Protein AF-A0A7Y3DAD1-F1 (afdb_monomer)

pLDDT: mean 84.59, std 22.48, range [26.14, 98.94]

Secondary structure (DSSP, 8-state):
-----------------------------S--PSPPPPTTS--SSEEEEEEEEEEETTTTEEEEEEEEEEE-TTT--SSEEEEE-SS-EEEEEEEEETPPPPTT--EEEEEEE--TTB-TTTTHHHHHHHHHTTEEEEEE--TT-BTTGGGSTT----TTHHHHHHHHHHHHHHHHHH-TTSTTTT-EEEEEEEEEEETHHHHHHHHHHH-BTTBPP-TTEEEEEEES--GGGS-HHHHTT--S-EEEEEETT-SSS-HHHHTHHHHHH---SSEEEEEETT--GGGGSSHHHHHHHHHHTT--HHHHHHHHHHHHHHH-TTSPPHHHHHHHHHHHHHHHHHHHTS--GGGGGGT--SSSSS-TTEEEEEE-S---STT-----S--------------

Mean predicted aligned error: 10.04 Å

Solvent-accessible surface area (backbone atoms only — not comparable to full-atom values): 22003 Å² total; per-residue (Å²): 138,90,82,84,88,82,87,86,78,94,76,90,82,80,82,79,78,82,76,80,77,71,82,79,78,74,82,71,75,96,67,88,66,86,81,73,80,60,50,69,47,84,36,88,31,19,20,18,26,46,78,45,81,46,74,44,78,92,76,72,48,72,32,49,28,36,38,25,26,28,12,44,60,88,54,53,65,74,56,54,19,68,47,80,63,90,78,41,66,51,70,41,96,66,31,19,43,72,36,68,63,35,86,82,45,57,22,28,34,33,42,38,33,39,34,78,48,27,42,42,66,42,40,42,73,52,37,49,47,38,4,8,59,51,23,35,26,40,13,45,38,51,75,46,40,23,55,66,38,78,76,43,88,87,60,69,67,59,83,66,48,52,40,54,50,51,54,45,52,54,51,50,53,51,52,38,18,68,32,90,88,37,88,46,42,52,37,52,34,84,87,16,24,29,30,28,15,33,28,48,9,8,27,33,26,50,29,32,55,38,20,46,94,92,44,69,44,54,88,63,56,46,26,34,34,24,28,34,16,43,40,80,81,52,54,69,71,37,36,48,56,23,62,49,29,33,40,35,38,35,20,68,53,11,80,85,34,26,43,77,59,22,50,49,47,50,66,73,42,37,70,17,55,52,28,38,38,39,34,31,54,39,20,21,60,33,18,75,39,42,48,56,62,52,48,52,46,38,56,76,58,60,60,57,76,85,61,42,62,65,51,51,55,50,33,51,32,22,62,29,92,86,37,44,59,36,70,57,46,41,40,55,48,32,31,55,51,43,24,50,46,32,29,56,32,64,64,42,60,80,33,51,60,75,75,56,58,90,89,47,92,50,63,93,58,38,54,73,46,67,47,84,70,89,64,83,62,99,78,71,74,75,75,86,75,88,88,88,90,88,89,88,91,86,81,83,88,89,131

Sequence (399 aa):
MSVRSLRLPFSSLFLAAVLVAAPAFANFPGGIGPSVRDPEQPGPFGVGYVTLIEYDASRDRTFQMDVWYPVEPEDAVGAPGAYDLLFAALESERAIAAAPPSGQGPFSLIAFSHGNNGIRFQSAFLAEQLASHGFVVAAPDHVGNTAIDLLIPGQSFEVSDRPLDIQFVITRMLERSADPMDDFFGLVDPGRIGVAGHSFGGFTTLAIGSGFLAVPPDPRVLALLPISPASSGLSDTALASIFLPTLILGGTNDITTPVEPQSARPFALIPGRPLYRVDIQGAGHNSFTDICAIGEALIDAGLPMDLLGFLLGNLAEGCGPDLIPIGEAQRISNRYAVSFLKSHVAGDMRYDRFFEIDGEKNHKGVDFFVATGCGGGPGGIVFAGMLLFVARAAGGRRR

Structure (mmCIF, N/CA/C/O backbone):
data_AF-A0A7Y3DAD1-F1
#
_entry.id   AF-A0A7Y3DAD1-F1
#
loop_
_atom_site.group_PDB
_atom_site.id
_atom_site.type_symbol
_atom_site.label_atom_id
_atom_site.label_alt_id
_atom_site.label_comp_id
_atom_site.label_asym_id
_atom_site.label_entity_id
_atom_site.label_seq_id
_atom_site.pdbx_PDB_ins_code
_atom_site.Cartn_x
_atom_site.Cartn_y
_atom_site.Cartn_z
_atom_site.occupancy
_atom_site.B_iso_or_equiv
_atom_site.auth_seq_id
_atom_site.auth_comp_id
_atom_site.auth_asym_id
_atom_site.auth_atom_id
_atom_site.pdbx_PDB_model_num
ATOM 1 N N . MET A 1 1 ? -69.863 -11.026 66.310 1.00 45.59 1 MET A N 1
ATOM 2 C CA . MET A 1 1 ? -69.920 -11.279 64.855 1.00 45.59 1 MET A CA 1
ATOM 3 C C . MET A 1 1 ? -68.500 -11.268 64.324 1.00 45.59 1 MET A C 1
ATOM 5 O O . MET A 1 1 ? -67.763 -10.330 64.586 1.00 45.59 1 MET A O 1
ATOM 9 N N . SER A 1 2 ? -68.108 -12.388 63.730 1.00 37.66 2 SER A N 1
ATOM 10 C CA . SER A 1 2 ? -66.755 -12.733 63.291 1.00 37.66 2 SER A CA 1
ATOM 11 C C . SER A 1 2 ? -66.441 -12.090 61.943 1.00 37.66 2 SER A C 1
ATOM 13 O O . SER A 1 2 ? -67.212 -12.296 61.012 1.00 37.66 2 SER A O 1
ATOM 15 N N . VAL A 1 3 ? -65.298 -11.410 61.812 1.00 35.88 3 VAL A N 1
ATOM 16 C CA . VAL A 1 3 ? -64.574 -11.333 60.534 1.00 35.88 3 VAL A CA 1
ATOM 17 C C . VAL A 1 3 ? -63.081 -11.497 60.824 1.00 35.88 3 VAL A C 1
ATOM 19 O O . VAL A 1 3 ? -62.425 -10.614 61.372 1.00 35.88 3 VAL A O 1
ATOM 22 N N . ARG A 1 4 ? -62.573 -12.689 60.499 1.00 34.94 4 ARG A N 1
ATOM 23 C CA . ARG A 1 4 ? -61.157 -13.066 60.503 1.00 34.94 4 ARG A CA 1
ATOM 24 C C . ARG A 1 4 ? -60.451 -12.380 59.329 1.00 34.94 4 ARG A C 1
ATOM 26 O O . ARG A 1 4 ? -60.843 -12.593 58.187 1.00 34.94 4 ARG A O 1
ATOM 33 N N . SER A 1 5 ? -59.387 -11.629 59.594 1.00 38.16 5 SER A N 1
ATOM 34 C CA . SER A 1 5 ? -58.420 -11.201 58.581 1.00 38.16 5 SER A CA 1
ATOM 35 C C . SER A 1 5 ? -57.383 -12.309 58.373 1.00 38.16 5 SER A C 1
ATOM 37 O O . SER A 1 5 ? -56.498 -12.536 59.196 1.00 38.16 5 SER A O 1
ATOM 39 N N . LEU A 1 6 ? -57.531 -13.044 57.271 1.00 35.38 6 LEU A N 1
ATOM 40 C CA . LEU A 1 6 ? -56.582 -14.061 56.829 1.00 35.38 6 LEU A CA 1
ATOM 41 C C . LEU A 1 6 ? -55.497 -13.381 55.977 1.00 35.38 6 LEU A C 1
ATOM 43 O O . LEU A 1 6 ? -55.801 -12.760 54.961 1.00 35.38 6 LEU A O 1
ATOM 47 N N . ARG A 1 7 ? -54.235 -13.487 56.401 1.00 39.00 7 ARG A N 1
ATOM 48 C CA . ARG A 1 7 ? -53.054 -13.230 55.563 1.00 39.00 7 ARG A CA 1
ATOM 49 C C . ARG A 1 7 ? -52.647 -14.525 54.860 1.00 39.00 7 ARG A C 1
ATOM 51 O O . ARG A 1 7 ? -52.737 -15.572 55.496 1.00 39.00 7 ARG A O 1
ATOM 58 N N . LEU A 1 8 ? -52.156 -14.389 53.621 1.00 33.44 8 LEU A N 1
ATOM 59 C CA . LEU A 1 8 ? -51.168 -15.189 52.851 1.00 33.44 8 LEU A CA 1
ATOM 60 C C . LEU A 1 8 ? -51.543 -15.146 51.346 1.00 33.44 8 LEU A C 1
ATOM 62 O O . LEU A 1 8 ? -52.723 -15.007 51.042 1.00 33.44 8 LEU A O 1
ATOM 66 N N . PRO A 1 9 ? -50.624 -15.403 50.396 1.00 41.25 9 PRO A N 1
ATOM 67 C CA . PRO A 1 9 ? -49.260 -14.896 50.251 1.00 41.25 9 PRO A CA 1
ATOM 68 C C . PRO A 1 9 ? -49.029 -14.254 48.858 1.00 41.25 9 PRO A C 1
ATOM 70 O O . PRO A 1 9 ? -49.775 -14.468 47.905 1.00 41.25 9 PRO A O 1
ATOM 73 N N . PHE A 1 10 ? -47.941 -13.492 48.733 1.00 46.22 10 PHE A N 1
ATOM 74 C CA . PHE A 1 10 ? -47.372 -13.082 47.447 1.00 46.22 10 PHE A CA 1
ATOM 75 C C . PHE A 1 10 ? -47.127 -14.310 46.557 1.00 46.22 10 PHE A C 1
ATOM 77 O O . PHE A 1 10 ? -46.390 -15.215 46.939 1.00 46.22 10 PHE A O 1
ATOM 84 N N . SER A 1 11 ? -47.717 -14.327 45.364 1.00 34.22 11 SER A N 1
ATOM 85 C CA . SER A 1 11 ? -47.294 -15.199 44.265 1.00 34.22 11 SER A CA 1
ATOM 86 C C . SER A 1 11 ? -47.303 -14.393 42.972 1.00 34.22 11 SER A C 1
ATOM 88 O O . SER A 1 11 ? -48.334 -14.118 42.365 1.00 34.22 11 SER A O 1
ATOM 90 N N . SER A 1 12 ? -46.104 -13.954 42.611 1.00 38.59 12 SER A N 1
ATOM 91 C CA . SER A 1 12 ? -45.746 -13.313 41.358 1.00 38.59 12 SER A CA 1
ATOM 92 C C . SER A 1 12 ? -45.902 -14.324 40.220 1.00 38.59 12 SER A C 1
ATOM 94 O O . SER A 1 12 ? -45.176 -15.313 40.175 1.00 38.59 12 SER A O 1
ATOM 96 N N . LEU A 1 13 ? -46.823 -14.080 39.291 1.00 35.31 13 LEU A N 1
ATOM 97 C CA . LEU A 1 13 ? -46.884 -14.775 38.004 1.00 35.31 13 LEU A CA 1
ATOM 98 C C . LEU A 1 13 ? -46.439 -13.792 36.917 1.00 35.31 13 LEU A C 1
ATOM 100 O O . LEU A 1 13 ? -47.249 -13.135 36.272 1.00 35.31 13 LEU A O 1
ATOM 104 N N . PHE A 1 14 ? -45.121 -13.675 36.743 1.00 34.41 14 PHE A N 1
ATOM 105 C CA . PHE A 1 14 ? -44.537 -13.207 35.488 1.00 34.41 14 PHE A CA 1
ATOM 106 C C . PHE A 1 14 ? -44.572 -14.391 34.521 1.00 34.41 14 PHE A C 1
ATOM 108 O O . PHE A 1 14 ? -43.800 -15.339 34.656 1.00 34.41 14 PHE A O 1
ATOM 115 N N . LEU A 1 15 ? -45.495 -14.360 33.563 1.00 31.56 15 LEU A N 1
ATOM 116 C CA . LEU A 1 15 ? -45.478 -15.285 32.439 1.00 31.56 15 LEU A CA 1
ATOM 117 C C . LEU A 1 15 ? -44.400 -14.790 31.462 1.00 31.56 15 LEU A C 1
ATOM 119 O O . LEU A 1 15 ? -44.636 -13.889 30.661 1.00 31.56 15 LEU A O 1
ATOM 123 N N . ALA A 1 16 ? -43.188 -15.332 31.572 1.00 34.66 16 ALA A N 1
ATOM 124 C CA . ALA A 1 16 ? -42.148 -15.137 30.572 1.00 34.66 16 ALA A CA 1
ATOM 125 C C . ALA A 1 16 ? -42.537 -15.922 29.310 1.00 34.66 16 ALA A C 1
ATOM 127 O O . ALA A 1 16 ? -42.370 -17.139 29.242 1.00 34.66 16 ALA A O 1
ATOM 128 N N . ALA A 1 17 ? -43.087 -15.230 28.314 1.00 32.25 17 ALA A N 1
ATOM 129 C CA . ALA A 1 17 ? -43.197 -15.766 26.967 1.00 32.25 17 ALA A CA 1
ATOM 130 C C . ALA A 1 17 ? -41.790 -15.797 26.352 1.00 32.25 17 ALA A C 1
ATOM 132 O O . ALA A 1 17 ? -41.268 -14.776 25.908 1.00 32.25 17 ALA A O 1
ATOM 133 N N . VAL A 1 18 ? -41.157 -16.970 26.355 1.00 35.56 18 VAL A N 1
ATOM 134 C CA . VAL A 1 18 ? -39.952 -17.226 25.562 1.00 35.56 18 VAL A CA 1
ATOM 135 C C . VAL A 1 18 ? -40.379 -17.298 24.096 1.00 35.56 18 VAL A C 1
ATOM 137 O O . VAL A 1 18 ? -40.791 -18.344 23.599 1.00 35.56 18 VAL A O 1
ATOM 140 N N . LEU A 1 19 ? -40.313 -16.163 23.402 1.00 31.86 19 LEU A N 1
ATOM 141 C CA . LEU A 1 19 ? -40.300 -16.123 21.944 1.00 31.86 19 LEU A CA 1
ATOM 142 C C . LEU A 1 19 ? -38.918 -16.597 21.487 1.00 31.86 19 LEU A C 1
ATOM 144 O O . LEU A 1 19 ? -37.965 -15.824 21.435 1.00 31.86 19 LEU A O 1
ATOM 148 N N . VAL A 1 20 ? -38.806 -17.885 21.159 1.00 37.66 20 VAL A N 1
ATOM 149 C CA . VAL A 1 20 ? -37.724 -18.363 20.295 1.00 37.66 20 VAL A CA 1
ATOM 150 C C . VAL A 1 20 ? -38.008 -17.798 18.906 1.00 37.66 20 VAL A C 1
ATOM 152 O O . VAL A 1 20 ? -38.743 -18.387 18.117 1.00 37.66 20 VAL A O 1
ATOM 155 N N . ALA A 1 21 ? -37.470 -16.616 18.621 1.00 33.47 21 ALA A N 1
ATOM 156 C CA . ALA A 1 21 ? -37.368 -16.128 17.258 1.00 33.47 21 ALA A CA 1
ATOM 157 C C . ALA A 1 21 ? -36.310 -16.982 16.547 1.00 33.47 21 ALA A C 1
ATOM 159 O O . ALA A 1 21 ? -35.114 -16.716 16.625 1.00 33.47 21 ALA A O 1
ATOM 160 N N . ALA A 1 22 ? -36.750 -18.055 15.888 1.00 37.22 22 ALA A N 1
ATOM 161 C CA . ALA A 1 22 ? -35.949 -18.661 14.837 1.00 37.22 22 ALA A CA 1
ATOM 162 C C . ALA A 1 22 ? -35.714 -17.582 13.763 1.00 37.22 22 ALA A C 1
ATOM 164 O O . ALA A 1 22 ? -36.687 -16.926 13.371 1.00 37.22 22 ALA A O 1
ATOM 165 N N . PRO A 1 23 ? -34.477 -17.351 13.286 1.00 35.66 23 PRO A N 1
ATOM 166 C CA . PRO A 1 23 ? -34.275 -16.430 12.185 1.00 35.66 23 PRO A CA 1
ATOM 167 C C . PRO A 1 23 ? -34.994 -17.018 10.973 1.00 35.66 23 PRO A C 1
ATOM 169 O O . PRO A 1 23 ? -34.656 -18.098 10.484 1.00 35.66 23 PRO A O 1
ATOM 172 N N . ALA A 1 24 ? -36.031 -16.323 10.516 1.00 34.84 24 ALA A N 1
ATOM 173 C CA . ALA A 1 24 ? -36.628 -16.589 9.227 1.00 34.84 24 ALA A CA 1
ATOM 174 C C . ALA A 1 24 ? -35.571 -16.240 8.175 1.00 34.84 24 ALA A C 1
ATOM 176 O O . ALA A 1 24 ? -35.406 -15.079 7.806 1.00 34.84 24 ALA A O 1
ATOM 177 N N . PHE A 1 25 ? -34.827 -17.245 7.713 1.00 37.47 25 PHE A N 1
ATOM 178 C CA . PHE A 1 25 ? -34.109 -17.152 6.452 1.00 37.47 25 PHE A CA 1
ATOM 179 C C . PHE A 1 25 ? -35.165 -17.015 5.357 1.00 37.47 25 PHE A C 1
ATOM 181 O O . PHE A 1 25 ? -35.726 -17.997 4.869 1.00 37.47 25 PHE A O 1
ATOM 188 N N . ALA A 1 26 ? -35.490 -15.772 5.017 1.00 36.81 26 ALA A N 1
ATOM 189 C CA . ALA A 1 26 ? -36.173 -15.476 3.779 1.00 36.81 26 ALA A CA 1
ATOM 190 C C . ALA A 1 26 ? -35.226 -15.888 2.646 1.00 36.81 26 ALA A C 1
ATOM 192 O O . ALA A 1 26 ? -34.238 -15.212 2.365 1.00 36.81 26 ALA A O 1
ATOM 193 N N . ASN A 1 27 ? -35.518 -17.031 2.027 1.00 34.41 27 ASN A N 1
ATOM 194 C CA . ASN A 1 27 ? -34.984 -17.386 0.722 1.00 34.41 27 ASN A CA 1
ATOM 195 C C . ASN A 1 27 ? -35.462 -16.325 -0.273 1.00 34.41 27 ASN A C 1
ATOM 197 O O . ASN A 1 27 ? -36.579 -16.402 -0.787 1.00 34.41 27 ASN A O 1
ATOM 201 N N . PHE A 1 28 ? -34.627 -15.319 -0.519 1.00 37.31 28 PHE A N 1
ATOM 202 C CA . PHE A 1 28 ? -34.800 -14.444 -1.664 1.00 37.31 28 PHE A CA 1
ATOM 203 C C . PHE A 1 28 ? -34.342 -15.203 -2.915 1.00 37.31 28 PHE A C 1
ATOM 205 O O . PHE A 1 28 ? -33.211 -15.694 -2.945 1.00 37.31 28 PHE A O 1
ATOM 212 N N . PRO A 1 29 ? -35.189 -15.335 -3.950 1.00 38.50 29 PRO A N 1
ATOM 213 C CA . PRO A 1 29 ? -34.720 -15.793 -5.250 1.00 38.50 29 PRO A CA 1
ATOM 214 C C . PRO A 1 29 ? -33.682 -14.782 -5.758 1.00 38.50 29 PRO A C 1
ATOM 216 O O . PRO A 1 29 ? -33.877 -13.582 -5.577 1.00 38.50 29 PRO A O 1
ATOM 219 N N . GLY A 1 30 ? -32.579 -15.271 -6.336 1.00 39.16 30 GLY A N 1
ATOM 220 C CA . GLY A 1 30 ? -31.383 -14.503 -6.708 1.00 39.16 30 GLY A CA 1
ATOM 221 C C . GLY A 1 30 ? -31.669 -13.187 -7.436 1.00 39.16 30 GLY A C 1
ATOM 222 O O . GLY A 1 30 ? -31.763 -13.147 -8.660 1.00 39.16 30 GLY A O 1
ATOM 223 N N . GLY A 1 31 ? -31.791 -12.114 -6.657 1.00 33.12 31 GLY A N 1
ATOM 224 C CA . GLY A 1 31 ? -32.083 -10.761 -7.100 1.00 33.12 31 GLY A CA 1
ATOM 225 C C . GLY A 1 31 ? -30.964 -9.827 -6.663 1.00 33.12 31 GLY A C 1
ATOM 226 O O . GLY A 1 31 ? -30.630 -9.743 -5.485 1.00 33.12 31 GLY A O 1
ATOM 227 N N . ILE A 1 32 ? -30.386 -9.163 -7.655 1.00 46.72 32 ILE A N 1
ATOM 228 C CA . ILE A 1 32 ? -29.265 -8.228 -7.612 1.00 46.72 32 ILE A CA 1
ATOM 229 C C . ILE A 1 32 ? -29.504 -7.161 -6.527 1.00 46.72 32 ILE A C 1
ATOM 231 O O . ILE A 1 32 ? -30.352 -6.285 -6.688 1.00 46.72 32 ILE A O 1
ATOM 235 N N . GLY A 1 33 ? -28.757 -7.228 -5.417 1.00 49.44 33 GLY A N 1
ATOM 236 C CA . GLY A 1 33 ? -28.593 -6.081 -4.514 1.00 49.44 33 GLY A CA 1
ATOM 237 C C . GLY A 1 33 ? -27.980 -4.890 -5.269 1.00 49.44 33 GLY A C 1
ATOM 238 O O . GLY A 1 33 ? -27.457 -5.093 -6.366 1.00 49.44 33 GLY A O 1
ATOM 239 N N . PRO A 1 34 ? -28.026 -3.651 -4.739 1.00 56.09 34 PRO A N 1
ATOM 240 C CA . PRO A 1 34 ? -27.514 -2.488 -5.463 1.00 56.09 34 PRO A CA 1
ATOM 241 C C . PRO A 1 34 ? -26.085 -2.757 -5.947 1.00 56.09 34 PRO A C 1
ATOM 243 O O . PRO A 1 34 ? -25.232 -3.178 -5.159 1.00 56.09 34 PRO A O 1
ATOM 246 N N . SER A 1 35 ? -25.856 -2.569 -7.251 1.00 74.38 35 SER A N 1
ATOM 247 C CA . SER A 1 35 ? -24.553 -2.777 -7.878 1.00 74.38 35 SER A CA 1
ATOM 248 C C . SER A 1 35 ? -23.517 -1.910 -7.169 1.00 74.38 35 SER A C 1
ATOM 250 O O . SER A 1 35 ? -23.640 -0.685 -7.154 1.00 74.38 35 SER A O 1
ATOM 252 N N . VAL A 1 36 ? -22.515 -2.544 -6.560 1.00 85.81 36 VAL A N 1
ATOM 253 C CA . VAL A 1 36 ? -21.326 -1.840 -6.068 1.00 85.81 36 VAL A CA 1
ATOM 254 C C . VAL A 1 36 ? -20.571 -1.228 -7.247 1.00 85.81 36 VAL A C 1
ATOM 256 O O . VAL A 1 36 ? -20.663 -1.734 -8.368 1.00 85.81 36 VAL A O 1
ATOM 259 N N . ARG A 1 37 ? -19.862 -0.117 -7.006 1.00 90.25 37 ARG A N 1
ATOM 260 C CA . ARG A 1 37 ? -19.044 0.514 -8.047 1.00 90.25 37 ARG A CA 1
ATOM 261 C C . ARG A 1 37 ? -17.956 -0.441 -8.514 1.00 90.25 37 ARG A C 1
ATOM 263 O O . ARG A 1 37 ? -17.405 -1.187 -7.709 1.00 90.25 37 ARG A O 1
ATOM 270 N N . ASP A 1 38 ? -17.668 -0.373 -9.806 1.00 92.00 38 ASP A N 1
ATOM 271 C CA . ASP A 1 38 ? -16.561 -1.093 -10.416 1.00 92.00 38 ASP A CA 1
ATOM 272 C C . ASP A 1 38 ? -15.231 -0.652 -9.765 1.00 92.00 38 ASP A C 1
ATOM 274 O O . ASP A 1 38 ? -14.929 0.541 -9.795 1.00 92.00 38 ASP A O 1
ATOM 278 N N . PRO A 1 39 ? -14.458 -1.578 -9.172 1.00 94.06 39 PRO A N 1
ATOM 279 C CA . PRO A 1 39 ? -13.119 -1.365 -8.622 1.00 94.06 39 PRO A CA 1
ATOM 280 C C . PRO A 1 39 ? -12.116 -0.671 -9.543 1.00 94.06 39 PRO A C 1
ATOM 282 O O . PRO A 1 39 ? -11.126 -0.122 -9.065 1.00 94.06 39 PRO A O 1
ATOM 285 N N . GLU A 1 40 ? -12.330 -0.750 -10.855 1.00 92.81 40 GLU A N 1
ATOM 286 C CA . GLU A 1 40 ? -11.464 -0.138 -11.864 1.00 92.81 40 GLU A CA 1
ATOM 287 C C . GLU A 1 40 ? -11.806 1.334 -12.126 1.00 92.81 40 GLU A C 1
ATOM 289 O O . GLU A 1 40 ? -11.021 2.056 -12.737 1.00 92.81 40 GLU A O 1
ATOM 294 N N . GLN A 1 41 ? -12.983 1.780 -11.686 1.00 95.00 41 GLN A N 1
ATOM 295 C CA . GLN A 1 41 ? -13.456 3.153 -11.823 1.00 95.00 41 GLN A CA 1
ATOM 296 C C . GLN A 1 41 ? -13.252 3.918 -10.514 1.00 95.00 41 GLN A C 1
ATOM 298 O O . GLN A 1 41 ? -13.196 3.298 -9.458 1.00 95.00 41 GLN A O 1
ATOM 303 N N . PRO A 1 42 ? -13.188 5.261 -10.531 1.00 95.75 42 PRO A N 1
ATOM 304 C CA . PRO A 1 42 ? -13.224 6.044 -9.301 1.00 95.75 42 PRO A CA 1
ATOM 305 C C . PRO A 1 42 ? -14.387 5.640 -8.386 1.00 95.75 42 PRO A C 1
ATOM 307 O O . PRO A 1 42 ? -15.543 5.504 -8.826 1.00 95.75 42 PRO A O 1
ATOM 310 N N . GLY A 1 43 ? -14.091 5.507 -7.094 1.00 96.56 43 GLY A N 1
ATOM 311 C CA . GLY A 1 43 ? -15.109 5.288 -6.080 1.00 96.56 43 GLY A CA 1
ATOM 312 C C . GLY A 1 43 ? -16.016 6.517 -5.881 1.00 96.56 43 GLY A C 1
ATOM 313 O O . GLY A 1 43 ? -15.972 7.477 -6.655 1.00 96.56 43 GLY A O 1
ATOM 314 N N . PRO A 1 44 ? -16.939 6.475 -4.907 1.00 96.25 44 PRO A N 1
ATOM 315 C CA . PRO A 1 44 ? -17.907 7.551 -4.710 1.00 96.25 44 PRO A CA 1
ATOM 316 C C . PRO A 1 44 ? -17.329 8.806 -4.041 1.00 96.25 44 PRO A C 1
ATOM 318 O O . PRO A 1 44 ? -18.027 9.813 -4.032 1.00 96.25 44 PRO A O 1
ATOM 321 N N . PHE A 1 45 ? -16.112 8.753 -3.493 1.00 98.19 45 PHE A N 1
ATOM 322 C CA . PHE A 1 45 ? -15.474 9.871 -2.797 1.00 98.19 45 PHE A CA 1
ATOM 323 C C . PHE A 1 45 ? -14.479 10.605 -3.698 1.00 98.19 45 PHE A C 1
ATOM 325 O O . PHE A 1 45 ? -13.848 9.999 -4.570 1.00 98.19 45 PHE A O 1
ATOM 332 N N . GLY A 1 46 ? -14.30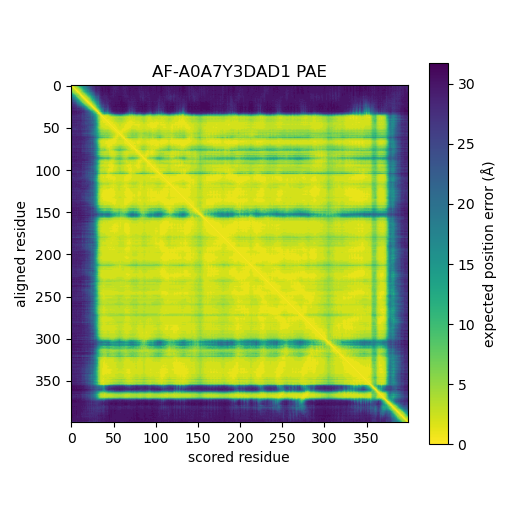1 11.900 -3.436 1.00 98.31 46 GLY A N 1
ATOM 333 C CA . GLY A 1 46 ? -13.086 12.605 -3.826 1.00 98.31 46 GLY A CA 1
ATOM 334 C C . GLY A 1 46 ? -11.884 12.121 -3.012 1.00 98.31 46 GLY A C 1
ATOM 335 O O . GLY A 1 46 ? -12.034 11.359 -2.053 1.00 98.31 46 GLY A O 1
ATOM 336 N N . VAL A 1 47 ? -10.685 12.558 -3.395 1.00 98.75 47 VAL A N 1
ATOM 337 C CA . VAL A 1 47 ? -9.437 12.164 -2.730 1.00 98.75 47 VAL A CA 1
ATOM 338 C C . VAL A 1 47 ? -8.760 13.397 -2.152 1.00 98.75 47 VAL A C 1
ATOM 340 O O . VAL A 1 47 ? -8.421 14.320 -2.885 1.00 98.75 47 VAL A O 1
ATOM 343 N N . GLY A 1 48 ? -8.548 13.397 -0.842 1.00 98.50 48 GLY A N 1
ATOM 344 C CA . GLY A 1 48 ? -7.681 14.345 -0.154 1.00 98.50 48 GLY A CA 1
ATOM 345 C C . GLY A 1 48 ? -6.280 13.772 0.005 1.00 98.50 48 GLY A C 1
ATOM 346 O O . GLY A 1 48 ? -6.111 12.551 0.052 1.00 98.50 48 GLY A O 1
ATOM 347 N N . TYR A 1 49 ? -5.286 14.652 0.076 1.00 98.38 49 TYR A N 1
ATOM 348 C CA . TYR A 1 49 ? -3.884 14.290 0.263 1.00 98.38 49 TYR A CA 1
ATOM 349 C C . TYR A 1 49 ? -3.162 15.273 1.185 1.00 98.38 49 TYR A C 1
ATOM 351 O O . TYR A 1 49 ? -3.277 16.491 1.019 1.00 98.38 49 TYR A O 1
ATOM 359 N N . VAL A 1 50 ? -2.375 14.736 2.119 1.00 97.94 50 VAL A N 1
ATOM 360 C CA . VAL A 1 50 ? -1.440 15.500 2.957 1.00 97.94 50 VAL A CA 1
ATOM 361 C C . VAL A 1 50 ? -0.152 14.718 3.204 1.00 97.94 50 VAL A C 1
ATOM 363 O O . VAL A 1 50 ? -0.177 13.496 3.340 1.00 97.94 50 VAL A O 1
ATOM 366 N N . THR A 1 51 ? 0.957 15.440 3.356 1.00 97.62 51 THR A N 1
ATOM 367 C CA . THR A 1 51 ? 2.192 14.912 3.949 1.00 97.62 51 THR A CA 1
ATOM 368 C C . THR A 1 51 ? 2.240 15.293 5.425 1.00 97.62 51 THR A C 1
ATOM 370 O O . THR A 1 51 ? 2.095 16.463 5.783 1.00 97.62 51 THR A O 1
ATOM 373 N N . LEU A 1 52 ? 2.474 14.312 6.288 1.00 96.88 52 LEU A N 1
ATOM 374 C CA . LEU A 1 52 ? 2.658 14.476 7.722 1.00 96.88 52 LEU A CA 1
ATOM 375 C C . LEU A 1 52 ? 4.112 14.206 8.098 1.00 96.88 52 LEU A C 1
ATOM 377 O O . LEU A 1 52 ? 4.764 13.328 7.535 1.00 96.88 52 LEU A O 1
ATOM 381 N N . ILE A 1 53 ? 4.602 14.949 9.087 1.00 96.44 53 ILE A N 1
ATOM 382 C CA . ILE A 1 53 ? 5.901 14.708 9.709 1.00 96.44 53 ILE A CA 1
ATOM 383 C C . ILE A 1 53 ? 5.636 14.197 11.119 1.00 96.44 53 ILE A C 1
ATOM 385 O O . ILE A 1 53 ? 5.080 14.919 11.946 1.00 96.44 53 ILE A O 1
ATOM 389 N N . GLU A 1 54 ? 6.026 12.957 11.386 1.00 95.00 54 GLU A N 1
ATOM 390 C CA . GLU A 1 54 ? 5.745 12.265 12.641 1.00 95.00 54 GLU A CA 1
ATOM 391 C C . GLU A 1 54 ? 7.042 11.859 13.335 1.00 95.00 54 GLU A C 1
ATOM 393 O O . GLU A 1 54 ? 8.025 11.511 12.684 1.00 95.00 54 GLU A O 1
ATOM 398 N N . TYR A 1 55 ? 7.054 11.886 14.666 1.00 94.81 55 TYR A N 1
ATOM 399 C CA . TYR A 1 55 ? 8.229 11.534 15.462 1.00 94.81 55 TYR A CA 1
ATOM 400 C C . TYR A 1 55 ? 7.959 10.291 16.308 1.00 94.81 55 TYR A C 1
ATOM 402 O O . TYR A 1 55 ? 7.059 10.279 17.148 1.00 94.81 55 TYR A O 1
ATOM 410 N N . ASP A 1 56 ? 8.766 9.251 16.107 1.00 93.69 56 ASP A N 1
ATOM 411 C CA . ASP A 1 56 ? 8.763 8.059 16.945 1.00 93.69 56 ASP A CA 1
ATOM 412 C C . ASP A 1 56 ? 9.798 8.212 18.062 1.00 93.69 56 ASP A C 1
ATOM 414 O O . ASP A 1 56 ? 10.978 7.886 17.906 1.00 93.69 56 ASP A O 1
ATOM 418 N N . ALA A 1 57 ? 9.328 8.678 19.219 1.00 93.06 57 ALA A N 1
ATOM 419 C CA . ALA A 1 57 ? 10.159 8.881 20.400 1.00 93.06 57 ALA A CA 1
ATOM 420 C C . ALA A 1 57 ? 10.800 7.587 20.936 1.00 93.06 57 ALA A C 1
ATOM 422 O O . ALA A 1 57 ? 11.820 7.651 21.616 1.00 93.06 57 ALA A O 1
ATOM 423 N N . SER A 1 58 ? 10.226 6.411 20.652 1.00 92.00 58 SER A N 1
ATOM 424 C CA . SER A 1 58 ? 10.758 5.134 21.153 1.00 92.00 58 SER A CA 1
ATOM 425 C C . SER A 1 58 ? 12.030 4.694 20.428 1.00 92.00 58 SER A C 1
ATOM 427 O O . SER A 1 58 ? 12.833 3.948 20.988 1.00 92.00 58 SER A O 1
ATOM 429 N N . ARG A 1 59 ? 12.213 5.172 19.192 1.00 91.25 59 ARG A N 1
ATOM 430 C CA . ARG A 1 59 ? 13.356 4.854 18.327 1.00 91.25 59 ARG A CA 1
ATOM 431 C C . ARG A 1 59 ? 14.158 6.090 17.904 1.00 91.25 59 ARG A C 1
ATOM 433 O O . ARG A 1 59 ? 15.101 5.942 17.139 1.00 91.25 59 ARG A O 1
ATOM 440 N N . ASP A 1 60 ? 13.778 7.270 18.397 1.00 90.38 60 ASP A N 1
ATOM 441 C CA . ASP A 1 60 ? 14.389 8.579 18.129 1.00 90.38 60 ASP A CA 1
ATOM 442 C C . ASP A 1 60 ? 14.560 8.895 16.635 1.00 90.38 60 ASP A C 1
ATOM 444 O O . ASP A 1 60 ? 15.663 9.062 16.116 1.00 90.38 60 ASP A O 1
ATOM 448 N N . ARG A 1 61 ? 13.440 8.926 15.909 1.00 89.75 61 ARG A N 1
ATOM 449 C CA . ARG A 1 61 ? 13.444 9.071 14.446 1.00 89.75 61 ARG A CA 1
ATOM 450 C C . ARG A 1 61 ? 12.194 9.773 13.940 1.00 89.75 61 ARG A C 1
ATOM 452 O O . ARG A 1 61 ? 11.106 9.606 14.490 1.00 89.75 61 ARG A O 1
ATOM 459 N N . THR A 1 62 ? 12.368 10.535 12.868 1.00 90.44 62 THR A N 1
ATOM 460 C CA . THR A 1 62 ? 11.316 11.325 12.225 1.00 90.44 62 THR A CA 1
ATOM 461 C C . THR A 1 62 ? 10.946 10.709 10.880 1.00 90.44 62 THR A C 1
ATOM 463 O O . THR A 1 62 ? 11.830 10.392 10.089 1.00 90.44 62 THR A O 1
ATOM 466 N N . PHE A 1 63 ? 9.648 10.580 10.618 1.00 86.75 63 PHE A N 1
ATOM 467 C CA . PHE A 1 63 ? 9.067 10.037 9.391 1.00 86.75 63 PHE A CA 1
ATOM 468 C C . PHE A 1 63 ? 8.380 11.149 8.633 1.00 86.75 63 PHE A C 1
ATOM 470 O O . PHE A 1 63 ? 7.615 11.909 9.224 1.00 86.75 63 PHE A O 1
ATOM 477 N N . GLN A 1 64 ? 8.588 11.191 7.323 1.00 94.56 64 GLN A N 1
ATOM 478 C CA . GLN A 1 64 ? 7.561 11.727 6.444 1.00 94.56 64 GLN A CA 1
ATOM 479 C C . GLN A 1 64 ? 6.602 10.590 6.114 1.00 94.56 64 GLN A C 1
ATOM 481 O O . GLN A 1 64 ? 7.038 9.477 5.817 1.00 94.56 64 GLN A O 1
ATOM 486 N N . MET A 1 65 ? 5.305 10.853 6.184 1.00 96.19 65 MET A N 1
ATOM 487 C CA . MET A 1 65 ? 4.296 9.931 5.687 1.00 96.19 65 MET A CA 1
ATOM 488 C C . MET A 1 65 ? 3.246 10.683 4.896 1.00 96.19 65 MET A C 1
ATOM 490 O O . MET A 1 65 ? 2.808 11.753 5.305 1.00 96.19 65 MET A O 1
ATOM 494 N N . ASP A 1 66 ? 2.831 10.100 3.787 1.00 98.31 66 ASP A N 1
ATOM 495 C CA . ASP A 1 66 ? 1.740 10.628 2.990 1.00 98.31 66 ASP A CA 1
ATOM 496 C C . ASP A 1 66 ? 0.452 9.906 3.350 1.00 98.31 66 ASP A C 1
ATOM 498 O O . ASP A 1 66 ? 0.439 8.689 3.574 1.00 98.31 66 ASP A O 1
ATOM 502 N N . VAL A 1 67 ? -0.629 10.677 3.423 1.00 98.81 67 VAL A N 1
ATOM 503 C CA . VAL A 1 67 ? -1.964 10.186 3.739 1.00 98.81 67 VAL A CA 1
ATOM 504 C C . VAL A 1 67 ? -2.922 10.596 2.633 1.00 98.81 67 VAL A C 1
ATOM 506 O O . VAL A 1 67 ? -3.127 11.786 2.393 1.00 98.81 67 VAL A O 1
ATOM 509 N N . TRP A 1 68 ? -3.547 9.602 2.006 1.00 98.88 68 TRP A N 1
ATOM 510 C CA . TRP A 1 68 ? -4.667 9.774 1.084 1.00 98.88 68 TRP A CA 1
ATOM 511 C C . TRP A 1 68 ? -5.952 9.359 1.782 1.00 98.88 68 TRP A C 1
ATOM 513 O O . TRP A 1 68 ? -5.996 8.322 2.448 1.00 98.88 68 TRP A O 1
ATOM 523 N N . TYR A 1 69 ? -7.006 10.153 1.643 1.00 98.88 69 TYR A N 1
ATOM 524 C CA . TYR A 1 69 ? -8.230 9.934 2.406 1.00 98.88 69 TYR A CA 1
ATOM 525 C C . TYR A 1 69 ? -9.493 10.348 1.644 1.00 98.88 69 TYR A C 1
ATOM 527 O O . TYR A 1 69 ? -9.415 11.143 0.704 1.00 98.88 69 TYR A O 1
ATOM 535 N N . PRO A 1 70 ? -10.666 9.810 2.026 1.00 98.69 70 PRO A N 1
ATOM 536 C CA . PRO A 1 70 ? -11.923 10.128 1.363 1.00 98.69 70 PRO A CA 1
ATOM 537 C C . PRO A 1 70 ? -12.354 11.562 1.671 1.00 98.69 70 PRO A C 1
ATOM 539 O O . PRO A 1 70 ? -12.299 12.002 2.821 1.00 98.69 70 PRO A O 1
ATOM 542 N N . VAL A 1 71 ? -12.825 12.265 0.647 1.00 98.31 71 VAL A N 1
ATOM 543 C CA . VAL A 1 71 ? -13.362 13.632 0.721 1.00 98.31 71 VAL A CA 1
ATOM 544 C C . VAL A 1 71 ? -14.752 13.641 0.091 1.00 98.31 71 VAL A C 1
ATOM 546 O O . VAL A 1 71 ? -15.027 12.863 -0.830 1.00 98.31 71 VAL A O 1
ATOM 549 N N . GLU A 1 72 ? -15.645 14.495 0.587 1.00 97.62 72 GLU A N 1
ATOM 550 C CA . GLU A 1 72 ? -16.939 14.700 -0.067 1.00 97.62 72 GLU A CA 1
ATOM 551 C C . GLU A 1 72 ? -16.720 15.215 -1.502 1.00 97.62 72 GLU A C 1
ATOM 553 O O . GLU A 1 72 ? -15.900 16.111 -1.704 1.00 97.62 72 GLU A O 1
ATOM 558 N N . PRO A 1 73 ? -17.392 14.672 -2.534 1.00 95.19 73 PRO A N 1
ATOM 559 C CA . PRO A 1 73 ? -17.152 15.081 -3.921 1.00 95.19 73 PRO A CA 1
ATOM 560 C C . PRO A 1 73 ? -17.280 16.590 -4.175 1.00 95.19 73 PRO A C 1
ATOM 562 O O . PRO A 1 73 ? -16.573 17.131 -5.021 1.00 95.19 73 PRO A O 1
ATOM 565 N N . GLU A 1 74 ? -18.165 17.271 -3.450 1.00 94.81 74 GLU A N 1
ATOM 566 C CA . GLU A 1 74 ? -18.336 18.725 -3.484 1.00 94.81 74 GLU A CA 1
ATOM 567 C C . GLU A 1 74 ? -17.155 19.513 -2.897 1.00 94.81 74 GLU A C 1
ATOM 569 O O . GLU A 1 74 ? -16.909 20.639 -3.331 1.00 94.81 74 GLU A O 1
ATOM 574 N N . ASP A 1 75 ? -16.411 18.914 -1.966 1.00 93.88 75 ASP A N 1
ATOM 575 C CA . ASP A 1 75 ? -15.255 19.508 -1.287 1.00 93.88 75 ASP A CA 1
ATOM 576 C C . ASP A 1 75 ? -13.926 19.112 -1.948 1.00 93.88 75 ASP A C 1
ATOM 578 O O . ASP A 1 75 ? -12.866 19.632 -1.596 1.00 93.88 75 ASP A O 1
ATOM 582 N N . ALA A 1 76 ? -13.965 18.229 -2.951 1.00 92.06 76 ALA A N 1
ATOM 583 C CA . ALA A 1 76 ? -12.822 17.837 -3.774 1.00 92.06 76 ALA A CA 1
ATOM 584 C C . ALA A 1 76 ? -12.464 18.924 -4.807 1.00 92.06 76 ALA A C 1
ATOM 586 O O . ALA A 1 76 ? -12.348 18.678 -6.009 1.00 92.06 76 ALA A O 1
ATOM 587 N N . VAL A 1 77 ? -12.307 20.154 -4.323 1.00 91.12 77 VAL A N 1
ATOM 588 C CA . VAL A 1 77 ? -11.973 21.349 -5.092 1.00 91.12 77 VAL A CA 1
ATOM 589 C C . VAL A 1 77 ? -10.775 22.035 -4.446 1.00 91.12 77 VAL A C 1
ATOM 591 O O . VAL A 1 77 ? -10.756 22.279 -3.244 1.00 91.12 77 VAL A O 1
ATOM 594 N N . GLY A 1 78 ? -9.753 22.365 -5.231 1.00 93.38 78 GLY A N 1
ATOM 595 C CA . GLY A 1 78 ? -8.555 23.002 -4.692 1.00 93.38 78 GLY A CA 1
ATOM 596 C C . GLY A 1 78 ? -7.329 22.800 -5.564 1.00 93.38 78 GLY A C 1
ATOM 597 O O . GLY A 1 78 ? -7.436 22.430 -6.733 1.00 93.38 78 GLY A O 1
ATOM 598 N N . ALA A 1 79 ? -6.164 23.076 -4.980 1.00 96.12 79 ALA A N 1
ATOM 599 C CA . ALA A 1 79 ? -4.894 22.765 -5.615 1.00 96.12 79 ALA A CA 1
ATOM 600 C C . ALA A 1 79 ? -4.710 21.238 -5.687 1.00 96.12 79 ALA A C 1
ATOM 602 O O . ALA A 1 79 ? -5.066 20.546 -4.725 1.00 96.12 79 ALA A O 1
ATOM 603 N N . PRO A 1 80 ? -4.152 20.711 -6.789 1.00 96.75 80 PRO A N 1
ATOM 604 C CA . PRO A 1 80 ? -3.799 19.302 -6.851 1.00 96.75 80 PRO A CA 1
ATOM 605 C C . PRO A 1 80 ? -2.804 18.957 -5.737 1.00 96.75 80 PRO A C 1
ATOM 607 O O . PRO A 1 80 ? -1.983 19.782 -5.326 1.00 96.75 80 PRO A O 1
ATOM 610 N N . GLY A 1 81 ? -2.884 17.726 -5.237 1.00 96.06 81 GLY A N 1
ATOM 611 C CA . GLY A 1 81 ? -1.826 17.139 -4.426 1.00 96.06 81 GLY A CA 1
ATOM 612 C C . GLY A 1 81 ? -0.515 17.170 -5.207 1.00 96.06 81 GLY A C 1
ATOM 613 O O . GLY A 1 81 ? -0.513 16.929 -6.410 1.00 96.06 81 GLY A O 1
ATOM 614 N N . ALA A 1 82 ? 0.589 17.482 -4.536 1.00 94.88 82 ALA A N 1
ATOM 615 C CA . ALA A 1 82 ? 1.905 17.541 -5.156 1.00 94.88 82 ALA A CA 1
ATOM 616 C C . ALA A 1 82 ? 2.852 16.568 -4.450 1.00 94.88 82 ALA A C 1
ATOM 618 O O . ALA A 1 82 ? 3.042 16.642 -3.232 1.00 94.88 82 ALA A O 1
ATOM 619 N N . TYR A 1 83 ? 3.446 15.668 -5.228 1.00 94.19 83 TYR A N 1
ATOM 620 C CA . TYR A 1 83 ? 4.438 14.706 -4.770 1.00 94.19 83 TYR A CA 1
ATOM 621 C C . TYR A 1 83 ? 5.839 15.281 -4.970 1.00 94.19 83 TYR A C 1
ATOM 623 O O . TYR A 1 83 ? 6.278 15.489 -6.103 1.00 94.19 83 TYR A O 1
ATOM 631 N N . ASP A 1 84 ? 6.519 15.579 -3.863 1.00 90.62 84 ASP A N 1
ATOM 632 C CA . ASP A 1 84 ? 7.828 16.236 -3.857 1.00 90.62 84 ASP A CA 1
ATOM 633 C C . ASP A 1 84 ? 8.946 15.257 -4.248 1.00 90.62 84 ASP A C 1
ATOM 635 O O . ASP A 1 84 ? 9.286 14.338 -3.502 1.00 90.62 84 ASP A O 1
ATOM 639 N N . LEU A 1 85 ? 9.532 15.482 -5.423 1.00 86.44 85 LEU A N 1
ATOM 640 C CA . LEU A 1 85 ? 10.642 14.720 -5.994 1.00 86.44 85 LEU A CA 1
ATOM 641 C C . LEU A 1 85 ? 11.997 15.421 -5.777 1.00 86.44 85 LEU A C 1
ATOM 643 O O . LEU A 1 85 ? 12.941 15.186 -6.536 1.00 86.44 85 LEU A O 1
ATOM 647 N N . LEU A 1 86 ? 12.095 16.294 -4.766 1.00 81.88 86 LEU A N 1
ATOM 648 C CA . LEU A 1 86 ? 13.235 17.141 -4.388 1.00 81.88 86 LEU A CA 1
ATOM 649 C C . LEU A 1 86 ? 13.569 18.252 -5.397 1.00 81.88 86 LEU A C 1
ATOM 651 O O . LEU A 1 86 ? 13.707 19.416 -5.024 1.00 81.88 86 LEU A O 1
ATOM 655 N N . PHE A 1 87 ? 13.722 17.901 -6.674 1.00 76.44 87 PHE A N 1
ATOM 656 C CA . PHE A 1 87 ? 14.056 18.826 -7.768 1.00 76.44 87 PHE A CA 1
ATOM 657 C C . PHE A 1 87 ? 12.881 19.088 -8.715 1.00 76.44 87 PHE A C 1
ATOM 659 O O . PHE A 1 87 ? 12.984 19.911 -9.623 1.00 76.44 87 PHE A O 1
ATOM 666 N N . ALA A 1 88 ? 11.776 18.381 -8.503 1.00 85.12 88 ALA A N 1
ATOM 667 C CA . ALA A 1 88 ? 10.548 18.470 -9.268 1.00 85.12 88 ALA A CA 1
ATOM 668 C C . ALA A 1 88 ? 9.360 18.212 -8.337 1.00 85.12 88 ALA A C 1
ATOM 670 O O . ALA A 1 88 ? 9.532 17.774 -7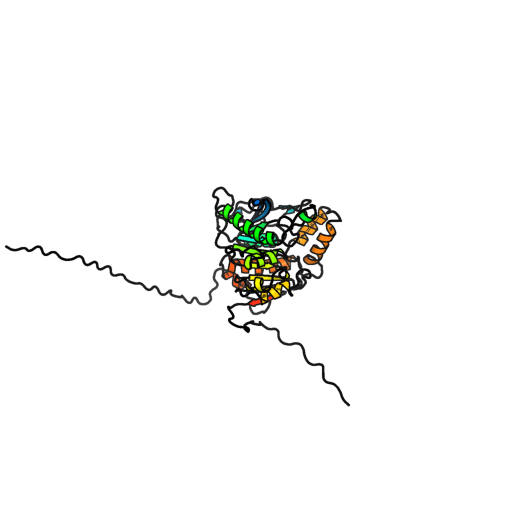.199 1.00 85.12 88 ALA A O 1
ATOM 671 N N . ALA A 1 89 ? 8.157 18.435 -8.846 1.00 88.56 89 ALA A N 1
ATOM 672 C CA . ALA A 1 89 ? 6.943 17.941 -8.226 1.00 88.56 89 ALA A CA 1
ATOM 673 C C . ALA A 1 89 ? 6.107 17.233 -9.288 1.00 88.56 89 ALA A C 1
ATOM 675 O O . ALA A 1 89 ? 6.030 17.699 -10.426 1.00 88.56 89 ALA A O 1
ATOM 676 N N . LEU A 1 90 ? 5.491 16.118 -8.909 1.00 92.50 90 LEU A N 1
ATOM 677 C CA . LEU A 1 90 ? 4.460 15.475 -9.711 1.00 92.50 90 LEU A CA 1
ATOM 678 C C . LEU A 1 90 ? 3.101 15.880 -9.138 1.00 92.50 90 LEU A C 1
ATOM 680 O O . LEU A 1 90 ? 2.785 15.542 -7.998 1.00 92.50 90 LEU A O 1
ATOM 684 N N . GLU A 1 91 ? 2.320 16.634 -9.905 1.00 95.06 91 GLU A N 1
ATOM 685 C CA . GLU A 1 91 ? 0.952 16.981 -9.520 1.00 95.06 91 GLU A CA 1
ATOM 686 C C . GLU A 1 91 ? 0.021 15.787 -9.758 1.00 95.06 91 GLU A C 1
ATOM 688 O O . GLU A 1 91 ? 0.078 15.129 -10.797 1.00 95.06 91 GLU A O 1
ATOM 693 N N . SER A 1 92 ? -0.841 15.505 -8.786 1.00 95.69 92 SER A N 1
ATOM 694 C CA . SER A 1 92 ? -1.882 14.493 -8.908 1.00 95.69 92 SER A CA 1
ATOM 695 C C . SER A 1 92 ? -3.029 15.002 -9.777 1.00 95.69 92 SER A C 1
ATOM 697 O O . SER A 1 92 ? -3.495 16.132 -9.631 1.00 95.69 92 SER A O 1
ATOM 699 N N . GLU A 1 93 ? -3.555 14.127 -10.631 1.00 91.56 93 GLU A N 1
ATOM 700 C CA . GLU A 1 93 ? -4.754 14.406 -11.425 1.00 91.56 93 GLU A CA 1
ATOM 701 C C . GLU A 1 93 ? -6.063 14.218 -10.635 1.00 91.56 93 GLU A C 1
ATOM 703 O O . GLU A 1 93 ? -7.137 14.550 -11.142 1.00 91.56 93 GLU A O 1
ATOM 708 N N . ARG A 1 94 ? -6.015 13.655 -9.416 1.00 94.12 94 ARG A N 1
ATOM 709 C CA . ARG A 1 94 ? -7.225 13.300 -8.644 1.00 94.12 94 ARG A CA 1
ATOM 710 C C . ARG A 1 94 ? -7.200 13.764 -7.198 1.00 94.12 94 ARG A C 1
ATOM 712 O O . ARG A 1 94 ? -8.252 14.114 -6.666 1.00 94.12 94 ARG A O 1
ATOM 719 N N . ALA A 1 95 ? -6.046 13.689 -6.544 1.00 97.75 95 ALA A N 1
ATOM 720 C CA . ALA A 1 95 ? -5.908 14.066 -5.151 1.00 97.75 95 ALA A CA 1
ATOM 721 C C . ALA A 1 95 ? -5.856 15.587 -5.013 1.00 97.75 95 ALA A C 1
ATOM 723 O O . ALA A 1 95 ? -5.175 16.266 -5.778 1.00 97.75 95 ALA A O 1
ATOM 724 N N . ILE A 1 96 ? -6.548 16.113 -4.009 1.00 98.31 96 ILE A N 1
ATOM 725 C CA . ILE A 1 96 ? -6.588 17.536 -3.682 1.00 98.31 96 ILE A CA 1
ATOM 726 C C . ILE A 1 96 ? -5.802 17.765 -2.393 1.00 98.31 96 ILE A C 1
ATOM 728 O O . ILE A 1 96 ? -6.037 17.107 -1.375 1.00 98.31 96 ILE A O 1
ATOM 732 N N . ALA A 1 97 ? -4.856 18.700 -2.439 1.00 97.75 97 ALA A N 1
ATOM 733 C CA . ALA A 1 97 ? -4.002 19.019 -1.305 1.00 97.75 97 ALA A CA 1
ATOM 734 C C . ALA A 1 97 ? -4.826 19.586 -0.138 1.00 97.75 97 ALA A C 1
ATOM 736 O O . ALA A 1 97 ? -5.547 20.570 -0.308 1.00 97.75 97 ALA A O 1
ATOM 737 N N . ALA A 1 98 ? -4.680 18.986 1.048 1.00 96.12 98 ALA A N 1
ATOM 738 C CA . ALA A 1 98 ? -5.282 19.436 2.306 1.00 96.12 98 ALA A CA 1
ATOM 739 C C . ALA A 1 98 ? -6.802 19.697 2.244 1.00 96.12 98 ALA A C 1
ATOM 741 O O . ALA A 1 98 ? -7.323 20.552 2.962 1.00 96.12 98 ALA A O 1
ATOM 742 N N . ALA A 1 99 ? -7.525 18.964 1.392 1.00 97.44 99 ALA A N 1
ATOM 743 C CA . ALA A 1 99 ? -8.983 19.002 1.378 1.00 97.44 99 ALA A CA 1
ATOM 744 C C . ALA A 1 99 ? -9.548 18.473 2.715 1.00 97.44 99 ALA A C 1
ATOM 746 O O . ALA A 1 99 ? -8.945 17.577 3.310 1.00 97.44 99 ALA A O 1
ATOM 747 N N . PRO A 1 100 ? -10.681 18.991 3.217 1.00 96.75 100 PRO A N 1
ATOM 748 C CA . PRO A 1 100 ? -11.247 18.533 4.484 1.00 96.75 100 PRO A CA 1
ATOM 749 C C . PRO A 1 100 ? -11.669 17.052 4.394 1.00 96.75 100 PRO A C 1
ATOM 751 O O . PRO A 1 100 ? -12.334 16.675 3.427 1.00 96.75 100 PRO A O 1
ATOM 754 N N . PRO A 1 101 ? -11.307 16.190 5.366 1.00 97.62 101 PRO A N 1
ATOM 755 C CA . PRO A 1 101 ? -11.729 14.792 5.345 1.00 97.62 101 PRO A CA 1
ATOM 756 C C . PRO A 1 101 ? -13.253 14.618 5.386 1.00 97.62 101 PRO A C 1
ATOM 758 O O . PRO A 1 101 ? -13.966 15.384 6.034 1.00 97.62 101 PRO A O 1
ATOM 761 N N . SER A 1 102 ? -13.758 13.573 4.725 1.00 97.69 102 SER A N 1
ATOM 762 C CA . SER A 1 102 ? -15.185 13.233 4.720 1.00 97.69 102 SER A CA 1
ATOM 763 C C . SER A 1 102 ? -15.705 12.916 6.126 1.00 97.69 102 SER A C 1
ATOM 765 O O . SER A 1 102 ? -15.126 12.117 6.866 1.00 97.69 102 SER A O 1
ATOM 767 N N . GLY A 1 103 ? -16.877 13.465 6.454 1.00 94.88 103 GLY A N 1
ATOM 768 C CA . GLY A 1 103 ? -17.603 13.160 7.689 1.00 94.88 103 GLY A CA 1
ATOM 769 C C . GLY A 1 103 ? -18.345 11.816 7.677 1.00 94.88 103 GLY A C 1
ATOM 770 O O . GLY A 1 103 ? -18.986 11.477 8.669 1.00 94.88 103 GLY A O 1
ATOM 771 N N . GLN A 1 104 ? -18.293 11.048 6.579 1.00 95.06 104 GLN A N 1
ATOM 772 C CA . GLN A 1 104 ? -18.966 9.744 6.441 1.00 95.06 104 GLN A CA 1
ATOM 773 C C . GLN A 1 104 ? -18.182 8.570 7.053 1.00 95.06 104 GLN A C 1
ATOM 775 O O . GLN A 1 104 ? -18.599 7.416 6.915 1.00 95.06 104 GLN A O 1
ATOM 780 N N . GLY A 1 105 ? -17.054 8.850 7.711 1.00 90.75 105 GLY A N 1
ATOM 781 C CA . GLY A 1 105 ? -16.279 7.858 8.447 1.00 90.75 105 GLY A CA 1
ATOM 782 C C . GLY A 1 105 ? -17.048 7.211 9.618 1.00 90.75 105 GLY A C 1
ATOM 783 O O . GLY A 1 105 ? -18.197 7.555 9.906 1.00 90.75 105 GLY A O 1
ATOM 784 N N . PRO A 1 106 ? -16.422 6.257 10.326 1.00 97.69 106 PRO A N 1
ATOM 785 C CA . PRO A 1 106 ? -15.022 5.873 10.186 1.00 97.69 106 PRO A CA 1
ATOM 786 C C . PRO A 1 106 ? -14.769 4.933 8.990 1.00 97.69 106 PRO A C 1
ATOM 788 O O . PRO A 1 106 ? -15.587 4.076 8.647 1.00 97.69 106 PRO A O 1
ATOM 791 N N . PHE A 1 107 ? -13.610 5.088 8.355 1.00 98.75 107 PHE A N 1
ATOM 792 C CA . PHE A 1 107 ? -13.146 4.342 7.188 1.00 98.75 107 PHE A CA 1
ATOM 793 C C . PHE A 1 107 ? -12.076 3.312 7.559 1.00 98.75 107 PHE A C 1
ATOM 795 O O . PHE A 1 107 ? -11.412 3.403 8.590 1.00 98.75 107 PHE A O 1
ATOM 802 N N . SER A 1 108 ? -11.879 2.321 6.691 1.00 98.81 108 SER A N 1
ATOM 803 C CA . SER A 1 108 ? -10.809 1.334 6.855 1.00 98.81 108 SER A CA 1
ATOM 804 C C . SER A 1 108 ? -9.436 1.945 6.566 1.00 98.81 108 SER A C 1
ATOM 806 O O . SER A 1 108 ? -9.288 2.667 5.581 1.00 98.81 108 SER A O 1
ATOM 808 N N . LEU A 1 109 ? -8.434 1.612 7.381 1.00 98.94 109 LEU A N 1
ATOM 809 C CA . LEU A 1 109 ? -7.048 2.053 7.200 1.00 98.94 109 LEU A CA 1
ATOM 810 C C . LEU A 1 109 ? -6.236 1.007 6.438 1.00 98.94 109 LEU A C 1
ATOM 812 O O . LEU A 1 109 ? -6.233 -0.167 6.805 1.00 98.94 109 LEU A O 1
ATOM 816 N N . ILE A 1 110 ? -5.488 1.446 5.433 1.00 98.94 110 ILE A N 1
ATOM 817 C CA . ILE A 1 110 ? -4.478 0.656 4.737 1.00 98.94 110 ILE A CA 1
ATOM 818 C C . ILE A 1 110 ? -3.115 1.298 4.983 1.00 98.94 110 ILE A C 1
ATOM 820 O O . ILE A 1 110 ? -2.843 2.391 4.489 1.00 98.94 110 ILE A O 1
ATOM 824 N N . ALA A 1 111 ? -2.247 0.623 5.731 1.00 98.94 111 ALA A N 1
ATOM 825 C CA . ALA A 1 111 ? -0.848 1.031 5.800 1.00 98.94 111 ALA A CA 1
ATOM 826 C C . ALA A 1 111 ? -0.103 0.468 4.582 1.00 98.94 111 ALA A C 1
ATOM 828 O O . ALA A 1 111 ? -0.174 -0.736 4.317 1.00 98.94 111 ALA A O 1
ATOM 829 N N . PHE A 1 112 ? 0.584 1.328 3.832 1.00 98.94 112 PHE A N 1
ATOM 830 C CA . PHE A 1 112 ? 1.292 0.946 2.613 1.00 98.94 112 PHE A CA 1
ATOM 831 C C . PHE A 1 112 ? 2.809 1.043 2.797 1.00 98.94 112 PHE A C 1
ATOM 833 O O . PHE A 1 112 ? 3.312 2.054 3.271 1.00 98.94 112 PHE A O 1
ATOM 840 N N . SER A 1 113 ? 3.552 0.008 2.401 1.00 98.81 113 SER A N 1
ATOM 841 C CA . SER A 1 113 ? 5.020 -0.015 2.453 1.00 98.81 113 SER A CA 1
ATOM 842 C C . SER A 1 113 ? 5.617 0.006 1.042 1.00 98.81 113 SER A C 1
ATOM 844 O O . SER A 1 113 ? 5.307 -0.858 0.218 1.00 98.81 113 SER A O 1
ATOM 846 N N . HIS A 1 114 ? 6.495 0.972 0.759 1.00 98.50 114 HIS A N 1
ATOM 847 C CA . HIS A 1 114 ? 7.155 1.110 -0.547 1.00 98.50 114 HIS A CA 1
ATOM 848 C C . HIS A 1 114 ? 8.226 0.025 -0.805 1.00 98.50 114 HIS A C 1
ATOM 850 O O . HIS A 1 114 ? 8.522 -0.806 0.059 1.00 98.50 114 HIS A O 1
ATOM 856 N N . GLY A 1 115 ? 8.828 0.015 -1.997 1.00 97.31 115 GLY A N 1
ATOM 857 C CA . GLY A 1 115 ? 9.919 -0.902 -2.350 1.00 97.31 115 GLY A CA 1
ATOM 858 C C . GLY A 1 115 ? 11.241 -0.578 -1.645 1.00 97.31 115 GLY A C 1
ATOM 859 O O . GLY A 1 115 ? 11.348 0.403 -0.913 1.00 97.31 115 GLY A O 1
ATOM 860 N N . ASN A 1 116 ? 12.270 -1.399 -1.858 1.00 94.62 116 ASN A N 1
ATOM 861 C CA . ASN A 1 116 ? 13.614 -1.076 -1.371 1.00 94.62 116 ASN A CA 1
ATOM 862 C C . ASN A 1 116 ? 14.125 0.187 -2.078 1.00 94.62 116 ASN A C 1
ATOM 864 O O . ASN A 1 116 ? 14.052 0.249 -3.303 1.00 94.62 116 ASN A O 1
ATOM 868 N N . ASN A 1 117 ? 14.655 1.159 -1.329 1.00 91.12 117 ASN A N 1
ATOM 869 C CA . ASN A 1 117 ? 15.032 2.478 -1.858 1.00 91.12 117 ASN A CA 1
ATOM 870 C C . ASN A 1 117 ? 13.861 3.210 -2.546 1.00 91.12 117 ASN A C 1
ATOM 872 O O . ASN A 1 117 ? 14.068 3.995 -3.469 1.00 91.12 117 ASN A O 1
ATOM 876 N N . GLY A 1 118 ? 12.631 2.901 -2.131 1.00 92.38 118 GLY A N 1
ATOM 877 C CA . GLY A 1 118 ? 11.419 3.544 -2.623 1.00 92.38 118 GLY A CA 1
ATOM 878 C C . GLY A 1 118 ? 11.169 4.899 -1.964 1.00 92.38 118 GLY A C 1
ATOM 879 O O . GLY A 1 118 ? 12.050 5.473 -1.325 1.00 92.38 118 GLY A O 1
ATOM 880 N N . ILE A 1 119 ? 9.944 5.388 -2.129 1.00 93.75 119 ILE A N 1
ATOM 881 C CA . ILE A 1 119 ? 9.431 6.624 -1.526 1.00 93.75 119 ILE A CA 1
ATOM 882 C C . ILE A 1 119 ? 7.951 6.440 -1.177 1.00 93.75 119 ILE A C 1
ATOM 884 O O . ILE A 1 119 ? 7.257 5.630 -1.798 1.00 93.75 119 ILE A O 1
ATOM 888 N N . ARG A 1 120 ? 7.452 7.184 -0.194 1.00 96.00 120 ARG A N 1
ATOM 889 C CA . ARG A 1 120 ? 6.078 7.095 0.332 1.00 96.00 120 ARG A CA 1
ATOM 890 C C . ARG A 1 120 ? 4.961 7.181 -0.720 1.00 96.00 120 ARG A C 1
ATOM 892 O O . ARG A 1 120 ? 3.965 6.478 -0.592 1.00 96.00 120 ARG A O 1
ATOM 899 N N . PHE A 1 121 ? 5.147 7.944 -1.797 1.00 95.81 121 PHE A N 1
ATOM 900 C CA . PHE A 1 121 ? 4.182 8.085 -2.899 1.00 95.81 121 PHE A CA 1
ATOM 901 C C . PHE A 1 121 ? 4.518 7.234 -4.138 1.00 95.81 121 PHE A C 1
ATOM 903 O O . PHE A 1 121 ? 3.992 7.470 -5.219 1.00 95.81 121 PHE A O 1
ATOM 910 N N . GLN A 1 122 ? 5.368 6.207 -3.999 1.00 95.69 122 GLN A N 1
ATOM 911 C CA . GLN A 1 122 ? 5.765 5.317 -5.101 1.00 95.69 122 GLN A CA 1
ATOM 912 C C . GLN A 1 122 ? 4.571 4.664 -5.827 1.00 95.69 122 GLN A C 1
ATOM 914 O O . GLN A 1 122 ? 4.688 4.352 -7.008 1.00 95.69 122 GLN A O 1
ATOM 919 N N . SER A 1 123 ? 3.456 4.419 -5.136 1.00 98.19 123 SER A N 1
ATOM 920 C CA . SER A 1 123 ? 2.243 3.802 -5.697 1.00 98.19 123 SER A CA 1
ATOM 921 C C . SER A 1 123 ? 1.007 4.669 -5.424 1.00 98.19 123 SER A C 1
ATOM 923 O O . SER A 1 123 ? -0.028 4.166 -4.975 1.00 98.19 123 SER A O 1
ATOM 925 N N . ALA A 1 124 ? 1.122 5.976 -5.664 1.00 98.31 124 ALA A N 1
ATOM 926 C CA . ALA A 1 124 ? 0.036 6.936 -5.505 1.00 98.31 124 ALA A CA 1
ATOM 927 C C . ALA A 1 124 ? -1.209 6.550 -6.321 1.00 98.31 124 ALA A C 1
ATOM 929 O O . ALA A 1 124 ? -2.313 6.663 -5.791 1.00 98.31 124 ALA A O 1
ATOM 930 N N . PHE A 1 125 ? -1.068 5.982 -7.530 1.00 98.31 125 PHE A N 1
ATOM 931 C CA . PHE A 1 125 ? -2.222 5.509 -8.319 1.00 98.31 125 PHE A CA 1
ATOM 932 C C . PHE A 1 125 ? -3.137 4.561 -7.521 1.00 98.31 125 PHE A C 1
ATOM 934 O O . PHE A 1 125 ? -4.364 4.624 -7.634 1.00 98.31 125 PHE A O 1
ATOM 941 N N . LEU A 1 126 ? -2.546 3.684 -6.700 1.00 98.81 126 LEU A N 1
ATOM 942 C CA . LEU A 1 126 ? -3.276 2.722 -5.882 1.00 98.81 126 LEU A CA 1
ATOM 943 C C . LEU A 1 126 ? -3.823 3.393 -4.622 1.00 98.81 126 LEU A C 1
ATOM 945 O O . LEU A 1 126 ? -4.968 3.141 -4.246 1.00 98.81 126 LEU A O 1
ATOM 949 N N . ALA A 1 127 ? -3.027 4.248 -3.975 1.00 98.88 127 ALA A N 1
ATOM 950 C CA . ALA A 1 127 ? -3.446 4.966 -2.776 1.00 98.88 127 ALA A CA 1
ATOM 951 C C . ALA A 1 127 ? -4.655 5.875 -3.053 1.00 98.88 127 ALA A C 1
ATOM 953 O O . ALA A 1 127 ? -5.649 5.821 -2.329 1.00 98.88 127 ALA A O 1
ATOM 954 N N . GLU A 1 128 ? -4.622 6.629 -4.153 1.00 98.75 128 GLU A N 1
ATOM 955 C CA . GLU A 1 128 ? -5.725 7.476 -4.607 1.00 98.75 128 GLU A CA 1
ATOM 956 C C . GLU A 1 128 ? -6.956 6.655 -5.004 1.00 98.75 128 GLU A C 1
ATOM 958 O O . GLU A 1 128 ? -8.091 7.021 -4.680 1.00 98.75 128 GLU A O 1
ATOM 963 N N . GLN A 1 129 ? -6.760 5.518 -5.680 1.00 98.81 129 GLN A N 1
ATOM 964 C CA . GLN A 1 129 ? -7.869 4.642 -6.033 1.00 98.81 129 GLN A CA 1
ATOM 965 C C . GLN A 1 129 ? -8.557 4.095 -4.777 1.00 98.81 129 GLN A C 1
ATOM 967 O O . GLN A 1 129 ? -9.782 4.180 -4.662 1.00 98.81 129 GLN A O 1
ATOM 972 N N . LEU A 1 130 ? -7.792 3.593 -3.806 1.00 98.88 130 LEU A N 1
ATOM 973 C CA . LEU A 1 130 ? -8.324 3.128 -2.527 1.00 98.88 130 LEU A CA 1
ATOM 974 C C . LEU A 1 130 ? -9.024 4.267 -1.771 1.00 98.88 130 LEU A C 1
ATOM 976 O O . LEU A 1 130 ? -10.161 4.090 -1.330 1.00 98.88 130 LEU A O 1
ATOM 980 N N . ALA A 1 131 ? -8.421 5.454 -1.696 1.00 98.88 131 ALA A N 1
ATOM 981 C CA . ALA A 1 131 ? -9.038 6.612 -1.056 1.00 98.88 131 ALA A CA 1
ATOM 982 C C . ALA A 1 131 ? -10.394 6.974 -1.676 1.00 98.88 131 ALA A C 1
ATOM 984 O O . ALA A 1 131 ? -11.384 7.111 -0.955 1.00 98.88 131 ALA A O 1
ATOM 985 N N . SER A 1 132 ? -10.493 6.980 -3.011 1.00 98.75 132 SER A N 1
ATOM 986 C CA . SER A 1 132 ? -11.764 7.233 -3.707 1.00 98.75 132 SER A CA 1
ATOM 987 C C . SER A 1 132 ? -12.842 6.190 -3.381 1.00 98.75 132 SER A C 1
ATOM 989 O O . SER A 1 132 ? -14.039 6.480 -3.419 1.00 98.75 132 SER A O 1
ATOM 991 N N . HIS A 1 133 ? -12.435 4.972 -3.010 1.00 98.62 133 HIS A N 1
ATOM 992 C CA . HIS A 1 133 ? -13.323 3.905 -2.561 1.00 98.62 133 HIS A CA 1
ATOM 993 C C . HIS A 1 133 ? -13.634 3.952 -1.061 1.00 98.62 133 HIS A C 1
ATOM 995 O O . HIS A 1 133 ? -14.361 3.078 -0.595 1.00 98.62 133 HIS A O 1
ATOM 1001 N N . GLY A 1 134 ? -13.187 4.944 -0.293 1.00 98.31 134 GLY A N 1
ATOM 1002 C CA . GLY A 1 134 ? -13.499 5.042 1.137 1.00 98.31 134 GLY A CA 1
ATOM 1003 C C . GLY A 1 134 ? -12.509 4.285 2.025 1.00 98.31 134 GLY A C 1
ATOM 1004 O O . GLY A 1 134 ? -12.927 3.612 2.968 1.00 98.31 134 GLY A O 1
ATOM 1005 N N . PHE A 1 135 ? -11.223 4.326 1.680 1.00 98.94 135 PHE A N 1
ATOM 1006 C CA . PHE A 1 135 ? -10.123 3.902 2.546 1.00 98.94 135 PHE A CA 1
ATOM 1007 C C . PHE A 1 135 ? -9.298 5.120 2.965 1.00 98.94 135 PHE A C 1
ATOM 1009 O O . PHE A 1 135 ? -9.152 6.062 2.197 1.00 98.94 135 PHE A O 1
ATOM 1016 N N . VAL A 1 136 ? -8.716 5.086 4.158 1.00 98.94 136 VAL A N 1
ATOM 1017 C CA . VAL A 1 136 ? -7.576 5.946 4.491 1.00 98.94 136 VAL A CA 1
ATOM 1018 C C . VAL A 1 136 ? -6.321 5.152 4.165 1.00 98.94 136 VAL A C 1
ATOM 1020 O O . VAL A 1 136 ? -6.191 4.015 4.614 1.00 98.94 136 VAL A O 1
ATOM 1023 N N . VAL A 1 137 ? -5.412 5.711 3.377 1.00 98.94 137 VAL A N 1
ATOM 1024 C CA . VAL A 1 137 ? -4.139 5.074 3.030 1.00 98.94 137 VAL A CA 1
ATOM 1025 C C . VAL A 1 137 ? -3.015 5.909 3.611 1.00 98.94 137 VAL A C 1
ATOM 1027 O O . VAL A 1 137 ? -2.955 7.099 3.332 1.00 98.94 137 VAL A O 1
ATOM 1030 N N . ALA A 1 138 ? -2.138 5.297 4.403 1.00 98.88 138 ALA A N 1
ATOM 1031 C CA . ALA A 1 138 ? -0.982 5.966 4.994 1.00 98.88 138 ALA A CA 1
ATOM 1032 C C . ALA A 1 138 ? 0.305 5.230 4.609 1.00 98.88 138 ALA A C 1
ATOM 1034 O O . ALA A 1 138 ? 0.427 4.026 4.849 1.00 98.88 138 ALA A O 1
ATOM 1035 N N . ALA A 1 139 ? 1.261 5.945 4.019 1.00 98.69 139 ALA A N 1
ATOM 1036 C CA . ALA A 1 139 ? 2.521 5.385 3.542 1.00 98.69 139 ALA A CA 1
ATOM 1037 C C . ALA A 1 139 ? 3.706 6.178 4.111 1.00 98.69 139 ALA A C 1
ATOM 1039 O O . ALA A 1 139 ? 3.791 7.379 3.856 1.00 98.69 139 ALA A O 1
ATOM 1040 N N . PRO A 1 140 ? 4.617 5.563 4.887 1.00 97.69 140 PRO A N 1
ATOM 1041 C CA . PRO A 1 140 ? 5.804 6.242 5.381 1.00 97.69 140 PRO A CA 1
ATOM 1042 C C . PRO A 1 140 ? 6.952 6.166 4.375 1.00 97.69 140 PRO A C 1
ATOM 1044 O O . PRO A 1 140 ? 7.079 5.193 3.632 1.00 97.69 140 PRO A O 1
ATOM 1047 N N . ASP A 1 141 ? 7.854 7.137 4.451 1.00 96.00 141 ASP A N 1
ATOM 1048 C CA . ASP A 1 141 ? 9.245 6.942 4.066 1.00 96.00 141 ASP A CA 1
ATOM 1049 C C . ASP A 1 141 ? 9.939 6.133 5.164 1.00 96.00 141 ASP A C 1
ATOM 1051 O O . ASP A 1 141 ? 10.015 6.551 6.322 1.00 96.00 141 ASP A O 1
ATOM 1055 N N . HIS A 1 142 ? 10.434 4.949 4.817 1.00 95.81 142 HIS A N 1
ATOM 1056 C CA . HIS A 1 142 ? 11.177 4.114 5.755 1.00 95.81 142 HIS A CA 1
ATOM 1057 C C . HIS A 1 142 ? 12.578 4.696 5.973 1.00 95.81 142 HIS A C 1
ATOM 1059 O O . HIS A 1 142 ? 13.412 4.635 5.072 1.00 95.81 142 HIS A O 1
ATOM 1065 N N . VAL A 1 143 ? 12.836 5.245 7.165 1.00 91.25 143 VAL A N 1
ATOM 1066 C CA . VAL A 1 143 ? 14.112 5.893 7.521 1.00 91.25 143 VAL A CA 1
ATOM 1067 C C . VAL A 1 143 ? 15.300 4.973 7.228 1.00 91.25 143 VAL A C 1
ATOM 1069 O O . VAL A 1 143 ? 15.337 3.828 7.679 1.00 91.25 143 VAL A O 1
ATOM 1072 N N . GLY A 1 144 ? 16.265 5.484 6.462 1.00 90.25 144 GLY A N 1
ATOM 1073 C CA . GLY A 1 144 ? 17.454 4.751 6.030 1.00 90.25 144 GLY A CA 1
ATOM 1074 C C . GLY A 1 144 ? 17.240 3.864 4.798 1.00 90.25 144 GLY A C 1
ATOM 1075 O O . GLY A 1 144 ? 18.201 3.274 4.306 1.00 90.25 144 GLY A O 1
ATOM 1076 N N . ASN A 1 145 ? 16.013 3.753 4.275 1.00 91.94 145 ASN A N 1
ATOM 1077 C CA . ASN A 1 145 ? 15.680 2.899 3.134 1.00 91.94 145 ASN A CA 1
ATOM 1078 C C . ASN A 1 145 ? 14.871 3.597 2.032 1.00 91.94 145 ASN A C 1
ATOM 1080 O O . ASN A 1 145 ? 14.072 2.956 1.343 1.00 91.94 145 ASN A O 1
ATOM 1084 N N . THR A 1 146 ? 15.105 4.889 1.821 1.00 90.06 146 THR A N 1
ATOM 1085 C CA . THR A 1 146 ? 14.531 5.647 0.701 1.00 90.06 146 THR A CA 1
ATOM 1086 C C . THR A 1 146 ? 15.540 5.922 -0.416 1.00 90.06 146 THR A C 1
ATOM 1088 O O . THR A 1 146 ? 16.750 5.755 -0.249 1.00 90.06 146 THR A O 1
ATOM 1091 N N . ALA A 1 147 ? 15.055 6.391 -1.570 1.00 81.06 147 ALA A N 1
ATOM 1092 C CA . ALA A 1 147 ? 15.924 6.859 -2.653 1.00 81.06 147 ALA A CA 1
ATOM 1093 C C . ALA A 1 147 ? 16.851 8.011 -2.212 1.00 81.06 147 ALA A C 1
ATOM 1095 O O . ALA A 1 147 ? 17.995 8.078 -2.662 1.00 81.06 147 ALA A O 1
ATOM 1096 N N . ILE A 1 148 ? 16.385 8.895 -1.318 1.00 80.44 148 ILE A N 1
ATOM 1097 C CA . ILE A 1 148 ? 17.182 10.033 -0.838 1.00 80.44 148 ILE A CA 1
ATOM 1098 C C . ILE A 1 148 ? 18.268 9.592 0.149 1.00 80.44 148 ILE A C 1
ATOM 1100 O O . ILE A 1 148 ? 19.348 10.177 0.163 1.00 80.44 148 ILE A O 1
ATOM 1104 N N . ASP A 1 149 ? 18.036 8.524 0.917 1.00 81.94 149 ASP A N 1
ATOM 1105 C CA . ASP A 1 149 ? 19.022 7.999 1.869 1.00 81.94 149 ASP A CA 1
ATOM 1106 C C . ASP A 1 149 ? 20.281 7.477 1.164 1.00 81.94 149 ASP A C 1
ATOM 1108 O O . ASP A 1 149 ? 21.378 7.576 1.709 1.00 81.94 149 ASP A O 1
ATOM 1112 N N . LEU A 1 150 ? 20.159 7.013 -0.086 1.00 74.31 150 LEU A N 1
ATOM 1113 C CA . LEU A 1 150 ? 21.310 6.637 -0.918 1.00 74.31 150 LEU A CA 1
ATOM 1114 C C . LEU A 1 150 ? 22.253 7.816 -1.205 1.00 74.31 150 LEU A C 1
ATOM 1116 O O . LEU A 1 150 ? 23.433 7.604 -1.488 1.00 74.31 150 LEU A O 1
ATOM 1120 N N . LEU A 1 151 ? 21.741 9.048 -1.144 1.00 73.25 151 LEU A N 1
ATOM 1121 C CA . LEU A 1 151 ? 22.505 10.274 -1.368 1.00 73.25 151 LEU A CA 1
ATOM 1122 C C . LEU A 1 151 ? 23.136 10.826 -0.085 1.00 73.25 151 LEU A C 1
ATOM 1124 O O . LEU A 1 151 ? 23.984 11.718 -0.160 1.00 73.25 151 LEU A O 1
ATOM 1128 N N . ILE A 1 152 ? 22.743 10.316 1.086 1.00 75.75 152 ILE A N 1
ATOM 1129 C CA . ILE A 1 152 ? 23.170 10.824 2.391 1.00 75.75 152 ILE A CA 1
ATOM 1130 C C . ILE A 1 152 ? 24.104 9.794 3.051 1.00 75.75 152 ILE A C 1
ATOM 1132 O O . ILE A 1 152 ? 23.655 8.740 3.500 1.00 75.75 152 ILE A O 1
ATOM 1136 N N . PRO A 1 153 ? 25.418 10.066 3.158 1.00 70.19 153 PRO A N 1
ATOM 1137 C CA . PRO A 1 153 ? 26.353 9.135 3.782 1.00 70.19 153 PRO A CA 1
ATOM 1138 C C . PRO A 1 153 ? 26.018 8.861 5.254 1.00 70.19 153 PRO A C 1
ATOM 1140 O O . PRO A 1 153 ? 25.714 9.781 6.009 1.00 70.19 153 PRO A O 1
ATOM 1143 N N . GLY A 1 154 ? 26.179 7.607 5.684 1.00 69.75 154 GLY A N 1
ATOM 1144 C CA . GLY A 1 154 ? 26.079 7.223 7.096 1.00 69.75 154 GLY A CA 1
ATOM 1145 C C . GLY A 1 154 ? 24.671 6.885 7.588 1.00 69.75 154 GLY A C 1
ATOM 1146 O O . GLY A 1 154 ? 24.510 6.673 8.788 1.00 69.75 154 GLY A O 1
ATOM 1147 N N . GLN A 1 155 ? 23.682 6.794 6.695 1.00 74.44 155 GLN A N 1
ATOM 1148 C CA . GLN A 1 155 ? 22.369 6.256 7.045 1.00 74.44 155 GLN A CA 1
ATOM 1149 C C . GLN A 1 155 ? 22.483 4.768 7.399 1.00 74.44 155 GLN A C 1
ATOM 1151 O O . GLN A 1 155 ? 23.047 3.973 6.644 1.00 74.44 155 GLN A O 1
ATOM 1156 N N . SER A 1 156 ? 21.970 4.398 8.571 1.00 78.81 156 SER A N 1
ATOM 1157 C CA . SER A 1 156 ? 21.831 3.005 8.994 1.00 78.81 156 SER A CA 1
ATOM 1158 C C . SER A 1 156 ? 20.436 2.504 8.656 1.00 78.81 156 SER A C 1
ATOM 1160 O O . SER A 1 156 ? 19.457 3.200 8.914 1.00 78.81 156 SER A O 1
ATOM 1162 N N . PHE A 1 157 ? 20.351 1.281 8.145 1.00 86.56 157 PHE A N 1
ATOM 1163 C CA . PHE A 1 157 ? 19.089 0.619 7.858 1.00 86.56 157 PHE A CA 1
ATOM 1164 C C . PHE A 1 157 ? 19.098 -0.798 8.418 1.00 86.56 157 PHE A C 1
ATOM 1166 O O . PHE A 1 157 ? 19.953 -1.605 8.052 1.00 86.56 157 PHE A O 1
ATOM 1173 N N . GLU A 1 158 ? 18.107 -1.105 9.252 1.00 91.31 158 GLU A N 1
ATOM 1174 C CA . GLU A 1 158 ? 17.847 -2.456 9.728 1.00 91.31 158 GLU A CA 1
ATOM 1175 C C . GLU A 1 158 ? 16.533 -2.970 9.143 1.00 91.31 158 GLU A C 1
ATOM 1177 O O . GLU A 1 158 ? 15.482 -2.339 9.239 1.00 91.31 158 GLU A O 1
ATOM 1182 N N . VAL A 1 159 ? 16.555 -4.174 8.569 1.00 92.94 159 VAL A N 1
ATOM 1183 C CA . VAL A 1 159 ? 15.369 -4.762 7.918 1.00 92.94 159 VAL A CA 1
ATOM 1184 C C . VAL A 1 159 ? 14.183 -4.890 8.883 1.00 92.94 159 VAL A C 1
ATOM 1186 O O . VAL A 1 159 ? 13.030 -4.751 8.470 1.00 92.94 159 VAL A O 1
ATOM 1189 N N . SER A 1 160 ? 14.454 -5.124 10.172 1.00 93.94 160 SER A N 1
ATOM 1190 C CA . SER A 1 160 ? 13.431 -5.191 11.221 1.00 93.94 160 SER A CA 1
ATOM 1191 C C . SER A 1 160 ? 12.756 -3.859 11.531 1.00 93.94 160 SER A C 1
ATOM 1193 O O . SER A 1 160 ? 11.695 -3.878 12.152 1.00 93.94 160 SER A O 1
ATOM 1195 N N . ASP A 1 161 ? 13.313 -2.725 11.102 1.00 95.00 161 ASP A N 1
ATOM 1196 C CA . ASP A 1 161 ? 12.650 -1.440 11.297 1.00 95.00 161 ASP A CA 1
ATOM 1197 C C . ASP A 1 161 ? 11.386 -1.351 10.450 1.00 95.00 161 ASP A C 1
ATOM 1199 O O . ASP A 1 161 ? 10.361 -0.908 10.950 1.00 95.00 161 ASP A O 1
ATOM 1203 N N . ARG A 1 162 ? 11.372 -1.879 9.219 1.00 97.00 162 ARG A N 1
ATOM 1204 C CA . ARG A 1 162 ? 10.222 -1.682 8.317 1.00 97.00 162 ARG A CA 1
ATOM 1205 C C . ARG A 1 162 ? 8.883 -2.176 8.889 1.00 97.00 162 ARG A C 1
ATOM 1207 O O . ARG A 1 162 ? 7.916 -1.417 8.817 1.00 97.00 162 ARG A O 1
ATOM 1214 N N . PRO A 1 163 ? 8.772 -3.377 9.496 1.00 97.94 163 PRO A N 1
ATOM 1215 C CA . PRO A 1 163 ? 7.541 -3.772 10.182 1.00 97.94 163 PRO A CA 1
ATOM 1216 C C . PRO A 1 163 ? 7.197 -2.863 11.371 1.00 97.94 163 PRO A C 1
ATOM 1218 O O . PRO A 1 163 ? 6.037 -2.505 11.549 1.00 97.94 163 PRO A O 1
ATOM 1221 N N . LEU A 1 164 ? 8.184 -2.429 12.159 1.00 97.31 164 LEU A N 1
ATOM 1222 C CA . LEU A 1 164 ? 7.952 -1.488 13.259 1.00 97.31 164 LEU A CA 1
ATOM 1223 C C . LEU A 1 164 ? 7.485 -0.108 12.751 1.00 97.31 164 LEU A C 1
ATOM 1225 O O . LEU A 1 164 ? 6.730 0.579 13.434 1.00 97.31 164 LEU A O 1
ATOM 1229 N N . ASP A 1 165 ? 7.903 0.322 11.560 1.00 97.62 165 ASP A N 1
ATOM 1230 C CA . ASP A 1 165 ? 7.457 1.572 10.924 1.00 97.62 165 ASP A CA 1
ATOM 1231 C C . ASP A 1 165 ? 5.978 1.495 10.575 1.00 97.62 165 ASP A C 1
ATOM 1233 O O . ASP A 1 165 ? 5.220 2.407 10.883 1.00 97.62 165 ASP A O 1
ATOM 1237 N N . ILE A 1 166 ? 5.551 0.373 9.996 1.00 98.62 166 ILE A N 1
ATOM 1238 C CA . ILE A 1 166 ? 4.143 0.138 9.677 1.00 98.62 166 ILE A CA 1
ATOM 1239 C C . ILE A 1 166 ? 3.302 0.044 10.955 1.00 98.62 166 ILE A C 1
ATOM 1241 O O . ILE A 1 166 ? 2.236 0.655 11.024 1.00 98.62 166 ILE A O 1
ATOM 1245 N N . GLN A 1 167 ? 3.792 -0.632 12.002 1.00 98.50 167 GLN A N 1
ATOM 1246 C CA . GLN A 1 167 ? 3.119 -0.649 13.308 1.00 98.50 167 GLN A CA 1
ATOM 1247 C C . GLN A 1 167 ? 2.977 0.762 13.899 1.00 98.50 167 GLN A C 1
ATOM 1249 O O . GLN A 1 167 ? 1.923 1.081 14.458 1.00 98.50 167 GLN A O 1
ATOM 1254 N N . PHE A 1 168 ? 4.007 1.604 13.756 1.00 98.06 168 PHE A N 1
ATOM 1255 C CA . PHE A 1 168 ? 3.986 3.004 14.176 1.00 98.06 168 PHE A CA 1
ATOM 1256 C C . PHE A 1 168 ? 2.972 3.826 13.373 1.00 98.06 168 PHE A C 1
ATOM 1258 O O . PHE A 1 168 ? 2.143 4.492 13.983 1.00 98.06 168 PHE A O 1
ATOM 1265 N N . VAL A 1 169 ? 2.968 3.731 12.038 1.00 98.31 169 VAL A N 1
ATOM 1266 C CA . VAL A 1 169 ? 2.000 4.430 11.170 1.00 98.31 169 VAL A CA 1
ATOM 1267 C C . VAL A 1 169 ? 0.565 4.068 11.539 1.00 98.31 169 VAL A C 1
ATOM 1269 O O . VAL A 1 169 ? -0.271 4.958 11.691 1.00 98.31 169 VAL A O 1
ATOM 1272 N N . ILE A 1 170 ? 0.281 2.777 11.756 1.00 98.81 170 ILE A N 1
ATOM 1273 C CA . ILE A 1 170 ? -1.042 2.327 12.208 1.00 98.81 170 ILE A CA 1
ATOM 1274 C C . ILE A 1 170 ? -1.385 2.978 13.549 1.00 98.81 170 ILE A C 1
ATOM 1276 O O . ILE A 1 170 ? -2.445 3.584 13.675 1.00 98.81 170 ILE A O 1
ATOM 1280 N N . THR A 1 171 ? -0.498 2.893 14.546 1.00 98.50 171 THR A N 1
ATOM 1281 C CA . THR A 1 171 ? -0.726 3.522 15.858 1.00 98.50 171 THR A CA 1
ATOM 1282 C C . THR A 1 171 ? -0.997 5.013 15.718 1.00 98.50 171 THR A C 1
ATOM 1284 O O . THR A 1 171 ? -1.963 5.509 16.291 1.00 98.50 171 THR A O 1
ATOM 1287 N N . ARG A 1 172 ? -0.199 5.716 14.913 1.00 98.19 172 ARG A N 1
ATOM 1288 C CA . ARG A 1 172 ? -0.294 7.162 14.779 1.00 98.19 172 ARG A CA 1
ATOM 1289 C C . ARG A 1 172 ? -1.600 7.595 14.128 1.00 98.19 172 ARG A C 1
ATOM 1291 O O . ARG A 1 172 ? -2.260 8.487 14.649 1.00 98.19 172 ARG A O 1
ATOM 1298 N N . MET A 1 173 ? -2.029 6.930 13.057 1.00 98.62 173 MET A N 1
ATOM 1299 C CA . MET A 1 173 ? -3.322 7.231 12.431 1.00 98.62 173 MET A CA 1
ATOM 1300 C C . MET A 1 173 ? -4.504 6.963 13.372 1.00 98.62 173 MET A C 1
ATOM 1302 O O . MET A 1 173 ? -5.473 7.721 13.363 1.00 98.62 173 MET A O 1
ATOM 1306 N N . LEU A 1 174 ? -4.420 5.934 14.223 1.00 98.81 174 LEU A N 1
ATOM 1307 C CA . LEU A 1 174 ? -5.441 5.668 15.241 1.00 98.81 174 LEU A CA 1
ATOM 1308 C C . LEU A 1 174 ? -5.461 6.733 16.345 1.00 98.81 174 LEU A C 1
ATOM 1310 O O . LEU A 1 174 ? -6.539 7.135 16.772 1.00 98.81 174 LEU A O 1
ATOM 1314 N N . GLU A 1 175 ? -4.297 7.205 16.792 1.00 98.31 175 GLU A N 1
ATOM 1315 C CA . GLU A 1 175 ? -4.196 8.292 17.773 1.00 98.31 175 GLU A CA 1
ATOM 1316 C C . GLU A 1 175 ? -4.779 9.597 17.231 1.00 98.31 175 GLU A C 1
ATOM 1318 O O . GLU A 1 175 ? -5.598 10.217 17.906 1.00 98.31 175 GLU A O 1
ATOM 1323 N N . ARG A 1 176 ? -4.416 9.982 16.001 1.00 97.81 176 ARG A N 1
ATOM 1324 C CA . ARG A 1 176 ? -4.971 11.167 15.330 1.00 97.81 176 ARG A CA 1
ATOM 1325 C C . ARG A 1 176 ? -6.485 11.057 15.177 1.00 97.81 176 ARG A C 1
ATOM 1327 O O . ARG A 1 176 ? -7.212 11.977 15.521 1.00 97.81 176 ARG A O 1
ATOM 1334 N N . SER A 1 177 ? -6.978 9.886 14.775 1.00 98.25 177 SER A N 1
ATOM 1335 C CA . SER A 1 177 ? -8.418 9.643 14.679 1.00 98.25 177 SER A CA 1
ATOM 1336 C C . SER A 1 177 ? -9.148 9.665 16.028 1.00 98.25 177 SER A C 1
ATOM 1338 O O . SER A 1 177 ? -10.373 9.794 16.043 1.00 98.25 177 SER A O 1
ATOM 1340 N N . ALA A 1 178 ? -8.447 9.518 17.153 1.00 98.38 178 ALA A N 1
ATOM 1341 C CA . ALA A 1 178 ? -9.033 9.556 18.489 1.00 98.38 178 ALA A CA 1
ATOM 1342 C C . ALA A 1 178 ? -8.983 10.949 19.142 1.00 98.38 178 ALA A C 1
ATOM 1344 O O . ALA A 1 178 ? -9.683 11.160 20.134 1.00 98.38 178 ALA A O 1
ATOM 1345 N N . ASP A 1 179 ? -8.185 11.883 18.614 1.00 98.25 179 ASP A N 1
ATOM 1346 C CA . ASP A 1 179 ? -8.011 13.231 19.162 1.00 98.25 179 ASP A CA 1
ATOM 1347 C C . ASP A 1 179 ? -9.042 14.215 18.571 1.00 98.25 179 ASP A C 1
ATOM 1349 O O . ASP A 1 179 ? -8.971 14.512 17.381 1.00 98.25 179 ASP A O 1
ATOM 1353 N N . PRO A 1 180 ? -9.978 14.773 19.370 1.00 97.50 180 PRO A N 1
ATOM 1354 C CA . PRO A 1 180 ? -10.978 15.741 18.901 1.00 97.50 180 PRO A CA 1
ATOM 1355 C C . PRO A 1 180 ? -10.417 17.046 18.326 1.00 97.50 180 PRO A C 1
ATOM 1357 O O . PRO A 1 180 ? -11.184 17.835 17.776 1.00 97.50 180 PRO A O 1
ATOM 1360 N N . MET A 1 181 ? -9.123 17.311 18.520 1.00 97.62 181 MET A N 1
ATOM 1361 C CA . MET A 1 181 ? -8.439 18.498 18.007 1.00 97.62 181 MET A CA 1
ATOM 1362 C C . MET A 1 181 ? -7.665 18.238 16.709 1.00 97.62 181 MET A C 1
ATOM 1364 O O . MET A 1 181 ? -7.108 19.187 16.158 1.00 97.62 181 MET A O 1
ATOM 1368 N N . ASP A 1 182 ? -7.599 16.991 16.240 1.00 97.50 182 ASP A N 1
ATOM 1369 C CA . ASP A 1 182 ? -6.916 16.623 15.000 1.00 97.50 182 ASP A CA 1
ATOM 1370 C C . ASP A 1 182 ? -7.876 16.665 13.805 1.00 97.50 182 ASP A C 1
ATOM 1372 O O . ASP A 1 182 ? -9.043 16.285 13.918 1.00 97.50 182 ASP A O 1
ATOM 1376 N N . ASP A 1 183 ? -7.376 17.063 12.634 1.00 95.25 183 ASP A N 1
ATOM 1377 C CA . ASP A 1 183 ? -8.168 17.106 11.396 1.00 95.25 183 ASP A CA 1
ATOM 1378 C C . ASP A 1 183 ? -8.688 15.717 10.987 1.00 95.25 183 ASP A C 1
ATOM 1380 O O . ASP A 1 183 ? -9.701 15.606 10.297 1.00 95.25 183 ASP A O 1
ATOM 1384 N N . PHE A 1 184 ? -8.028 14.645 11.441 1.00 97.50 184 PHE A N 1
ATOM 1385 C CA . PHE A 1 184 ? -8.433 13.263 11.193 1.00 97.50 184 PHE A CA 1
ATOM 1386 C C . PHE A 1 184 ? -9.406 12.686 12.233 1.00 97.50 184 PHE A C 1
ATOM 1388 O O . PHE A 1 184 ? -9.690 11.485 12.182 1.00 97.50 184 PHE A O 1
ATOM 1395 N N . PHE A 1 185 ? -9.926 13.487 13.169 1.00 98.00 185 PHE A N 1
ATOM 1396 C CA . PHE A 1 185 ? -10.818 13.006 14.225 1.00 98.00 185 PHE A CA 1
ATOM 1397 C C . PHE A 1 185 ? -12.006 12.191 13.682 1.00 98.00 185 PHE A C 1
ATOM 1399 O O . PHE A 1 185 ? -12.773 12.645 12.835 1.00 98.00 185 PHE A O 1
ATOM 1406 N N . GLY A 1 186 ? -12.182 10.973 14.200 1.00 97.88 186 GLY A N 1
ATOM 1407 C CA . GLY A 1 186 ? -13.256 10.056 13.809 1.00 97.88 186 GLY A CA 1
ATOM 1408 C C . GLY A 1 186 ? -13.120 9.438 12.411 1.00 97.88 186 GLY A C 1
ATOM 1409 O O . GLY A 1 186 ? -14.024 8.711 11.994 1.00 97.88 186 GLY A O 1
ATOM 1410 N N . LEU A 1 187 ? -12.023 9.690 11.687 1.00 98.38 187 LEU A N 1
ATOM 1411 C CA . LEU A 1 187 ? -11.883 9.244 10.303 1.00 98.38 187 LEU A CA 1
ATOM 1412 C C . LEU A 1 187 ? -11.575 7.748 10.170 1.00 98.38 187 LEU A C 1
ATOM 1414 O O . LEU A 1 187 ? -11.994 7.143 9.187 1.00 98.38 187 LEU A O 1
ATOM 1418 N N . VAL A 1 188 ? -10.855 7.132 11.111 1.00 98.75 188 VAL A N 1
ATOM 1419 C CA . VAL A 1 188 ? -10.362 5.748 10.994 1.00 98.75 188 VAL A CA 1
ATOM 1420 C C . VAL A 1 188 ? -11.103 4.799 11.934 1.00 98.75 188 VAL A C 1
ATOM 1422 O O . VAL A 1 188 ? -11.260 5.064 13.124 1.00 98.75 188 VAL A O 1
ATOM 1425 N N . ASP A 1 189 ? -11.514 3.643 11.408 1.00 98.50 189 ASP A N 1
ATOM 1426 C CA . ASP A 1 189 ? -12.088 2.549 12.192 1.00 98.50 189 ASP A CA 1
ATOM 1427 C C . ASP A 1 189 ? -10.954 1.681 12.775 1.00 98.50 189 ASP A C 1
ATOM 1429 O O . ASP A 1 189 ? -10.260 0.992 12.014 1.00 98.50 189 ASP A O 1
ATOM 1433 N N . PRO A 1 190 ? -10.760 1.650 14.110 1.00 98.06 190 PRO A N 1
ATOM 1434 C CA . PRO A 1 190 ? -9.698 0.863 14.739 1.00 98.06 190 PRO A CA 1
ATOM 1435 C C . PRO A 1 190 ? -9.856 -0.650 14.546 1.00 98.06 190 PRO A C 1
ATOM 1437 O O . PRO A 1 190 ? -8.904 -1.394 14.775 1.00 98.06 190 PRO A O 1
ATOM 1440 N N . GLY A 1 191 ? -11.042 -1.118 14.150 1.00 98.44 191 GLY A N 1
ATOM 1441 C CA . GLY A 1 191 ? -11.327 -2.521 13.877 1.00 98.44 191 GLY A CA 1
ATOM 1442 C C . GLY A 1 191 ? -11.142 -2.932 12.419 1.00 98.44 191 GLY A C 1
ATOM 1443 O O . GLY A 1 191 ? -11.423 -4.086 12.111 1.00 98.44 191 GLY A O 1
ATOM 1444 N N . ARG A 1 192 ? -10.727 -2.035 11.510 1.00 98.62 192 ARG A N 1
ATOM 1445 C CA . ARG A 1 192 ? -10.644 -2.315 10.064 1.00 98.62 192 ARG A CA 1
ATOM 1446 C C . ARG A 1 192 ? -9.326 -1.843 9.463 1.00 98.62 192 ARG A C 1
ATOM 1448 O O . ARG A 1 192 ? -9.273 -0.815 8.787 1.00 98.62 192 ARG A O 1
ATOM 1455 N N . ILE A 1 193 ? -8.270 -2.621 9.693 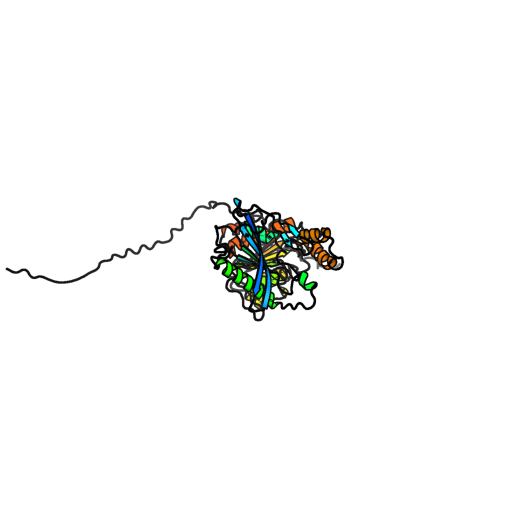1.00 98.94 193 ILE A N 1
ATOM 1456 C CA . ILE A 1 193 ? -6.909 -2.287 9.263 1.00 98.94 193 ILE A CA 1
ATOM 1457 C C . ILE A 1 193 ? -6.365 -3.373 8.331 1.00 98.94 193 ILE A C 1
ATOM 1459 O O . ILE A 1 193 ? -6.409 -4.560 8.650 1.00 98.94 193 ILE A O 1
ATOM 1463 N N . GLY A 1 194 ? -5.842 -2.967 7.180 1.00 98.94 194 GLY A N 1
ATOM 1464 C CA . GLY A 1 194 ? -5.106 -3.816 6.245 1.00 98.94 194 GLY A CA 1
ATOM 1465 C C . GLY A 1 194 ? -3.689 -3.298 6.024 1.00 98.94 194 GLY A C 1
ATOM 1466 O O . GLY A 1 194 ? -3.386 -2.140 6.314 1.00 98.94 194 GLY A O 1
ATOM 1467 N N . VAL A 1 195 ? -2.822 -4.154 5.487 1.00 98.94 195 VAL A N 1
ATOM 1468 C CA . VAL A 1 195 ? -1.468 -3.759 5.079 1.00 98.94 195 VAL A CA 1
ATOM 1469 C C . VAL A 1 195 ? -1.213 -4.191 3.647 1.00 98.94 195 VAL A C 1
ATOM 1471 O O . VAL A 1 195 ? -1.542 -5.313 3.258 1.00 98.94 195 VAL A O 1
ATOM 1474 N N . ALA A 1 196 ? -0.625 -3.290 2.872 1.00 98.94 196 ALA A N 1
ATOM 1475 C CA . ALA A 1 196 ? -0.218 -3.525 1.499 1.00 98.94 196 ALA A CA 1
ATOM 1476 C C . ALA A 1 196 ? 1.223 -3.055 1.285 1.00 98.94 196 ALA A C 1
ATOM 1478 O O . ALA A 1 196 ? 1.744 -2.228 2.034 1.00 98.94 196 ALA A O 1
ATOM 1479 N N . GLY A 1 197 ? 1.882 -3.549 0.244 1.00 98.81 197 GLY A N 1
ATOM 1480 C CA . GLY A 1 197 ? 3.197 -3.028 -0.096 1.00 98.81 197 GLY A CA 1
ATOM 1481 C C . GLY A 1 197 ? 3.834 -3.701 -1.290 1.00 98.81 197 GLY A C 1
ATOM 1482 O O . GLY A 1 197 ? 3.542 -4.856 -1.601 1.00 98.81 197 GLY A O 1
ATOM 1483 N N . HIS A 1 198 ? 4.729 -2.968 -1.943 1.00 98.81 198 HIS A N 1
ATOM 1484 C CA . HIS A 1 198 ? 5.401 -3.387 -3.172 1.00 98.81 198 HIS A CA 1
ATOM 1485 C C . HIS A 1 198 ? 6.827 -3.870 -2.908 1.00 98.81 198 HIS A C 1
ATOM 1487 O O . HIS A 1 198 ? 7.545 -3.266 -2.116 1.00 98.81 198 HIS A O 1
ATOM 1493 N N . SER A 1 199 ? 7.270 -4.937 -3.578 1.00 98.44 199 SER A N 1
ATOM 1494 C CA . SER A 1 199 ? 8.659 -5.409 -3.532 1.00 98.44 199 SER A CA 1
ATOM 1495 C C . SER A 1 199 ? 9.108 -5.734 -2.106 1.00 98.44 199 SER A C 1
ATOM 1497 O O . SER A 1 199 ? 8.532 -6.600 -1.436 1.00 98.44 199 SER A O 1
ATOM 1499 N N . PHE A 1 200 ? 10.102 -5.023 -1.582 1.00 98.62 200 PHE A N 1
ATOM 1500 C CA . PHE A 1 200 ? 10.497 -5.149 -0.186 1.00 98.62 200 PHE A CA 1
ATOM 1501 C C . PHE A 1 200 ? 9.374 -4.751 0.781 1.00 98.62 200 PHE A C 1
ATOM 1503 O O . PHE A 1 200 ? 9.286 -5.289 1.878 1.00 98.62 200 PHE A O 1
ATOM 1510 N N . GLY A 1 201 ? 8.473 -3.851 0.385 1.00 98.75 201 GLY A N 1
ATOM 1511 C CA . GLY A 1 201 ? 7.237 -3.560 1.109 1.00 98.75 201 GLY A CA 1
ATOM 1512 C C . GLY A 1 201 ? 6.238 -4.716 1.085 1.00 98.75 201 GLY A C 1
ATOM 1513 O O . GLY A 1 201 ? 5.485 -4.900 2.040 1.00 98.75 201 GLY A O 1
ATOM 1514 N N . GLY A 1 202 ? 6.281 -5.572 0.062 1.00 98.81 202 GLY A N 1
ATOM 1515 C CA . GLY A 1 202 ? 5.563 -6.846 0.049 1.00 98.81 202 GLY A CA 1
ATOM 1516 C C . GLY A 1 202 ? 6.155 -7.854 1.042 1.00 98.81 202 GLY A C 1
ATOM 1517 O O . GLY A 1 202 ? 5.412 -8.556 1.726 1.00 98.81 202 GLY A O 1
ATOM 1518 N N . PHE A 1 203 ? 7.484 -7.869 1.211 1.00 98.81 203 PHE A N 1
ATOM 1519 C CA . PHE A 1 203 ? 8.125 -8.565 2.336 1.00 98.81 203 PHE A CA 1
ATOM 1520 C C . PHE A 1 203 ? 7.667 -7.984 3.680 1.00 98.81 203 PHE A C 1
ATOM 1522 O O . PHE A 1 203 ? 7.242 -8.750 4.540 1.00 98.81 203 PHE A O 1
ATOM 1529 N N . THR A 1 204 ? 7.685 -6.655 3.848 1.00 98.88 204 THR A N 1
ATOM 1530 C CA . THR A 1 204 ? 7.227 -5.984 5.076 1.00 98.88 204 THR A CA 1
ATOM 1531 C C . THR A 1 204 ? 5.776 -6.346 5.389 1.00 98.88 204 THR A C 1
ATOM 1533 O O . THR A 1 204 ? 5.451 -6.659 6.528 1.00 98.88 204 THR A O 1
ATOM 1536 N N . THR A 1 205 ? 4.914 -6.387 4.371 1.00 98.94 205 THR A N 1
ATOM 1537 C CA . THR A 1 205 ? 3.505 -6.784 4.494 1.00 98.94 205 THR A CA 1
ATOM 1538 C C . THR A 1 205 ? 3.366 -8.210 5.027 1.00 98.94 205 THR A C 1
ATOM 1540 O O . THR A 1 205 ? 2.625 -8.447 5.977 1.00 98.94 205 THR A O 1
ATOM 1543 N N . LEU A 1 206 ? 4.114 -9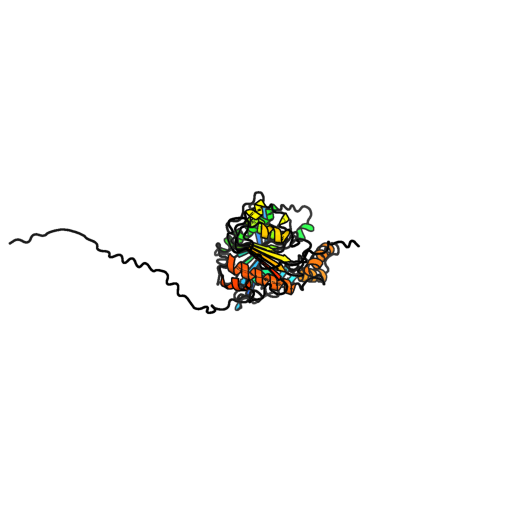.167 4.472 1.00 98.88 206 LEU A N 1
ATOM 1544 C CA . LEU A 1 206 ? 4.119 -10.545 4.970 1.00 98.88 206 LEU A CA 1
ATOM 1545 C C . LEU A 1 206 ? 4.697 -10.634 6.393 1.00 98.88 206 LEU A C 1
ATOM 1547 O O . LEU A 1 206 ? 4.129 -11.321 7.240 1.00 98.88 206 LEU A O 1
ATOM 1551 N N . ALA A 1 207 ? 5.771 -9.891 6.675 1.00 98.75 207 ALA A N 1
ATOM 1552 C CA . ALA A 1 207 ? 6.411 -9.811 7.986 1.00 98.75 207 ALA A CA 1
ATOM 1553 C C . ALA A 1 207 ? 5.483 -9.244 9.073 1.00 98.75 207 ALA A C 1
ATOM 1555 O O . ALA A 1 207 ? 5.557 -9.681 10.218 1.00 98.75 207 ALA A O 1
ATOM 1556 N N . ILE A 1 208 ? 4.575 -8.325 8.733 1.00 98.75 208 ILE A N 1
ATOM 1557 C CA . ILE A 1 208 ? 3.538 -7.843 9.657 1.00 98.75 208 ILE A CA 1
ATOM 1558 C C . ILE A 1 208 ? 2.596 -8.974 10.084 1.00 98.75 208 ILE A C 1
ATOM 1560 O O . ILE A 1 208 ? 2.196 -9.029 11.246 1.00 98.75 208 ILE A O 1
ATOM 1564 N N . GLY A 1 209 ? 2.262 -9.890 9.171 1.00 98.25 209 GLY A N 1
ATOM 1565 C CA . GLY A 1 209 ? 1.409 -11.040 9.468 1.00 98.25 209 GLY A CA 1
ATOM 1566 C C . GLY A 1 209 ? 2.127 -12.187 10.178 1.00 98.25 209 GLY A C 1
ATOM 1567 O O . GLY A 1 209 ? 1.531 -12.848 11.025 1.00 98.25 209 GLY A O 1
ATOM 1568 N N . SER A 1 210 ? 3.394 -12.444 9.842 1.00 98.31 210 SER A N 1
ATOM 1569 C CA . SER A 1 210 ? 4.165 -13.556 10.416 1.00 98.31 210 SER A CA 1
ATOM 1570 C C . SER A 1 210 ? 4.961 -13.190 11.668 1.00 98.31 210 SER A C 1
ATOM 1572 O O . SER A 1 210 ? 5.383 -14.084 12.406 1.00 98.31 210 SER A O 1
ATOM 1574 N N . GLY A 1 211 ? 5.204 -11.896 11.894 1.00 98.00 211 GLY A N 1
ATOM 1575 C CA . GLY A 1 211 ? 6.326 -11.409 12.693 1.00 98.00 211 GLY A CA 1
ATOM 1576 C C . GLY A 1 211 ? 7.653 -11.547 11.937 1.00 98.00 211 GLY A C 1
ATOM 1577 O O . GLY A 1 211 ? 7.763 -12.300 10.962 1.00 98.00 211 GLY A O 1
ATOM 1578 N N . PHE A 1 212 ? 8.684 -10.834 12.390 1.00 97.50 212 PHE A N 1
ATOM 1579 C CA . PHE A 1 212 ? 10.034 -10.925 11.833 1.00 97.50 212 PHE A CA 1
ATOM 1580 C C . PHE A 1 212 ? 11.099 -10.602 12.883 1.00 97.50 212 PHE A C 1
ATOM 1582 O O . PHE A 1 212 ? 11.082 -9.539 13.500 1.00 97.50 212 PHE A O 1
ATOM 1589 N N . LEU A 1 213 ? 12.057 -11.515 13.068 1.00 94.88 213 LEU A N 1
ATOM 1590 C CA . LEU A 1 213 ? 13.069 -11.434 14.127 1.00 94.88 213 LEU A CA 1
ATOM 1591 C C . LEU A 1 213 ? 12.414 -11.213 15.506 1.00 94.88 213 LEU A C 1
ATOM 1593 O O . LEU A 1 213 ? 11.626 -12.048 15.944 1.00 94.88 213 LEU A O 1
ATOM 1597 N N . ALA A 1 214 ? 12.744 -10.116 16.190 1.00 94.06 214 ALA A N 1
ATOM 1598 C CA . ALA A 1 214 ? 12.170 -9.754 17.484 1.00 94.06 214 ALA A CA 1
ATOM 1599 C C . ALA A 1 214 ? 10.844 -8.976 17.374 1.00 94.06 214 ALA A C 1
ATOM 1601 O O . ALA A 1 214 ? 10.233 -8.679 18.399 1.00 94.06 214 ALA A O 1
ATOM 1602 N N . VAL A 1 215 ? 10.399 -8.638 16.159 1.00 96.94 215 VAL A N 1
ATOM 1603 C CA . VAL A 1 215 ? 9.160 -7.891 15.929 1.00 96.94 215 VAL A CA 1
ATOM 1604 C C . VAL A 1 215 ? 7.990 -8.874 15.848 1.00 96.94 215 VAL A C 1
ATOM 1606 O O . VAL A 1 215 ? 7.972 -9.720 14.946 1.00 96.94 215 VAL A O 1
ATOM 1609 N N . PRO A 1 216 ? 7.016 -8.813 16.773 1.00 97.38 216 PRO A N 1
ATOM 1610 C CA . PRO A 1 216 ? 5.857 -9.694 16.730 1.00 97.38 216 PRO A CA 1
ATOM 1611 C C . PRO A 1 216 ? 4.916 -9.320 15.570 1.00 97.38 216 PRO A C 1
ATOM 1613 O O . PRO A 1 216 ? 4.946 -8.175 15.110 1.00 97.38 216 PRO A O 1
ATOM 1616 N N . PRO A 1 217 ? 4.046 -10.249 15.126 1.00 98.25 217 PRO A N 1
ATOM 1617 C CA . PRO A 1 217 ? 2.934 -9.905 14.246 1.00 98.25 217 PRO A CA 1
ATOM 1618 C C . PRO A 1 217 ? 2.073 -8.786 14.843 1.00 98.25 217 PRO A C 1
ATOM 1620 O O . PRO A 1 217 ? 1.907 -8.731 16.065 1.00 98.25 217 PRO A O 1
ATOM 1623 N N . ASP A 1 218 ? 1.482 -7.934 14.003 1.00 98.62 218 ASP A N 1
ATOM 1624 C CA . ASP A 1 218 ? 0.548 -6.908 14.483 1.00 98.62 218 ASP A CA 1
ATOM 1625 C C . ASP A 1 218 ? -0.879 -7.481 14.590 1.00 98.62 218 ASP A C 1
ATOM 1627 O O . ASP A 1 218 ? -1.497 -7.779 13.564 1.00 98.62 218 ASP A O 1
ATOM 1631 N N . PRO A 1 219 ? -1.445 -7.623 15.804 1.00 98.31 219 PRO A N 1
ATOM 1632 C CA . PRO A 1 219 ? -2.763 -8.226 15.991 1.00 98.31 219 PRO A CA 1
ATOM 1633 C C . PRO A 1 219 ? -3.923 -7.359 15.479 1.00 98.31 219 PRO A C 1
ATOM 1635 O O . PRO A 1 219 ? -5.058 -7.830 15.458 1.00 98.31 219 PRO A O 1
ATOM 1638 N N . ARG A 1 220 ? -3.675 -6.097 15.102 1.00 98.75 220 ARG A N 1
ATOM 1639 C CA . ARG A 1 220 ? -4.702 -5.180 14.583 1.00 98.75 220 ARG A CA 1
ATOM 1640 C C . ARG A 1 220 ? -5.023 -5.423 13.106 1.00 98.75 220 ARG A C 1
ATOM 1642 O O . ARG A 1 220 ? -6.059 -4.968 12.631 1.00 98.75 220 ARG A O 1
ATOM 1649 N N . VAL A 1 221 ? -4.139 -6.103 12.374 1.00 98.81 221 VAL A N 1
ATOM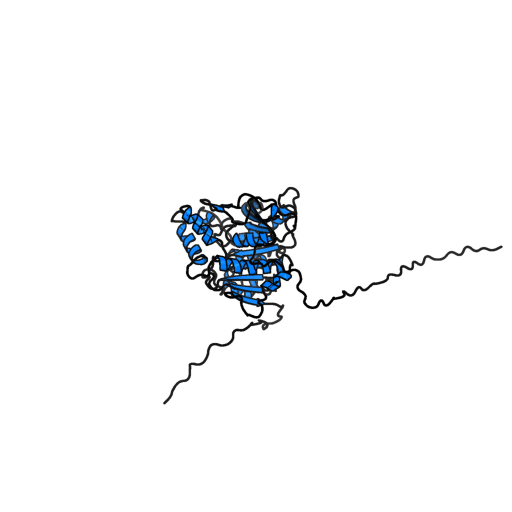 1650 C CA . VAL A 1 221 ? -4.232 -6.260 10.916 1.00 98.81 221 VAL A CA 1
ATOM 1651 C C . VAL A 1 221 ? -5.148 -7.424 10.545 1.00 98.81 221 VAL A C 1
ATOM 1653 O O . VAL A 1 221 ? -4.986 -8.540 11.032 1.00 98.81 221 VAL A O 1
ATOM 1656 N N . LEU A 1 222 ? -6.096 -7.164 9.643 1.00 98.81 222 LEU A N 1
ATOM 1657 C CA . LEU A 1 222 ? -7.104 -8.127 9.197 1.00 98.81 222 LEU A CA 1
ATOM 1658 C C . LEU A 1 222 ? -6.761 -8.827 7.883 1.00 98.81 222 LEU A C 1
ATOM 1660 O O . LEU A 1 222 ? -7.219 -9.945 7.664 1.00 98.81 222 LEU A O 1
ATOM 1664 N N . ALA A 1 223 ? -6.003 -8.183 6.995 1.00 98.81 223 ALA A N 1
ATOM 1665 C CA . ALA A 1 223 ? -5.696 -8.727 5.676 1.00 98.81 223 ALA A CA 1
ATOM 1666 C C . ALA A 1 223 ? -4.384 -8.169 5.111 1.00 98.81 223 ALA A C 1
ATOM 1668 O O . ALA A 1 223 ? -3.983 -7.047 5.434 1.00 98.81 223 ALA A O 1
ATOM 1669 N N . LEU A 1 224 ? -3.745 -8.958 4.243 1.00 98.94 224 LEU A N 1
ATOM 1670 C CA . LEU A 1 224 ? -2.442 -8.661 3.649 1.00 98.94 224 LEU A CA 1
ATOM 1671 C C . LEU A 1 224 ? -2.522 -8.590 2.118 1.00 98.94 224 LEU A C 1
ATOM 1673 O O . LEU A 1 224 ? -3.046 -9.501 1.477 1.00 98.94 224 LEU A O 1
ATOM 1677 N N . LEU A 1 225 ? -1.948 -7.540 1.533 1.00 98.94 225 LEU A N 1
ATOM 1678 C CA . LEU A 1 225 ? -1.810 -7.349 0.086 1.00 98.94 225 LEU A CA 1
ATOM 1679 C C . LEU A 1 225 ? -0.329 -7.154 -0.303 1.00 98.94 225 LEU A C 1
ATOM 1681 O O . LEU A 1 225 ? 0.108 -6.033 -0.575 1.00 98.94 225 LEU A O 1
ATOM 1685 N N . PRO A 1 226 ? 0.493 -8.217 -0.282 1.00 98.94 226 PRO A N 1
ATOM 1686 C CA . PRO A 1 226 ? 1.835 -8.167 -0.854 1.00 98.94 226 PRO A CA 1
ATOM 1687 C C . PRO A 1 226 ? 1.790 -8.075 -2.389 1.00 98.94 226 PRO A C 1
ATOM 1689 O O . PRO A 1 226 ? 1.165 -8.901 -3.055 1.00 98.94 226 PRO A O 1
ATOM 1692 N N . ILE A 1 227 ? 2.504 -7.099 -2.948 1.00 98.94 227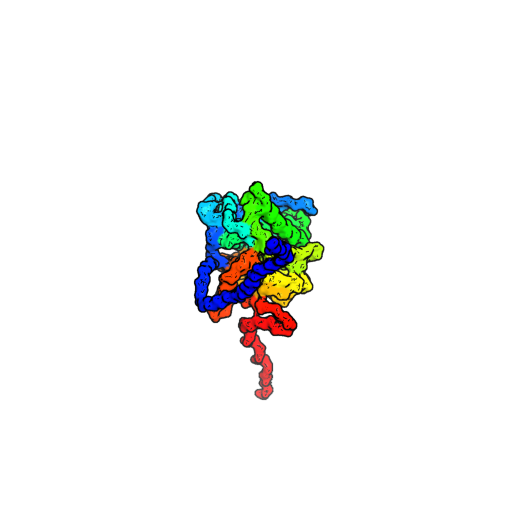 ILE A N 1
ATOM 1693 C CA . ILE A 1 227 ? 2.598 -6.834 -4.389 1.00 98.94 227 ILE A CA 1
ATOM 1694 C C . ILE A 1 227 ? 4.048 -7.043 -4.840 1.00 98.94 227 ILE A C 1
ATOM 1696 O O . ILE A 1 227 ? 4.960 -6.433 -4.285 1.00 98.94 227 ILE A O 1
ATOM 1700 N N . SER A 1 228 ? 4.278 -7.921 -5.818 1.00 98.62 228 SER A N 1
ATOM 1701 C CA . SER A 1 228 ? 5.600 -8.364 -6.285 1.00 98.62 228 SER A CA 1
ATOM 1702 C C . SER A 1 228 ? 6.586 -8.609 -5.126 1.00 98.62 228 SER A C 1
ATOM 1704 O O . SER A 1 228 ? 7.677 -8.041 -5.114 1.00 98.62 228 SER A O 1
ATOM 1706 N N . PRO A 1 229 ? 6.223 -9.380 -4.082 1.00 98.75 229 PRO A N 1
ATOM 1707 C CA . PRO A 1 229 ? 6.920 -9.331 -2.796 1.00 98.75 229 PRO A CA 1
ATOM 1708 C C . PRO A 1 229 ? 8.339 -9.905 -2.834 1.00 98.75 229 PRO A C 1
ATOM 1710 O O . PRO A 1 229 ? 8.566 -10.949 -3.417 1.00 98.75 229 PRO A O 1
ATOM 1713 N N . ALA A 1 230 ? 9.282 -9.353 -2.072 1.00 98.25 230 ALA A N 1
ATOM 1714 C CA . ALA A 1 230 ? 10.591 -9.982 -1.830 1.00 98.25 230 ALA A CA 1
ATOM 1715 C C . ALA A 1 230 ? 10.519 -11.120 -0.775 1.00 98.25 230 ALA A C 1
ATOM 1717 O O . ALA A 1 230 ? 11.252 -11.132 0.217 1.00 98.25 230 ALA A O 1
ATOM 1718 N N . SER A 1 231 ? 9.600 -12.077 -0.947 1.00 97.88 231 SER A N 1
ATOM 1719 C CA . SER A 1 231 ? 9.235 -13.086 0.069 1.00 97.88 231 SER A CA 1
ATOM 1720 C C . SER A 1 231 ? 10.348 -14.076 0.438 1.00 97.88 231 SER A C 1
ATOM 1722 O O . SER A 1 231 ? 10.279 -14.727 1.483 1.00 97.88 231 SER A O 1
ATOM 1724 N N . SER A 1 232 ? 11.404 -14.173 -0.371 1.00 96.94 232 SER A N 1
ATOM 1725 C CA . SER A 1 232 ? 12.597 -14.983 -0.072 1.00 96.94 232 SER A CA 1
ATOM 1726 C C . SER A 1 232 ? 13.318 -14.550 1.211 1.00 96.94 232 SER A C 1
ATOM 1728 O O . SER A 1 232 ? 14.036 -15.352 1.800 1.00 96.94 232 SER A O 1
ATOM 1730 N N . GLY A 1 233 ? 13.097 -13.315 1.680 1.00 94.62 233 GLY A N 1
ATOM 1731 C CA . GLY A 1 233 ? 13.591 -12.853 2.981 1.00 94.62 233 GLY A CA 1
ATOM 1732 C C . GLY A 1 233 ? 12.917 -13.517 4.192 1.00 94.62 233 GLY A C 1
ATOM 1733 O O . GLY A 1 233 ? 13.423 -13.404 5.307 1.00 94.62 233 GLY A O 1
ATOM 1734 N N . LEU A 1 234 ? 11.790 -14.215 4.005 1.00 97.94 234 LEU A N 1
ATOM 1735 C CA . LEU A 1 234 ? 11.067 -14.923 5.066 1.00 97.94 234 LEU A CA 1
ATOM 1736 C C . LEU A 1 234 ? 11.294 -16.433 4.985 1.00 97.94 234 LEU A C 1
ATOM 1738 O O . LEU A 1 234 ? 11.294 -17.022 3.903 1.00 97.94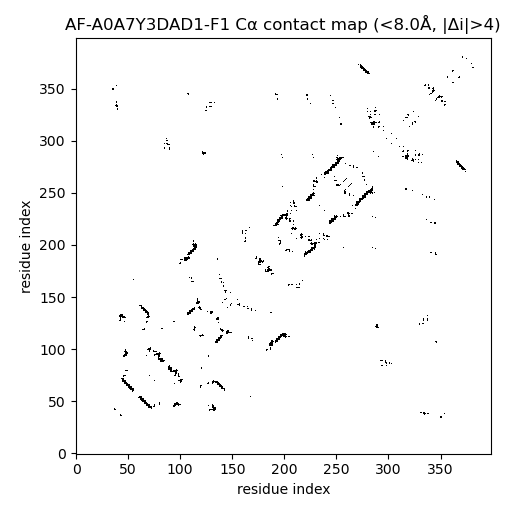 234 LEU A O 1
ATOM 1742 N N . SER A 1 235 ? 11.424 -17.081 6.145 1.00 98.12 235 SER A N 1
ATOM 1743 C CA . SER A 1 235 ? 11.510 -18.544 6.240 1.00 98.12 235 SER A CA 1
ATOM 1744 C C . SER A 1 235 ? 10.172 -19.223 5.924 1.00 98.12 235 SER A C 1
ATOM 1746 O O . SER A 1 235 ? 9.113 -18.608 6.045 1.00 98.12 235 SER A O 1
ATOM 1748 N N . ASP A 1 236 ? 10.204 -20.511 5.567 1.00 98.56 236 ASP A N 1
ATOM 1749 C CA . ASP A 1 236 ? 8.975 -21.292 5.351 1.00 98.56 236 ASP A CA 1
ATOM 1750 C C . ASP A 1 236 ? 8.102 -21.311 6.612 1.00 98.56 236 ASP A C 1
ATOM 1752 O O . ASP A 1 236 ? 6.887 -21.167 6.524 1.00 98.56 236 ASP A O 1
ATOM 1756 N N . THR A 1 237 ? 8.724 -21.416 7.791 1.00 98.25 237 THR A N 1
ATOM 1757 C CA . THR A 1 237 ? 8.037 -21.369 9.088 1.00 98.25 237 THR A CA 1
ATOM 1758 C C . THR A 1 237 ? 7.321 -20.039 9.313 1.00 98.25 237 THR A C 1
ATOM 1760 O O . THR A 1 237 ? 6.217 -20.034 9.848 1.00 98.25 237 THR A O 1
ATOM 1763 N N . ALA A 1 238 ? 7.928 -18.921 8.902 1.00 98.25 238 ALA A N 1
ATOM 1764 C CA . ALA A 1 238 ? 7.298 -17.606 9.000 1.00 98.25 238 ALA A CA 1
ATOM 1765 C C . ALA A 1 238 ? 6.100 -17.495 8.047 1.00 98.25 238 ALA A C 1
ATOM 1767 O O . ALA A 1 238 ? 5.027 -17.073 8.453 1.00 98.25 238 ALA A O 1
ATOM 1768 N N . LEU A 1 239 ? 6.225 -17.941 6.795 1.00 98.69 239 LEU A N 1
ATOM 1769 C CA . LEU A 1 239 ? 5.084 -17.941 5.871 1.00 98.69 239 LEU A CA 1
ATOM 1770 C C . LEU A 1 239 ? 3.956 -18.870 6.352 1.00 98.69 239 LEU A C 1
ATOM 1772 O O . LEU A 1 239 ? 2.781 -18.514 6.278 1.00 98.69 239 LEU A O 1
ATOM 1776 N N . ALA A 1 240 ? 4.309 -20.025 6.917 1.00 98.44 240 ALA A N 1
ATOM 1777 C CA . ALA A 1 240 ? 3.363 -20.990 7.467 1.00 98.44 240 ALA A CA 1
ATOM 1778 C C . ALA A 1 240 ? 2.664 -20.525 8.762 1.00 98.44 240 ALA A C 1
ATOM 1780 O O . ALA A 1 240 ? 1.736 -21.197 9.213 1.00 98.44 240 ALA A O 1
ATOM 1781 N N . SER A 1 241 ? 3.072 -19.401 9.368 1.00 98.31 241 SER A N 1
ATOM 1782 C CA . SER A 1 241 ? 2.387 -18.812 10.529 1.00 98.31 241 SER A CA 1
ATOM 1783 C C . SER A 1 241 ? 1.330 -17.766 10.156 1.00 98.31 241 SER A C 1
ATOM 1785 O O . SER A 1 241 ? 0.614 -17.288 11.035 1.00 98.31 241 SER A O 1
ATOM 1787 N N . ILE A 1 242 ? 1.187 -17.424 8.870 1.00 98.56 242 ILE A N 1
ATOM 1788 C CA . ILE A 1 242 ? 0.229 -16.413 8.407 1.00 98.56 242 ILE A CA 1
ATOM 1789 C C . ILE A 1 242 ? -1.165 -17.041 8.260 1.00 98.56 242 ILE A C 1
ATOM 1791 O O . ILE A 1 242 ? -1.435 -17.806 7.334 1.00 98.56 242 ILE A O 1
ATOM 1795 N N . PHE A 1 243 ? -2.082 -16.682 9.162 1.00 97.75 243 PHE A N 1
ATOM 1796 C CA . PHE A 1 243 ? -3.487 -17.123 9.124 1.00 97.75 243 PHE A CA 1
ATOM 1797 C C . PHE A 1 243 ? -4.459 -16.068 8.572 1.00 97.75 243 PHE A C 1
ATOM 1799 O O . PHE A 1 243 ? -5.648 -16.352 8.428 1.00 97.75 243 PHE A O 1
ATOM 1806 N N . LEU A 1 244 ? -3.961 -14.876 8.239 1.00 98.31 244 LEU A N 1
ATOM 1807 C CA . LEU A 1 244 ? -4.762 -13.775 7.708 1.00 98.31 244 LEU A CA 1
ATOM 1808 C C . LEU A 1 244 ? -5.174 -14.022 6.242 1.00 98.31 244 LEU A C 1
ATOM 1810 O O . LEU A 1 244 ? -4.378 -14.574 5.471 1.00 98.31 244 LEU A O 1
ATOM 1814 N N . PRO A 1 245 ? -6.374 -13.572 5.824 1.00 98.25 245 PRO A N 1
ATOM 1815 C CA . PRO A 1 245 ? -6.704 -13.385 4.416 1.00 98.25 245 PRO A CA 1
ATOM 1816 C C . PRO A 1 245 ? -5.582 -12.653 3.677 1.00 98.25 245 PRO A C 1
ATOM 1818 O O . PRO A 1 245 ? -5.076 -11.636 4.155 1.00 98.25 245 PRO A O 1
ATOM 1821 N N . THR A 1 246 ? -5.181 -13.172 2.518 1.00 98.88 246 THR A N 1
ATOM 1822 C CA . THR A 1 246 ? -4.043 -12.628 1.762 1.00 98.88 246 THR A CA 1
ATOM 1823 C C . THR A 1 246 ? -4.326 -12.641 0.259 1.00 98.88 246 THR A C 1
ATOM 1825 O O . THR A 1 246 ? -4.787 -13.652 -0.272 1.00 98.88 246 THR A O 1
ATOM 1828 N N . LEU A 1 247 ? -4.016 -11.548 -0.441 1.00 98.75 247 LEU A N 1
ATOM 1829 C CA . LEU A 1 247 ? -3.942 -11.508 -1.904 1.00 98.75 247 LEU A CA 1
ATOM 1830 C C . LEU A 1 247 ? -2.516 -11.171 -2.323 1.00 98.75 247 LEU A C 1
ATOM 1832 O O . LEU A 1 247 ? -2.002 -10.115 -1.979 1.00 98.75 247 LEU A O 1
ATOM 1836 N N . ILE A 1 248 ? -1.886 -12.070 -3.074 1.00 98.88 248 ILE A N 1
ATOM 1837 C CA . ILE A 1 248 ? -0.554 -11.861 -3.637 1.00 98.88 248 ILE A CA 1
ATOM 1838 C C . ILE A 1 248 ? -0.724 -11.393 -5.078 1.00 98.88 248 ILE A C 1
ATOM 1840 O O . ILE A 1 248 ? -1.277 -12.121 -5.900 1.00 98.88 248 ILE A O 1
ATOM 1844 N N . LEU A 1 249 ? -0.260 -10.188 -5.383 1.00 98.50 249 LEU A N 1
ATOM 1845 C CA . LEU A 1 249 ? -0.272 -9.627 -6.733 1.00 98.50 249 LEU A CA 1
ATOM 1846 C C . LEU A 1 249 ? 1.154 -9.653 -7.294 1.00 98.50 249 LEU A C 1
ATOM 1848 O O . LEU A 1 249 ? 2.084 -9.353 -6.554 1.00 98.50 249 LEU A O 1
ATOM 1852 N N . GLY A 1 250 ? 1.362 -10.003 -8.560 1.00 98.00 250 GLY A N 1
ATOM 1853 C CA . GLY A 1 250 ? 2.695 -10.007 -9.176 1.00 98.00 250 GLY A CA 1
ATOM 1854 C C . GLY A 1 250 ? 2.658 -9.903 -10.696 1.00 98.00 250 GLY A C 1
ATOM 1855 O O . GLY A 1 250 ? 1.589 -9.963 -11.302 1.00 98.00 250 GLY A O 1
ATOM 1856 N N . GLY A 1 251 ? 3.824 -9.716 -11.317 1.00 97.88 251 GLY A N 1
ATOM 1857 C CA . GLY A 1 251 ? 3.982 -9.623 -12.770 1.00 97.88 251 GLY A CA 1
ATOM 1858 C C . GLY A 1 251 ? 4.749 -10.810 -13.349 1.00 97.88 251 GLY A C 1
ATOM 1859 O O . GLY A 1 251 ? 5.750 -11.251 -12.792 1.00 97.88 251 GLY A O 1
ATOM 1860 N N . THR A 1 252 ? 4.297 -11.343 -14.483 1.00 97.75 252 THR A N 1
ATOM 1861 C CA . THR A 1 252 ? 4.951 -12.502 -15.136 1.00 97.75 252 THR A CA 1
ATOM 1862 C C . THR A 1 252 ? 6.292 -12.171 -15.803 1.00 97.75 252 THR A C 1
ATOM 1864 O O . THR A 1 252 ? 7.097 -13.079 -16.001 1.00 97.75 252 THR A O 1
ATOM 1867 N N . ASN A 1 253 ? 6.549 -10.894 -16.107 1.00 97.69 253 ASN A N 1
ATOM 1868 C CA . ASN A 1 253 ? 7.822 -10.395 -16.639 1.00 97.69 253 ASN A CA 1
ATOM 1869 C C . ASN A 1 253 ? 8.656 -9.674 -15.561 1.00 97.69 253 ASN A C 1
ATOM 1871 O O . ASN A 1 253 ? 9.634 -9.004 -15.885 1.00 97.69 253 ASN A O 1
ATOM 1875 N N . ASP A 1 254 ? 8.275 -9.789 -14.287 1.00 97.62 254 ASP A N 1
ATOM 1876 C CA . ASP A 1 254 ? 9.063 -9.302 -13.158 1.00 97.62 254 ASP A CA 1
ATOM 1877 C C . ASP A 1 254 ? 10.363 -10.117 -13.050 1.00 97.62 254 ASP A C 1
ATOM 1879 O O . ASP A 1 254 ? 10.326 -11.330 -12.828 1.00 97.62 254 ASP A O 1
ATOM 1883 N N . ILE A 1 255 ? 11.515 -9.470 -13.250 1.00 95.88 255 ILE A N 1
ATOM 1884 C CA . ILE A 1 255 ? 12.831 -10.124 -13.159 1.00 95.88 255 ILE A CA 1
ATOM 1885 C C . ILE A 1 255 ? 13.526 -9.847 -11.824 1.00 95.88 255 ILE A C 1
ATOM 1887 O O . ILE A 1 255 ? 14.467 -10.560 -11.469 1.00 95.88 255 ILE A O 1
ATOM 1891 N N . THR A 1 256 ? 13.055 -8.848 -11.076 1.00 96.12 256 THR A N 1
ATOM 1892 C CA . THR A 1 256 ? 13.595 -8.473 -9.768 1.00 96.12 256 THR A CA 1
ATOM 1893 C C . THR A 1 256 ? 13.008 -9.349 -8.661 1.00 96.12 256 THR A C 1
ATOM 1895 O O . THR A 1 256 ? 13.746 -9.926 -7.856 1.00 96.12 256 THR A O 1
ATOM 1898 N N . THR A 1 257 ? 11.687 -9.525 -8.644 1.00 97.75 257 THR A N 1
ATOM 1899 C CA . THR A 1 257 ? 10.980 -10.477 -7.783 1.00 97.75 257 THR A CA 1
ATOM 1900 C C . THR A 1 257 ? 10.076 -11.402 -8.613 1.00 97.75 257 THR A C 1
ATOM 1902 O O . THR A 1 257 ? 8.849 -11.326 -8.537 1.00 97.75 257 THR A O 1
ATOM 1905 N N . PRO A 1 258 ? 10.663 -12.342 -9.379 1.00 97.81 258 PRO A N 1
ATOM 1906 C CA . PRO A 1 258 ? 9.905 -13.214 -10.274 1.00 97.81 258 PRO A CA 1
ATOM 1907 C C . PRO A 1 258 ? 8.866 -14.058 -9.534 1.00 97.81 258 PRO A C 1
ATOM 1909 O O . PRO A 1 258 ? 9.111 -14.509 -8.411 1.00 97.81 258 PRO A O 1
ATOM 1912 N N . VAL A 1 259 ? 7.738 -14.345 -10.202 1.00 97.81 259 VAL A N 1
ATOM 1913 C CA . VAL A 1 259 ? 6.605 -15.133 -9.663 1.00 97.81 259 VAL A CA 1
ATOM 1914 C C . VAL A 1 259 ? 7.077 -16.365 -8.889 1.00 97.81 259 VAL A C 1
ATOM 1916 O O . VAL A 1 259 ? 6.616 -16.604 -7.773 1.00 97.81 259 VAL A O 1
ATOM 1919 N N . GLU A 1 260 ? 8.034 -17.111 -9.443 1.00 96.50 260 GLU A N 1
ATOM 1920 C CA . GLU A 1 260 ? 8.768 -18.149 -8.724 1.00 96.50 260 GLU A CA 1
ATOM 1921 C C . GLU A 1 260 ? 10.145 -17.622 -8.278 1.00 96.50 260 GLU A C 1
ATOM 1923 O O . GLU A 1 260 ? 10.934 -17.204 -9.127 1.00 96.50 260 GLU A O 1
ATOM 1928 N N . PRO A 1 261 ? 10.492 -17.675 -6.979 1.00 97.25 261 PRO A N 1
ATOM 1929 C CA . PRO A 1 261 ? 9.673 -18.176 -5.874 1.00 97.25 261 PRO A CA 1
ATOM 1930 C C . PRO A 1 261 ? 8.742 -17.111 -5.273 1.00 97.25 261 PRO A C 1
ATOM 1932 O O . PRO A 1 261 ? 7.998 -17.410 -4.344 1.00 97.25 261 PRO A O 1
ATOM 1935 N N . GLN A 1 262 ? 8.814 -15.856 -5.709 1.00 98.50 262 GLN A N 1
ATOM 1936 C CA . GLN A 1 262 ? 8.465 -14.730 -4.848 1.00 98.50 262 GLN A CA 1
ATOM 1937 C C . GLN A 1 262 ? 6.967 -14.601 -4.552 1.00 98.50 262 GLN A C 1
ATOM 1939 O O . GLN A 1 262 ? 6.609 -14.333 -3.406 1.00 98.50 262 GLN A O 1
ATOM 1944 N N . SER A 1 263 ? 6.098 -14.885 -5.521 1.00 98.25 263 SER A N 1
ATOM 1945 C CA . SER A 1 263 ? 4.638 -14.928 -5.338 1.00 98.25 263 SER A CA 1
ATOM 1946 C C . SER A 1 263 ? 4.120 -16.347 -5.100 1.00 98.25 263 SER A C 1
ATOM 1948 O O . SER A 1 263 ? 3.186 -16.576 -4.329 1.00 98.25 263 SER A O 1
ATOM 1950 N N . ALA A 1 264 ? 4.723 -17.338 -5.749 1.00 98.25 264 ALA A N 1
ATOM 1951 C CA . ALA A 1 264 ? 4.236 -18.707 -5.726 1.00 98.25 264 ALA A CA 1
ATOM 1952 C C . ALA A 1 264 ? 4.573 -19.469 -4.443 1.00 98.25 264 ALA A C 1
ATOM 1954 O O . ALA A 1 264 ? 3.718 -20.190 -3.926 1.00 98.25 264 ALA A O 1
ATOM 1955 N N . ARG A 1 265 ? 5.767 -19.264 -3.875 1.00 98.25 265 ARG A N 1
ATOM 1956 C CA . ARG A 1 265 ? 6.149 -19.853 -2.587 1.00 98.25 265 ARG A CA 1
ATOM 1957 C C . ARG A 1 265 ? 5.242 -19.395 -1.438 1.00 98.25 265 ARG A C 1
ATOM 1959 O O . ARG A 1 265 ? 4.739 -20.274 -0.738 1.00 98.25 265 ARG A O 1
ATOM 1966 N N . PRO A 1 266 ? 4.971 -18.091 -1.215 1.00 98.44 266 PRO A N 1
ATOM 1967 C CA . PRO A 1 266 ? 4.022 -17.691 -0.178 1.00 98.44 266 PRO A CA 1
ATOM 1968 C C . PRO A 1 266 ? 2.614 -18.225 -0.449 1.00 98.44 266 PRO A C 1
ATOM 1970 O O . PRO A 1 266 ? 1.981 -18.708 0.485 1.00 98.44 266 PRO A O 1
ATOM 1973 N N . PHE A 1 267 ? 2.151 -18.263 -1.704 1.00 98.50 267 PHE A N 1
ATOM 1974 C CA . PHE A 1 267 ? 0.855 -18.873 -2.025 1.00 98.50 267 PHE A CA 1
ATOM 1975 C C . PHE A 1 267 ? 0.785 -20.367 -1.647 1.00 98.50 267 PHE A C 1
ATOM 1977 O O . PHE A 1 267 ? -0.253 -20.855 -1.207 1.00 98.50 267 PHE A O 1
ATOM 1984 N N . ALA A 1 268 ? 1.892 -21.100 -1.784 1.00 98.06 268 ALA A N 1
ATOM 1985 C CA . ALA A 1 268 ? 1.963 -22.512 -1.416 1.00 98.06 268 ALA A CA 1
ATOM 1986 C C . ALA A 1 268 ? 2.050 -22.749 0.104 1.00 98.06 268 ALA A C 1
ATOM 1988 O O . ALA A 1 268 ? 1.563 -23.771 0.589 1.00 98.06 268 ALA A O 1
ATOM 1989 N N . LEU A 1 269 ? 2.689 -21.840 0.847 1.00 98.25 269 LEU A N 1
ATOM 1990 C CA . LEU A 1 269 ? 3.027 -22.043 2.260 1.00 98.25 269 LEU A CA 1
ATOM 1991 C C . LEU A 1 269 ? 2.051 -21.389 3.241 1.00 98.25 269 LEU A C 1
ATOM 1993 O O . LEU A 1 269 ? 1.918 -21.885 4.357 1.00 98.25 269 LEU A O 1
ATOM 1997 N N . ILE A 1 270 ? 1.366 -20.309 2.854 1.00 98.56 270 ILE A N 1
ATOM 1998 C CA . ILE A 1 270 ? 0.432 -19.592 3.730 1.00 98.56 270 ILE A CA 1
ATOM 1999 C C . ILE A 1 270 ? -0.837 -20.439 3.951 1.00 98.56 270 ILE A C 1
ATOM 2001 O O . ILE A 1 270 ? -1.545 -20.760 2.986 1.00 98.56 270 ILE A O 1
ATOM 2005 N N . PRO A 1 271 ? -1.184 -20.804 5.202 1.00 97.88 271 PRO A N 1
ATOM 2006 C CA . PRO A 1 271 ? -2.397 -21.567 5.495 1.00 97.88 271 PRO A CA 1
ATOM 2007 C C . PRO A 1 271 ? -3.659 -20.700 5.611 1.00 97.88 271 PRO A C 1
ATOM 2009 O O . PRO A 1 271 ? -4.756 -21.248 5.502 1.00 97.88 271 PRO A O 1
ATOM 2012 N N . GLY A 1 272 ? -3.531 -19.384 5.831 1.00 96.25 272 GLY A N 1
ATOM 2013 C CA . GLY A 1 272 ? -4.649 -18.441 5.963 1.00 96.25 272 GLY A CA 1
ATOM 2014 C C . GLY A 1 272 ? -5.592 -18.434 4.761 1.00 96.25 272 GLY A C 1
ATOM 2015 O O . GLY A 1 272 ? -5.171 -18.668 3.627 1.00 96.25 272 GLY A O 1
ATOM 2016 N N . ARG A 1 273 ? -6.891 -18.221 4.999 1.00 93.81 273 ARG A N 1
ATOM 2017 C CA . ARG A 1 273 ? -7.930 -18.266 3.958 1.00 93.81 273 ARG A CA 1
ATOM 2018 C C . ARG A 1 273 ? -8.933 -17.112 4.128 1.00 93.81 273 ARG A C 1
ATOM 2020 O O . ARG A 1 273 ? -9.275 -16.801 5.266 1.00 93.81 273 ARG A O 1
ATOM 2027 N N . PRO A 1 274 ? -9.463 -16.546 3.029 1.00 94.81 274 PRO A N 1
ATOM 2028 C CA . PRO A 1 274 ? -9.125 -16.875 1.644 1.00 94.81 274 PRO A CA 1
ATOM 2029 C C . PRO A 1 274 ? -7.709 -16.421 1.270 1.00 94.81 274 PRO A C 1
ATOM 2031 O O . PRO A 1 274 ? -7.177 -15.465 1.831 1.00 94.81 274 PRO A O 1
ATOM 2034 N N . LEU A 1 275 ? -7.097 -17.155 0.344 1.00 96.94 275 LEU A N 1
ATOM 2035 C CA . LEU A 1 275 ? -5.783 -16.842 -0.204 1.00 96.94 275 LEU A CA 1
ATOM 2036 C C . LEU A 1 275 ? -5.888 -16.771 -1.724 1.00 96.94 275 LEU A C 1
ATOM 2038 O O . LEU A 1 275 ? -6.348 -17.722 -2.360 1.00 96.94 275 LEU A O 1
ATOM 2042 N N . TYR A 1 276 ? -5.450 -15.654 -2.290 1.00 96.88 276 TYR A N 1
ATOM 2043 C CA . TYR A 1 276 ? -5.471 -15.391 -3.725 1.00 96.88 276 TYR A CA 1
ATOM 2044 C C . TYR A 1 276 ? -4.054 -15.141 -4.241 1.00 96.88 276 TYR A C 1
ATOM 2046 O O . TYR A 1 276 ? -3.226 -14.561 -3.536 1.00 96.88 276 TYR A O 1
ATOM 2054 N N . ARG A 1 277 ? -3.789 -15.539 -5.487 1.00 97.50 277 ARG A N 1
ATOM 2055 C CA . ARG A 1 277 ? -2.634 -15.083 -6.265 1.00 97.50 277 ARG A CA 1
ATOM 2056 C C . ARG A 1 277 ? -3.109 -14.598 -7.627 1.00 97.50 277 ARG A C 1
ATOM 2058 O O . ARG A 1 277 ? -3.891 -15.277 -8.288 1.00 97.50 277 ARG A O 1
ATOM 2065 N N . VAL A 1 278 ? -2.640 -13.424 -8.016 1.00 97.06 278 VAL A N 1
ATOM 2066 C CA . VAL A 1 278 ? -2.947 -12.756 -9.278 1.00 97.06 278 VAL A CA 1
ATOM 2067 C C . VAL A 1 278 ? -1.612 -12.444 -9.944 1.00 97.06 278 VAL A C 1
ATOM 2069 O O . VAL A 1 278 ? -0.877 -11.587 -9.459 1.00 97.06 278 VAL A O 1
ATOM 2072 N N . ASP A 1 279 ? -1.307 -13.117 -11.050 1.00 97.69 279 ASP A N 1
ATOM 2073 C CA . ASP A 1 279 ? -0.109 -12.838 -11.843 1.00 97.69 279 ASP A CA 1
ATOM 2074 C C . ASP A 1 279 ? -0.530 -12.113 -13.138 1.00 97.69 279 ASP A C 1
ATOM 2076 O O . ASP A 1 279 ? -1.221 -12.680 -13.986 1.00 97.69 279 ASP A O 1
ATOM 2080 N N . ILE A 1 280 ? -0.161 -10.838 -13.291 1.00 97.50 280 ILE A N 1
ATOM 2081 C CA . ILE A 1 280 ? -0.491 -10.025 -14.471 1.00 97.50 280 ILE A CA 1
ATOM 2082 C C . ILE A 1 280 ? 0.472 -10.377 -15.615 1.00 97.50 280 ILE A C 1
ATOM 2084 O O . ILE A 1 280 ? 1.702 -10.273 -15.500 1.00 97.50 280 ILE A O 1
ATOM 2088 N N . GLN A 1 281 ? -0.088 -10.804 -16.745 1.00 96.75 281 GLN A N 1
ATOM 2089 C CA . GLN A 1 281 ? 0.664 -11.205 -17.929 1.00 96.75 281 GLN A CA 1
ATOM 2090 C C . GLN A 1 281 ? 1.369 -9.994 -18.560 1.00 96.75 281 GLN A C 1
ATOM 2092 O O . GLN A 1 281 ? 0.745 -8.971 -18.829 1.00 96.75 281 GLN A O 1
ATOM 2097 N N . GLY A 1 282 ? 2.679 -10.099 -18.790 1.00 96.81 282 GLY A N 1
ATOM 2098 C CA . GLY A 1 282 ? 3.504 -9.031 -19.362 1.00 96.81 282 GLY A CA 1
ATOM 2099 C C . GLY A 1 282 ? 3.860 -7.880 -18.413 1.00 96.81 282 GLY A C 1
ATOM 2100 O O . GLY A 1 282 ? 4.615 -7.001 -18.819 1.00 96.81 282 GLY A O 1
ATOM 2101 N N . ALA A 1 283 ? 3.360 -7.855 -17.173 1.00 98.00 283 ALA A N 1
ATOM 2102 C CA . ALA A 1 283 ? 3.753 -6.847 -16.185 1.00 98.00 283 ALA A CA 1
ATOM 2103 C C . ALA A 1 283 ? 5.167 -7.114 -15.651 1.00 98.00 283 ALA A C 1
ATOM 2105 O O . ALA A 1 283 ? 5.513 -8.264 -15.365 1.00 98.00 283 ALA A O 1
ATOM 2106 N N . GLY A 1 284 ? 5.961 -6.050 -15.524 1.00 97.88 284 GLY A N 1
ATOM 2107 C CA . GLY A 1 284 ? 7.289 -6.061 -14.912 1.00 97.88 284 GLY A CA 1
ATOM 2108 C C . GLY A 1 284 ? 7.243 -5.684 -13.430 1.00 97.88 284 GLY A C 1
ATOM 2109 O O . GLY A 1 284 ? 6.169 -5.458 -12.866 1.00 97.88 284 GLY A O 1
ATOM 2110 N N . HIS A 1 285 ? 8.415 -5.589 -12.796 1.00 98.12 285 HIS A N 1
ATOM 2111 C CA . HIS A 1 285 ? 8.511 -5.309 -11.362 1.00 98.12 285 HIS A CA 1
ATOM 2112 C C . HIS A 1 285 ? 7.869 -3.982 -10.964 1.00 98.12 285 HIS A C 1
ATOM 2114 O O . HIS A 1 285 ? 7.152 -3.903 -9.968 1.00 98.12 285 HIS A O 1
ATOM 2120 N N . ASN A 1 286 ? 8.091 -2.934 -11.756 1.00 97.62 286 ASN A N 1
ATOM 2121 C CA . ASN A 1 286 ? 7.619 -1.588 -11.453 1.00 97.62 286 ASN A CA 1
ATOM 2122 C C . ASN A 1 286 ? 6.311 -1.231 -12.172 1.00 97.62 286 ASN A C 1
ATOM 2124 O O . ASN A 1 286 ? 5.890 -0.081 -12.136 1.00 97.62 286 ASN A O 1
ATOM 2128 N N . SER A 1 287 ? 5.609 -2.201 -12.766 1.00 97.94 287 SER A N 1
ATOM 2129 C CA . SER A 1 287 ? 4.256 -1.972 -13.299 1.00 97.94 287 SER A CA 1
ATOM 2130 C C . SER A 1 287 ? 3.218 -1.647 -12.206 1.00 97.94 287 SER A C 1
ATOM 2132 O O . SER A 1 287 ? 2.093 -1.265 -12.515 1.00 97.94 28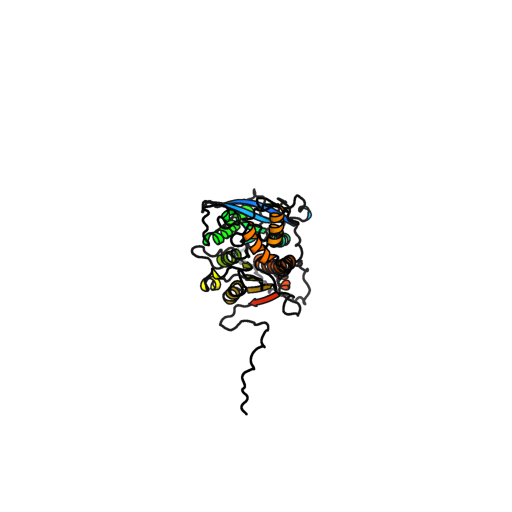7 SER A O 1
ATOM 2134 N N . PHE A 1 288 ? 3.597 -1.796 -10.933 1.00 98.19 288 PHE A N 1
ATOM 2135 C CA . PHE A 1 288 ? 2.782 -1.551 -9.737 1.00 98.19 288 PHE A CA 1
ATOM 2136 C C . PHE A 1 288 ? 3.163 -0.254 -9.005 1.00 98.19 288 PHE A C 1
ATOM 2138 O O . PHE A 1 288 ? 2.911 -0.109 -7.805 1.00 98.19 288 PHE A O 1
ATOM 2145 N N . THR A 1 289 ? 3.832 0.666 -9.694 1.00 97.88 289 THR A N 1
ATOM 2146 C CA . THR A 1 289 ? 4.321 1.940 -9.156 1.00 97.88 289 THR A CA 1
ATOM 2147 C C . THR A 1 289 ? 4.037 3.064 -10.151 1.00 97.88 289 THR A C 1
ATOM 2149 O O . THR A 1 289 ? 3.610 2.804 -11.274 1.00 97.88 289 THR A O 1
ATOM 2152 N N . ASP A 1 290 ? 4.299 4.3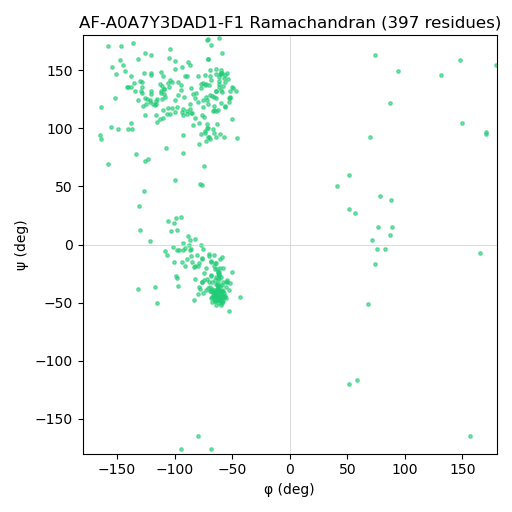05 -9.758 1.00 96.50 290 ASP A N 1
ATOM 2153 C CA . ASP A 1 290 ? 4.228 5.489 -10.617 1.00 96.50 290 ASP A CA 1
ATOM 2154 C C . ASP A 1 290 ? 5.591 5.846 -11.228 1.00 96.50 290 ASP A C 1
ATOM 2156 O O . ASP A 1 290 ? 5.833 6.988 -11.619 1.00 96.50 290 ASP A O 1
ATOM 2160 N N . ILE A 1 291 ? 6.503 4.866 -11.344 1.00 94.00 291 ILE A N 1
ATOM 2161 C CA . ILE A 1 291 ? 7.880 5.101 -11.804 1.00 94.00 291 ILE A CA 1
ATOM 2162 C C . ILE A 1 291 ? 7.951 5.789 -13.170 1.00 94.00 291 ILE A C 1
ATOM 2164 O O . ILE A 1 291 ? 8.877 6.559 -13.400 1.00 94.00 291 ILE A O 1
ATOM 2168 N N . CYS A 1 292 ? 6.996 5.534 -14.072 1.00 93.94 292 CYS A N 1
ATOM 2169 C CA . CYS A 1 292 ? 7.004 6.141 -15.402 1.00 93.94 292 CYS A CA 1
ATOM 2170 C C . CYS A 1 292 ? 6.772 7.651 -15.316 1.00 93.94 292 CYS A C 1
ATOM 2172 O O . CYS A 1 292 ? 7.572 8.413 -15.850 1.00 93.94 292 CYS A O 1
ATOM 2174 N N . ALA A 1 293 ? 5.736 8.073 -14.585 1.00 94.06 293 ALA A N 1
ATOM 2175 C CA . ALA A 1 293 ? 5.421 9.486 -14.385 1.00 94.06 293 ALA A CA 1
ATOM 2176 C C . ALA A 1 293 ? 6.509 10.191 -13.561 1.00 94.06 293 ALA A C 1
ATOM 2178 O O . ALA A 1 293 ? 6.950 11.284 -13.907 1.00 94.06 293 ALA A O 1
ATOM 2179 N N . ILE A 1 294 ? 7.003 9.530 -12.508 1.00 92.19 294 ILE A N 1
ATOM 2180 C CA . ILE A 1 294 ? 8.114 10.034 -11.692 1.00 92.19 294 ILE A CA 1
ATOM 2181 C C . ILE A 1 294 ? 9.373 10.214 -12.544 1.00 92.19 294 ILE A C 1
ATOM 2183 O O . ILE A 1 294 ? 10.035 11.247 -12.470 1.00 92.19 294 ILE A O 1
ATOM 2187 N N . GLY A 1 295 ? 9.724 9.216 -13.354 1.00 90.38 295 GLY A N 1
ATOM 2188 C CA . GLY A 1 295 ? 10.921 9.264 -14.180 1.00 90.38 295 GLY A CA 1
ATOM 2189 C C . GLY A 1 295 ? 10.839 10.316 -15.276 1.00 90.38 295 GLY A C 1
ATOM 2190 O O . GLY A 1 295 ? 11.824 11.016 -15.482 1.00 90.38 295 GLY A O 1
ATOM 2191 N N . GLU A 1 296 ? 9.685 10.478 -15.923 1.00 90.25 296 GLU A N 1
ATOM 2192 C CA . GLU A 1 296 ? 9.447 11.562 -16.883 1.00 90.25 296 GLU A CA 1
ATOM 2193 C C . GLU A 1 296 ? 9.629 12.934 -16.219 1.00 90.25 296 GLU A C 1
ATOM 2195 O O . GLU A 1 296 ? 10.453 13.724 -16.676 1.00 90.25 296 GLU A O 1
ATOM 2200 N N . ALA A 1 297 ? 8.992 13.164 -15.065 1.00 90.50 297 ALA A N 1
ATOM 2201 C CA . ALA A 1 297 ? 9.124 14.416 -14.317 1.00 90.50 297 ALA A CA 1
ATOM 2202 C C . ALA A 1 297 ? 10.577 14.717 -13.901 1.00 90.50 297 ALA A C 1
ATOM 2204 O O . ALA A 1 297 ? 11.036 15.858 -13.991 1.00 90.50 297 ALA A O 1
ATOM 2205 N N . LEU A 1 298 ? 11.330 13.702 -13.465 1.00 88.25 298 LEU A N 1
ATOM 2206 C CA . LEU A 1 298 ? 12.740 13.856 -13.096 1.00 88.25 298 LEU A CA 1
ATOM 2207 C C . LEU A 1 298 ? 13.641 14.126 -14.311 1.00 88.25 298 LEU A C 1
ATOM 2209 O O . LEU A 1 298 ? 14.566 14.937 -14.223 1.00 88.25 298 LEU A O 1
ATOM 2213 N N . ILE A 1 299 ? 13.394 13.456 -15.439 1.00 86.69 299 ILE A N 1
ATOM 2214 C CA . ILE A 1 299 ? 14.140 13.676 -16.685 1.00 86.69 299 ILE A CA 1
ATOM 2215 C C . ILE A 1 299 ? 13.894 15.099 -17.195 1.00 86.69 299 ILE A C 1
ATOM 2217 O O . ILE A 1 299 ? 14.858 15.799 -17.512 1.00 86.69 299 ILE A O 1
ATOM 2221 N N . ASP A 1 300 ? 12.642 15.552 -17.193 1.00 89.06 300 ASP A N 1
ATOM 2222 C CA . ASP A 1 300 ? 12.258 16.904 -17.609 1.00 89.06 300 ASP A CA 1
ATOM 2223 C C . ASP A 1 300 ? 12.854 17.988 -16.700 1.00 89.06 300 ASP A C 1
ATOM 2225 O O . ASP A 1 300 ? 13.252 19.056 -17.172 1.00 89.06 300 ASP A O 1
ATOM 2229 N N . ALA A 1 301 ? 13.000 17.697 -15.405 1.00 87.94 301 ALA A N 1
ATOM 2230 C CA . ALA A 1 301 ? 13.667 18.573 -14.444 1.00 87.94 301 ALA A CA 1
ATOM 2231 C C . ALA A 1 301 ? 15.207 18.579 -14.560 1.00 87.94 301 ALA A C 1
ATOM 2233 O O . ALA A 1 301 ? 15.874 19.357 -13.874 1.00 87.94 301 ALA A O 1
ATOM 2234 N N . GLY A 1 302 ? 15.791 17.751 -15.433 1.00 85.25 302 GLY A N 1
ATOM 2235 C CA . GLY A 1 302 ? 17.232 17.715 -15.680 1.00 85.25 302 GLY A CA 1
ATOM 2236 C C . GLY A 1 302 ? 18.027 16.961 -14.613 1.00 85.25 302 GLY A C 1
ATOM 2237 O O . GLY A 1 302 ? 19.102 17.420 -14.218 1.00 85.25 302 GLY A O 1
ATOM 2238 N N . LEU A 1 303 ? 17.511 15.817 -14.144 1.00 79.31 303 LEU A N 1
ATOM 2239 C CA . LEU A 1 303 ? 18.166 14.985 -13.132 1.00 79.31 303 LEU A CA 1
ATOM 2240 C C . LEU A 1 303 ? 19.649 14.698 -13.475 1.00 79.31 303 LEU A C 1
ATOM 2242 O O . LEU A 1 303 ? 19.960 14.318 -14.610 1.00 79.31 303 LEU A O 1
ATOM 2246 N N . PRO A 1 304 ? 20.573 14.828 -12.503 1.00 71.69 304 PRO A N 1
ATOM 2247 C CA . PRO A 1 304 ? 21.984 14.507 -12.690 1.00 71.69 304 PRO A CA 1
ATOM 2248 C C . PRO A 1 304 ? 22.244 13.089 -13.235 1.00 71.69 304 PRO A C 1
ATOM 2250 O O . PRO A 1 304 ? 21.591 12.114 -12.862 1.00 71.69 304 PRO A O 1
ATOM 2253 N N . MET A 1 305 ? 23.245 12.966 -14.115 1.00 65.75 305 MET A N 1
ATOM 2254 C CA . MET A 1 305 ? 23.574 11.720 -14.831 1.00 65.75 305 MET A CA 1
ATOM 2255 C C . MET A 1 305 ? 23.979 10.550 -13.920 1.00 65.75 305 MET A C 1
ATOM 2257 O O . MET A 1 305 ? 23.833 9.393 -14.309 1.00 65.75 305 MET A O 1
ATOM 2261 N N . ASP A 1 306 ? 24.506 10.833 -12.733 1.00 65.44 306 ASP A N 1
ATOM 2262 C CA . ASP A 1 306 ? 24.881 9.849 -11.713 1.00 65.44 306 ASP A CA 1
ATOM 2263 C C . ASP A 1 306 ? 23.664 9.200 -11.036 1.00 65.44 306 ASP A C 1
ATOM 2265 O O . ASP A 1 306 ? 23.717 8.023 -10.682 1.00 65.44 306 ASP A O 1
ATOM 2269 N N . LEU A 1 307 ? 22.542 9.918 -10.946 1.00 67.62 307 LEU A N 1
ATOM 2270 C CA . LEU A 1 307 ? 21.259 9.398 -10.460 1.00 67.62 307 LEU A CA 1
ATOM 2271 C C . LEU A 1 307 ? 20.462 8.648 -11.539 1.00 67.62 307 LEU A C 1
ATOM 2273 O O . LEU A 1 307 ? 19.586 7.834 -11.233 1.00 67.62 307 LEU A O 1
ATOM 2277 N N . LEU A 1 308 ? 20.798 8.872 -12.810 1.00 70.06 308 LEU A N 1
ATOM 2278 C CA . LEU A 1 308 ? 20.053 8.346 -13.948 1.00 70.06 308 LEU A CA 1
ATOM 2279 C C . LEU A 1 308 ? 20.136 6.814 -14.065 1.00 70.06 308 LEU A C 1
ATOM 2281 O O . LEU A 1 308 ? 19.174 6.184 -14.483 1.00 70.06 308 LEU A O 1
ATOM 2285 N N . GLY A 1 309 ? 21.244 6.180 -13.665 1.00 70.69 309 GLY A N 1
ATOM 2286 C CA . GLY A 1 309 ? 21.416 4.724 -13.796 1.00 70.69 309 GLY A CA 1
ATOM 2287 C C . GLY A 1 309 ? 20.408 3.901 -12.981 1.00 70.69 309 GLY A C 1
ATOM 2288 O O . GLY A 1 309 ? 19.815 2.956 -13.504 1.00 70.69 309 GLY A O 1
ATOM 2289 N N . PHE A 1 310 ? 20.176 4.284 -11.721 1.00 70.56 310 PHE A N 1
ATOM 2290 C CA . PHE A 1 310 ? 19.162 3.656 -10.864 1.00 70.56 310 PHE A CA 1
ATOM 2291 C C . PHE A 1 310 ? 17.752 3.879 -11.421 1.00 70.56 310 PHE A C 1
ATOM 2293 O O . PHE A 1 310 ? 16.953 2.943 -11.495 1.00 70.56 310 PHE A O 1
ATOM 2300 N N . LEU A 1 311 ? 17.463 5.102 -11.871 1.00 80.12 311 LEU A N 1
ATOM 2301 C CA . LEU A 1 311 ? 16.175 5.450 -12.463 1.00 80.12 311 LEU A CA 1
ATOM 2302 C C . LEU A 1 311 ? 15.903 4.657 -13.753 1.00 80.12 311 LEU A C 1
ATOM 2304 O O . LEU A 1 311 ? 14.821 4.099 -13.907 1.00 80.12 311 LEU A O 1
ATOM 2308 N N . LEU A 1 312 ? 16.889 4.533 -14.645 1.00 80.81 312 LEU A N 1
ATOM 2309 C CA . LEU A 1 312 ? 16.754 3.819 -15.920 1.00 80.81 312 LEU A CA 1
ATOM 2310 C C . LEU A 1 312 ? 16.459 2.327 -15.742 1.00 80.81 312 LEU A C 1
ATOM 2312 O O . LEU A 1 312 ? 15.650 1.781 -16.490 1.00 80.81 312 LEU A O 1
ATOM 2316 N N . GLY A 1 313 ? 17.079 1.669 -14.757 1.00 82.62 313 GLY A N 1
ATOM 2317 C CA . GLY A 1 313 ? 16.766 0.273 -14.437 1.00 82.62 313 GLY A CA 1
ATOM 2318 C C . GLY A 1 313 ? 15.312 0.107 -13.993 1.00 82.62 313 GLY A C 1
ATOM 2319 O O . GLY A 1 313 ? 14.591 -0.741 -14.516 1.00 82.62 313 GLY A O 1
ATOM 2320 N N . ASN A 1 314 ? 14.850 0.982 -13.096 1.00 86.19 314 ASN A N 1
ATOM 2321 C CA . ASN A 1 314 ? 13.468 0.949 -12.625 1.00 86.19 314 ASN A CA 1
ATOM 2322 C C . ASN A 1 314 ? 12.458 1.268 -13.741 1.00 86.19 314 ASN A C 1
ATOM 2324 O O . ASN A 1 314 ? 11.426 0.601 -13.829 1.00 86.19 314 ASN A O 1
ATOM 2328 N N . LEU A 1 315 ? 12.776 2.224 -14.621 1.00 88.62 315 LEU A N 1
ATOM 2329 C CA . LEU A 1 315 ? 11.976 2.552 -15.804 1.00 88.62 315 LEU A CA 1
ATOM 2330 C C . LEU A 1 315 ? 11.884 1.379 -16.784 1.00 88.62 315 LEU A C 1
ATOM 2332 O O . LEU A 1 315 ? 10.806 1.114 -17.307 1.00 88.62 315 LEU A O 1
ATOM 2336 N N . ALA A 1 316 ? 12.972 0.639 -17.013 1.00 89.81 316 ALA A N 1
ATOM 2337 C CA . ALA A 1 316 ? 12.953 -0.524 -17.901 1.00 89.81 316 ALA A CA 1
ATOM 2338 C C . ALA A 1 316 ? 11.998 -1.625 -17.403 1.00 89.81 316 ALA A C 1
ATOM 2340 O O . ALA A 1 316 ? 11.324 -2.261 -18.211 1.00 89.81 316 ALA A O 1
ATOM 2341 N N . GLU A 1 317 ? 11.889 -1.806 -16.084 1.00 91.12 317 GLU A N 1
ATOM 2342 C CA . GLU A 1 317 ? 10.988 -2.783 -15.456 1.00 91.12 317 GLU A CA 1
ATOM 2343 C C . GLU A 1 317 ? 9.564 -2.263 -15.178 1.00 91.12 317 GLU A C 1
ATOM 2345 O O . GLU A 1 317 ? 8.737 -3.010 -14.651 1.00 91.12 317 GLU A O 1
ATOM 2350 N N . GLY A 1 318 ? 9.256 -1.005 -15.506 1.00 90.62 318 GLY A N 1
ATOM 2351 C CA . GLY A 1 318 ? 7.906 -0.431 -15.377 1.00 90.62 318 GLY A CA 1
ATOM 2352 C C . GLY A 1 318 ? 7.281 -0.009 -16.707 1.00 90.62 318 GLY A C 1
ATOM 2353 O O . GLY A 1 318 ? 6.084 -0.194 -16.913 1.00 90.62 318 GLY A O 1
ATOM 2354 N N . CYS A 1 319 ? 8.102 0.517 -17.616 1.00 91.94 319 CYS A N 1
ATOM 2355 C CA . CYS A 1 319 ? 7.700 1.218 -18.839 1.00 91.94 319 CYS A CA 1
ATOM 2356 C C . CYS A 1 319 ? 8.423 0.679 -20.089 1.00 91.94 319 CYS A C 1
ATOM 2358 O O . CYS A 1 319 ? 8.423 1.329 -21.136 1.00 91.94 319 CYS A O 1
ATOM 2360 N N . GLY A 1 320 ? 9.099 -0.471 -19.983 1.00 91.69 320 GLY A N 1
ATOM 2361 C CA . GLY A 1 320 ? 9.793 -1.094 -21.106 1.00 91.69 320 GLY A CA 1
ATOM 2362 C C . GLY A 1 320 ? 8.836 -1.436 -22.260 1.00 91.69 320 GLY A C 1
ATOM 2363 O O . GLY A 1 320 ? 7.689 -1.803 -22.012 1.00 91.69 320 GLY A O 1
ATOM 2364 N N . PRO A 1 321 ? 9.286 -1.363 -23.527 1.00 91.75 321 PRO A N 1
ATOM 2365 C CA . PRO A 1 321 ? 8.421 -1.550 -24.699 1.00 91.75 321 PRO A CA 1
ATOM 2366 C C . PRO A 1 321 ? 7.834 -2.964 -24.827 1.00 91.75 321 PRO A C 1
ATOM 2368 O O . PRO A 1 321 ? 6.825 -3.143 -25.505 1.00 91.75 321 PRO A O 1
ATOM 2371 N N . ASP A 1 322 ? 8.460 -3.953 -24.186 1.00 92.38 322 ASP A N 1
ATOM 2372 C CA . ASP A 1 322 ? 8.018 -5.352 -24.179 1.00 92.38 322 ASP A CA 1
ATOM 2373 C C . ASP A 1 322 ? 7.070 -5.677 -23.008 1.00 92.38 322 ASP A C 1
ATOM 2375 O O . ASP A 1 322 ? 6.594 -6.809 -22.888 1.00 92.38 322 ASP A O 1
ATOM 2379 N N . LEU A 1 323 ? 6.807 -4.707 -22.124 1.00 95.81 323 LEU A N 1
ATOM 2380 C CA . LEU A 1 323 ? 5.870 -4.856 -21.014 1.00 95.81 323 LEU A CA 1
ATOM 2381 C C . LEU A 1 323 ? 4.448 -4.481 -21.446 1.00 95.81 323 LEU A C 1
ATOM 2383 O O . LEU A 1 323 ? 4.229 -3.721 -22.392 1.00 95.81 323 LEU A O 1
ATOM 2387 N N . ILE A 1 324 ? 3.458 -4.996 -20.719 1.00 96.12 324 ILE A N 1
ATOM 2388 C CA . ILE A 1 324 ? 2.088 -4.478 -20.810 1.00 96.12 324 ILE A CA 1
ATOM 2389 C C . ILE A 1 324 ? 2.090 -2.970 -20.476 1.00 96.12 324 ILE A C 1
ATOM 2391 O O . ILE A 1 324 ? 2.844 -2.555 -19.592 1.00 96.12 324 ILE A O 1
ATOM 2395 N N . PRO A 1 325 ? 1.263 -2.130 -21.136 1.00 96.44 325 PRO A N 1
ATOM 2396 C CA . PRO A 1 325 ? 1.178 -0.715 -20.789 1.00 96.44 325 PRO A CA 1
ATOM 2397 C C . PRO A 1 325 ? 0.917 -0.516 -19.293 1.00 96.44 325 PRO A C 1
ATOM 2399 O O . PRO A 1 325 ? 0.011 -1.141 -18.739 1.00 96.44 325 PRO A O 1
ATOM 2402 N N . ILE A 1 326 ? 1.679 0.369 -18.643 1.00 95.94 326 ILE A N 1
ATOM 2403 C CA . ILE A 1 326 ? 1.628 0.509 -17.180 1.00 95.94 326 ILE A CA 1
ATOM 2404 C C . ILE A 1 326 ? 0.222 0.842 -16.668 1.00 95.94 326 ILE A C 1
ATOM 2406 O O . ILE A 1 326 ? -0.233 0.225 -15.712 1.00 95.94 326 ILE A O 1
ATOM 2410 N N . GLY A 1 327 ? -0.519 1.712 -17.361 1.00 96.00 327 GLY A N 1
ATOM 2411 C CA . GLY A 1 327 ? -1.897 2.046 -16.989 1.00 96.00 327 GLY A CA 1
ATOM 2412 C C . GLY A 1 327 ? -2.847 0.842 -17.018 1.00 96.00 327 GLY A C 1
ATOM 2413 O O . GLY A 1 327 ? -3.774 0.767 -16.217 1.00 96.00 327 GLY A O 1
ATOM 2414 N N . GLU A 1 328 ? -2.596 -0.146 -17.882 1.00 96.31 328 GLU A N 1
ATOM 2415 C CA . GLU A 1 328 ? -3.382 -1.383 -17.924 1.00 96.31 328 GLU A CA 1
ATOM 2416 C C . GLU A 1 328 ? -3.027 -2.313 -16.754 1.00 96.31 328 GLU A C 1
ATOM 2418 O O . GLU A 1 328 ? -3.923 -2.855 -16.103 1.00 96.31 328 GLU A O 1
ATOM 2423 N N . ALA A 1 329 ? -1.737 -2.446 -16.419 1.00 96.75 329 ALA A N 1
ATOM 2424 C CA . ALA A 1 329 ? -1.315 -3.170 -15.218 1.00 96.75 329 ALA A CA 1
ATOM 2425 C C . ALA A 1 329 ? -1.874 -2.525 -13.941 1.00 96.75 329 ALA A C 1
ATOM 2427 O O . ALA A 1 329 ? -2.385 -3.227 -13.066 1.00 96.75 329 ALA A O 1
ATOM 2428 N N . GLN A 1 330 ? -1.843 -1.196 -13.849 1.00 97.38 330 GLN A N 1
ATOM 2429 C CA . GLN A 1 330 ? -2.399 -0.431 -12.735 1.00 97.38 330 GLN A CA 1
ATOM 2430 C C . GLN A 1 330 ? -3.929 -0.574 -12.650 1.00 97.38 330 GLN A C 1
ATOM 2432 O O . GLN A 1 330 ? -4.452 -0.803 -11.560 1.00 97.38 330 GLN A O 1
ATOM 2437 N N . ARG A 1 331 ? -4.658 -0.546 -13.779 1.00 96.56 331 ARG A N 1
ATOM 2438 C CA . ARG A 1 331 ? -6.113 -0.806 -13.825 1.00 96.56 331 ARG A CA 1
ATOM 2439 C C . ARG A 1 331 ? -6.458 -2.183 -13.256 1.00 96.56 331 ARG A C 1
ATOM 2441 O O . ARG A 1 331 ? -7.335 -2.299 -12.399 1.00 96.56 331 ARG A O 1
ATOM 2448 N N . ILE A 1 332 ? -5.749 -3.224 -13.695 1.00 96.00 332 ILE A N 1
ATOM 2449 C CA . ILE A 1 332 ? -5.931 -4.594 -13.194 1.00 96.00 332 ILE A CA 1
ATOM 2450 C C . ILE A 1 332 ? -5.564 -4.675 -11.702 1.00 96.00 332 ILE A C 1
ATOM 2452 O O . ILE A 1 332 ? -6.296 -5.278 -10.917 1.00 96.00 332 ILE A O 1
ATOM 2456 N N . SER A 1 333 ? -4.471 -4.028 -11.289 1.00 97.44 333 SER A N 1
ATOM 2457 C CA . SER A 1 333 ? -4.037 -3.968 -9.887 1.00 97.44 333 SER A CA 1
ATOM 2458 C C . SER A 1 333 ? -5.109 -3.350 -8.991 1.00 97.44 333 SER A C 1
ATOM 2460 O O . SER A 1 333 ? -5.489 -3.943 -7.981 1.00 97.44 333 SER A O 1
ATOM 2462 N N . ASN A 1 334 ? -5.660 -2.209 -9.409 1.00 97.69 334 ASN A N 1
ATOM 2463 C CA . ASN A 1 334 ? -6.755 -1.514 -8.742 1.00 97.69 334 ASN A CA 1
ATOM 2464 C C . ASN A 1 334 ? -7.977 -2.416 -8.580 1.00 97.69 334 ASN A C 1
ATOM 2466 O O . ASN A 1 334 ? -8.530 -2.495 -7.482 1.00 97.69 334 ASN A O 1
ATOM 2470 N N . ARG A 1 335 ? -8.341 -3.171 -9.629 1.00 96.25 335 ARG A N 1
ATOM 2471 C CA . ARG A 1 335 ? -9.460 -4.116 -9.573 1.00 96.25 335 ARG A CA 1
ATOM 2472 C C . ARG A 1 335 ? -9.326 -5.078 -8.399 1.00 96.25 335 ARG A C 1
ATOM 2474 O O . ARG A 1 335 ? -10.221 -5.168 -7.558 1.00 96.25 335 ARG A O 1
ATOM 2481 N N . TYR A 1 336 ? -8.217 -5.809 -8.351 1.00 97.56 336 TYR A N 1
ATOM 2482 C CA . TYR A 1 336 ? -8.015 -6.860 -7.358 1.00 97.56 336 TYR A CA 1
ATOM 2483 C C . TYR A 1 336 ? -7.757 -6.293 -5.962 1.00 97.56 336 TYR A C 1
ATOM 2485 O O . TYR A 1 336 ? -8.307 -6.814 -4.993 1.00 97.56 336 TYR A O 1
ATOM 2493 N N . ALA A 1 337 ? -6.992 -5.204 -5.855 1.00 98.56 337 ALA A N 1
ATOM 2494 C CA . ALA A 1 337 ? -6.692 -4.558 -4.583 1.00 98.56 337 ALA A CA 1
ATOM 2495 C C . ALA A 1 337 ? -7.950 -3.987 -3.916 1.00 98.56 337 ALA A C 1
ATOM 2497 O O . ALA A 1 337 ? -8.238 -4.322 -2.766 1.00 98.56 337 ALA A O 1
ATOM 2498 N N . VAL A 1 338 ? -8.737 -3.183 -4.640 1.00 98.69 338 VAL A N 1
ATOM 2499 C CA . VAL A 1 338 ? -9.985 -2.607 -4.116 1.00 98.69 338 VAL A CA 1
ATOM 2500 C C . VAL A 1 338 ? -10.959 -3.717 -3.744 1.00 98.69 338 VAL A C 1
ATOM 2502 O O . VAL A 1 338 ? -11.530 -3.669 -2.658 1.00 98.69 338 VAL A O 1
ATOM 2505 N N . SER A 1 339 ? -11.118 -4.738 -4.593 1.00 97.56 339 SER A N 1
ATOM 2506 C CA . SER A 1 339 ? -12.034 -5.850 -4.310 1.00 97.56 339 SER A CA 1
ATOM 2507 C C . SER A 1 339 ? -11.650 -6.591 -3.032 1.00 97.56 339 SER A C 1
ATOM 2509 O O . SER A 1 339 ? -12.479 -6.787 -2.148 1.00 97.56 339 SER A O 1
ATOM 2511 N N . PHE A 1 340 ? -10.368 -6.932 -2.895 1.00 98.38 340 PHE A N 1
ATOM 2512 C CA . PHE A 1 340 ? -9.844 -7.664 -1.745 1.00 98.38 340 PHE A CA 1
ATOM 2513 C C . PHE A 1 340 ? -9.957 -6.880 -0.450 1.00 98.38 340 PHE A C 1
ATOM 2515 O O . PHE A 1 340 ? -10.468 -7.396 0.545 1.00 98.38 340 PHE A O 1
ATOM 2522 N N . LEU A 1 341 ? -9.535 -5.619 -0.462 1.00 98.75 341 LEU A N 1
ATOM 2523 C CA . LEU A 1 341 ? -9.575 -4.784 0.729 1.00 98.75 341 LEU A CA 1
ATOM 2524 C C . LEU A 1 341 ? -11.018 -4.422 1.101 1.00 98.75 341 LEU A C 1
ATOM 2526 O O . LEU A 1 341 ? -11.342 -4.342 2.288 1.00 98.75 341 LEU A O 1
ATOM 2530 N N . LYS A 1 342 ? -11.928 -4.279 0.126 1.00 98.25 342 LYS A N 1
ATOM 2531 C CA . LYS A 1 342 ? -13.354 -4.078 0.415 1.00 98.25 342 LYS A CA 1
ATOM 2532 C C . LYS A 1 342 ? -13.974 -5.290 1.083 1.00 98.25 342 LYS A C 1
ATOM 2534 O O . LYS A 1 342 ? -14.622 -5.124 2.115 1.00 98.25 342 LYS A O 1
ATOM 2539 N N . SER A 1 343 ? -13.732 -6.485 0.563 1.00 97.38 343 SER A N 1
ATOM 2540 C CA . SER A 1 343 ? -14.279 -7.709 1.141 1.00 97.38 343 SER A CA 1
ATOM 2541 C C . SER A 1 343 ? -13.677 -8.036 2.508 1.00 97.38 343 SER A C 1
ATOM 2543 O O . SER A 1 343 ? -14.411 -8.332 3.449 1.00 97.38 343 SER A O 1
ATOM 2545 N N . HIS A 1 344 ? -12.351 -7.951 2.650 1.00 97.56 344 HIS A N 1
ATOM 2546 C CA . HIS A 1 344 ? -11.641 -8.550 3.788 1.00 97.56 344 HIS A CA 1
ATOM 2547 C C . HIS A 1 344 ? -11.125 -7.559 4.836 1.00 97.56 344 HIS A C 1
ATOM 2549 O O . HIS A 1 344 ? -10.713 -7.992 5.909 1.00 97.56 344 HIS A O 1
ATOM 2555 N N . VAL A 1 345 ? -11.191 -6.251 4.571 1.00 98.56 345 VAL A N 1
ATOM 2556 C CA . VAL A 1 345 ? -10.919 -5.208 5.577 1.00 98.56 345 VAL A CA 1
ATOM 2557 C C . VAL A 1 345 ? -12.178 -4.395 5.861 1.00 98.56 345 VAL A C 1
ATOM 2559 O O . VAL A 1 345 ? -12.573 -4.255 7.016 1.00 98.56 345 VAL A O 1
ATOM 2562 N N . ALA A 1 346 ? -12.859 -3.902 4.821 1.00 97.81 346 ALA A N 1
ATOM 2563 C CA . ALA A 1 346 ? -14.077 -3.106 5.000 1.00 97.81 346 ALA A CA 1
ATOM 2564 C C . ALA A 1 346 ? -15.335 -3.953 5.294 1.00 97.81 346 ALA A C 1
ATOM 2566 O O . ALA A 1 346 ? -16.345 -3.414 5.753 1.00 97.81 346 ALA A O 1
ATOM 2567 N N . GLY A 1 347 ? -15.282 -5.267 5.046 1.00 96.44 347 GLY A N 1
ATOM 2568 C CA . GLY A 1 347 ? -16.384 -6.207 5.275 1.00 96.44 347 GLY A CA 1
ATOM 2569 C C . GLY A 1 347 ? -17.503 -6.153 4.227 1.00 96.44 347 GLY A C 1
ATOM 2570 O O . GLY A 1 347 ? -18.596 -6.662 4.472 1.00 96.44 347 GLY A O 1
ATOM 2571 N N . ASP A 1 348 ? -17.266 -5.531 3.069 1.00 96.00 348 ASP A N 1
ATOM 2572 C CA . ASP A 1 348 ? -18.237 -5.430 1.980 1.00 96.00 348 ASP A CA 1
ATOM 2573 C C . ASP A 1 348 ? -18.074 -6.577 0.974 1.00 96.00 348 ASP A C 1
ATOM 2575 O O . ASP A 1 348 ? -17.533 -6.415 -0.120 1.00 96.00 348 ASP A O 1
ATOM 2579 N N . MET A 1 349 ? -18.601 -7.744 1.347 1.00 91.81 349 MET A N 1
ATOM 2580 C CA . MET A 1 349 ? -18.530 -8.990 0.567 1.00 91.81 349 MET A CA 1
ATOM 2581 C C . MET A 1 349 ? -19.161 -8.897 -0.834 1.00 91.81 349 MET A C 1
ATOM 2583 O O . MET A 1 349 ? -18.980 -9.789 -1.657 1.00 91.81 349 MET A O 1
ATOM 2587 N N . ARG A 1 350 ? -19.900 -7.824 -1.157 1.00 93.12 350 ARG A N 1
ATOM 2588 C CA . ARG A 1 350 ? -20.425 -7.606 -2.517 1.00 93.12 350 ARG A CA 1
ATOM 2589 C C . ARG A 1 350 ? -19.307 -7.428 -3.545 1.00 93.12 350 ARG A C 1
ATOM 2591 O O . ARG A 1 350 ? -19.574 -7.614 -4.730 1.00 93.12 350 ARG A O 1
ATOM 2598 N N . TYR A 1 351 ? -18.099 -7.066 -3.110 1.00 93.94 351 TYR A N 1
ATOM 2599 C CA . TYR A 1 351 ? -16.923 -6.942 -3.967 1.00 93.94 351 TYR A CA 1
ATOM 2600 C C . TYR A 1 351 ? -16.297 -8.293 -4.353 1.00 93.94 351 TYR A C 1
ATOM 2602 O O . TYR A 1 351 ? -15.541 -8.335 -5.323 1.00 93.94 351 TYR A O 1
ATOM 2610 N N . ASP A 1 352 ? -16.676 -9.410 -3.715 1.00 90.00 352 ASP A N 1
ATOM 2611 C CA . ASP A 1 352 ? -16.160 -10.742 -4.080 1.00 90.00 352 ASP A CA 1
ATOM 2612 C C . ASP A 1 352 ? -16.473 -11.120 -5.533 1.00 90.00 352 ASP A C 1
ATOM 2614 O O . ASP A 1 352 ? -15.701 -11.810 -6.200 1.00 90.00 352 ASP A O 1
ATOM 2618 N N . ARG A 1 353 ? -17.571 -10.580 -6.069 1.00 87.38 353 ARG A N 1
ATOM 2619 C CA . ARG A 1 353 ? -17.980 -10.763 -7.464 1.00 87.38 353 ARG A CA 1
ATOM 2620 C C . ARG A 1 353 ? -16.937 -10.314 -8.487 1.00 87.38 353 ARG A C 1
ATOM 2622 O O . ARG A 1 353 ? -17.050 -10.670 -9.649 1.00 87.38 353 ARG A O 1
ATOM 2629 N N . PHE A 1 354 ? -15.983 -9.465 -8.103 1.00 87.81 354 PHE A N 1
ATOM 2630 C CA . PHE A 1 354 ? -14.951 -8.974 -9.017 1.00 87.81 354 PHE A CA 1
ATOM 2631 C C . PHE A 1 354 ? -13.745 -9.917 -9.106 1.00 87.81 354 PHE A C 1
ATOM 2633 O O . PHE A 1 354 ? -12.930 -9.746 -10.020 1.00 87.81 354 PHE A O 1
ATOM 2640 N N . PHE A 1 355 ? -13.677 -10.928 -8.226 1.00 83.75 355 PHE A N 1
ATOM 2641 C CA . PHE A 1 355 ? -12.835 -12.118 -8.386 1.00 83.75 355 PHE A CA 1
ATOM 2642 C C . PHE A 1 355 ? -13.487 -13.168 -9.283 1.00 83.75 355 PHE A C 1
ATOM 2644 O O . PHE A 1 355 ? -12.785 -13.932 -9.945 1.00 83.75 355 PHE A O 1
ATOM 2651 N N . GLU A 1 356 ? -14.822 -13.218 -9.292 1.00 65.88 356 GLU A N 1
ATOM 2652 C CA . GLU A 1 356 ? -15.589 -14.107 -10.157 1.00 65.88 356 GLU A CA 1
ATOM 2653 C C . GLU A 1 356 ? -15.532 -13.600 -11.601 1.00 65.88 356 GLU A C 1
ATOM 2655 O O . GLU A 1 356 ? -15.800 -12.438 -11.905 1.00 65.88 356 GLU A O 1
ATOM 2660 N N . ILE A 1 357 ? -15.137 -14.492 -12.503 1.00 55.41 357 ILE A N 1
ATOM 2661 C CA . ILE A 1 357 ? -15.118 -14.231 -13.935 1.00 55.41 357 ILE A CA 1
ATOM 2662 C C . ILE A 1 357 ? -16.302 -15.006 -14.499 1.00 55.41 357 ILE A C 1
ATOM 2664 O O . ILE A 1 357 ? -16.364 -16.228 -14.354 1.00 55.41 357 ILE A O 1
ATOM 2668 N N . ASP A 1 358 ? -17.266 -14.299 -15.084 1.00 45.16 358 ASP A N 1
ATOM 2669 C CA . ASP A 1 358 ? -18.444 -14.889 -15.717 1.00 45.16 358 ASP A CA 1
ATOM 2670 C C . ASP A 1 358 ? -18.021 -15.884 -16.819 1.00 45.16 358 ASP A C 1
ATOM 2672 O O . ASP A 1 358 ? -17.797 -15.521 -17.969 1.00 45.16 358 ASP A O 1
ATOM 2676 N N . GLY A 1 359 ? -17.891 -17.165 -16.468 1.00 45.16 359 GLY A N 1
ATOM 2677 C CA . GLY A 1 359 ? -17.789 -18.294 -17.400 1.00 45.16 359 GLY A CA 1
ATOM 2678 C C . GLY A 1 359 ? -16.470 -18.479 -18.165 1.00 45.16 359 GLY A C 1
ATOM 2679 O O . GLY A 1 359 ? -16.231 -19.587 -18.647 1.00 45.16 359 GLY A O 1
ATOM 2680 N N . GLU A 1 360 ? -15.592 -17.480 -18.245 1.00 43.12 360 GLU A N 1
ATOM 2681 C CA . GLU A 1 360 ? -14.248 -17.621 -18.819 1.00 43.12 360 GLU A CA 1
ATOM 2682 C C . GLU A 1 360 ? -13.210 -17.711 -17.701 1.00 43.12 360 GLU A C 1
ATOM 2684 O O . GLU A 1 360 ? -13.050 -16.820 -16.878 1.00 43.12 360 GLU A O 1
ATOM 2689 N N . LYS A 1 361 ? -12.504 -18.837 -17.619 1.00 42.62 361 LYS A N 1
ATOM 2690 C CA . LYS A 1 361 ? -11.375 -18.955 -16.696 1.00 42.62 361 LYS A CA 1
ATOM 2691 C C . LYS A 1 361 ? -10.289 -17.990 -17.176 1.00 42.62 361 LYS A C 1
ATOM 2693 O O . LYS A 1 361 ? -9.788 -18.176 -18.280 1.00 42.62 361 LYS A O 1
ATOM 2698 N N . ASN A 1 362 ? -9.944 -17.035 -16.314 1.00 52.12 362 ASN A N 1
ATOM 2699 C CA . ASN A 1 362 ? -8.952 -15.962 -16.458 1.00 52.12 362 ASN A CA 1
ATOM 2700 C C . ASN A 1 362 ? -9.473 -14.672 -17.111 1.00 52.12 362 ASN A C 1
ATOM 2702 O O . ASN A 1 362 ? -9.938 -14.657 -18.248 1.00 52.12 362 ASN A O 1
ATOM 2706 N N . HIS A 1 363 ? -9.341 -13.562 -16.372 1.00 64.62 363 HIS A N 1
ATOM 2707 C CA . HIS A 1 363 ? -9.423 -12.219 -16.941 1.00 64.62 363 HIS A CA 1
ATOM 2708 C C . HIS A 1 363 ? -8.345 -12.135 -18.021 1.00 64.62 363 HIS A C 1
ATOM 2710 O O . HIS A 1 363 ? -7.238 -12.643 -17.824 1.00 64.62 363 HIS A O 1
ATOM 2716 N N . LYS A 1 364 ? -8.656 -11.564 -19.186 1.00 74.56 364 LYS A N 1
ATOM 2717 C CA . LYS A 1 364 ? -7.685 -11.508 -20.283 1.00 74.56 364 LYS A CA 1
ATOM 2718 C C . LYS A 1 364 ? -6.417 -10.805 -19.784 1.00 74.56 364 LYS A C 1
ATOM 2720 O O . LYS A 1 364 ? -6.478 -9.647 -19.394 1.00 74.56 364 LYS A O 1
ATOM 2725 N N . GLY A 1 365 ? -5.285 -11.508 -19.810 1.00 86.00 365 GLY A N 1
ATOM 2726 C CA . GLY A 1 365 ? -4.009 -10.980 -19.323 1.00 86.00 365 GLY A CA 1
ATOM 2727 C C . GLY A 1 365 ? -3.724 -11.217 -17.835 1.00 86.00 365 GLY A C 1
ATOM 2728 O O . GLY A 1 365 ? -2.824 -10.577 -17.303 1.00 86.00 365 GLY A O 1
ATOM 2729 N N . VAL A 1 366 ? -4.446 -12.113 -17.153 1.00 92.00 366 VAL A N 1
ATOM 2730 C CA . VAL A 1 366 ? -4.199 -12.459 -15.742 1.00 92.00 366 VAL A CA 1
ATOM 2731 C C . VAL A 1 366 ? -4.235 -13.968 -15.532 1.00 92.00 366 VAL A C 1
ATOM 2733 O O . VAL A 1 366 ? -5.205 -14.623 -15.905 1.00 92.00 366 VAL A O 1
ATOM 2736 N N . ASP A 1 367 ? -3.238 -14.509 -14.839 1.00 92.69 367 ASP A N 1
ATOM 2737 C CA . ASP A 1 367 ? -3.307 -15.853 -14.271 1.00 92.69 367 ASP A CA 1
ATOM 2738 C C . ASP A 1 367 ? -3.808 -15.758 -12.822 1.00 92.69 367 ASP A C 1
ATOM 2740 O O . ASP A 1 367 ? -3.159 -15.171 -11.953 1.00 92.69 367 ASP A O 1
ATOM 2744 N N . PHE A 1 368 ? -5.002 -16.300 -12.565 1.00 92.25 368 PHE A N 1
ATOM 2745 C CA . PHE A 1 368 ? -5.679 -16.192 -11.273 1.00 92.25 368 PHE A CA 1
ATOM 2746 C C . PHE A 1 368 ? -5.709 -17.530 -10.533 1.00 92.25 368 PHE A C 1
ATOM 2748 O O . PHE A 1 368 ? -6.152 -18.549 -11.066 1.00 92.25 368 PHE A O 1
ATOM 2755 N N . PHE A 1 369 ? -5.298 -17.514 -9.268 1.00 92.44 369 PHE A N 1
ATOM 2756 C CA . PHE A 1 369 ? -5.266 -18.679 -8.394 1.00 92.44 369 PHE A CA 1
ATOM 2757 C C . PHE A 1 369 ? -5.977 -18.360 -7.086 1.00 92.44 369 PHE A C 1
ATOM 2759 O O . PHE A 1 369 ? -5.813 -17.288 -6.504 1.00 92.44 369 PHE A O 1
ATOM 2766 N N . VAL A 1 370 ? -6.744 -19.325 -6.592 1.00 91.31 370 VAL A N 1
ATOM 2767 C CA . VAL A 1 370 ? -7.504 -19.185 -5.355 1.00 91.31 370 VAL A CA 1
ATOM 2768 C C . VAL A 1 370 ? -7.399 -20.456 -4.526 1.00 91.31 370 VAL A C 1
ATOM 2770 O O . VAL A 1 370 ? -7.543 -21.568 -5.033 1.00 91.31 370 VAL A O 1
ATOM 2773 N N . ALA A 1 371 ? -7.169 -20.281 -3.230 1.00 87.12 371 ALA A N 1
ATOM 2774 C CA . ALA A 1 371 ? -7.328 -21.311 -2.225 1.00 87.12 371 ALA A CA 1
ATOM 2775 C C . ALA A 1 371 ? -8.461 -20.889 -1.279 1.00 87.12 371 ALA A C 1
ATOM 2777 O O . ALA A 1 371 ? -8.307 -20.000 -0.439 1.00 87.12 371 ALA A O 1
ATOM 2778 N N . THR A 1 372 ? -9.618 -21.537 -1.428 1.00 70.88 372 THR A N 1
ATOM 2779 C CA . THR A 1 372 ? -10.808 -21.360 -0.588 1.00 70.88 372 THR A CA 1
ATOM 2780 C C . THR A 1 372 ? -11.046 -22.640 0.214 1.00 70.88 372 THR A C 1
ATOM 2782 O O . THR A 1 372 ? -11.415 -23.679 -0.325 1.00 70.88 372 THR A O 1
ATOM 2785 N N . GLY A 1 373 ? -10.787 -22.590 1.524 1.00 60.12 373 GLY A N 1
ATOM 2786 C CA . GLY A 1 373 ? -11.078 -23.688 2.454 1.00 60.12 373 GLY A CA 1
ATOM 2787 C C . GLY A 1 373 ? -9.926 -24.071 3.386 1.00 60.12 373 GLY A C 1
ATOM 2788 O O . GLY A 1 373 ? -8.752 -24.042 3.011 1.00 60.12 373 GLY A O 1
ATOM 2789 N N . CYS A 1 374 ? -10.280 -24.471 4.610 1.00 43.78 374 CYS A N 1
ATOM 2790 C CA . CYS A 1 374 ? -9.372 -25.105 5.566 1.00 43.78 374 CYS A CA 1
ATOM 2791 C C . CYS A 1 374 ? -9.196 -26.583 5.183 1.00 43.78 374 CYS A C 1
ATOM 2793 O O . CYS A 1 374 ? -9.936 -27.451 5.644 1.00 43.78 374 CYS A O 1
ATOM 2795 N N . GLY A 1 375 ? -8.251 -26.877 4.293 1.00 39.66 375 GLY A N 1
ATOM 2796 C CA . GLY A 1 375 ? -7.897 -28.250 3.948 1.00 39.66 375 GLY A CA 1
ATOM 2797 C C . GLY A 1 375 ? -7.099 -28.905 5.073 1.00 39.66 375 GLY A C 1
ATOM 2798 O O . GLY A 1 375 ? -5.888 -28.731 5.158 1.00 39.66 375 GLY A O 1
ATOM 2799 N N . GLY A 1 376 ? -7.769 -29.676 5.929 1.00 36.94 376 GLY A N 1
ATOM 2800 C CA . GLY A 1 376 ? -7.096 -30.683 6.739 1.00 36.94 376 GLY A CA 1
ATOM 2801 C C . GLY A 1 376 ? -6.463 -31.739 5.827 1.00 36.94 376 GLY A C 1
ATOM 2802 O O . GLY A 1 376 ? -7.174 -32.461 5.136 1.00 36.94 376 GLY A O 1
ATOM 2803 N N . GLY A 1 377 ? -5.133 -31.835 5.848 1.00 30.11 377 GLY A N 1
ATOM 2804 C CA . GLY A 1 377 ? -4.361 -32.907 5.213 1.00 30.11 377 GLY A CA 1
ATOM 2805 C C . GLY A 1 377 ? -3.862 -32.617 3.784 1.00 30.11 377 GLY A C 1
ATOM 2806 O O . GLY A 1 377 ? -4.494 -31.874 3.031 1.00 30.11 377 GLY A O 1
ATOM 2807 N N . PRO A 1 378 ? -2.709 -33.197 3.391 1.00 36.84 378 PRO A N 1
ATOM 2808 C CA . PRO A 1 378 ? -2.043 -32.897 2.127 1.00 36.84 378 PRO A CA 1
ATOM 2809 C C . PRO A 1 378 ? -2.836 -33.502 0.962 1.00 36.84 378 PRO A C 1
ATOM 2811 O O . PRO A 1 378 ? -2.806 -34.711 0.744 1.00 36.84 378 PRO A O 1
ATOM 2814 N N . GLY A 1 379 ? -3.571 -32.673 0.220 1.00 32.66 379 GLY A N 1
ATOM 2815 C CA . GLY A 1 379 ? -4.299 -33.131 -0.971 1.00 32.66 379 GLY A CA 1
ATOM 2816 C C . GLY A 1 379 ? -5.364 -32.192 -1.544 1.00 32.66 379 GLY A C 1
ATOM 2817 O O . GLY A 1 379 ? -5.882 -32.472 -2.619 1.00 32.66 379 GLY A O 1
ATOM 2818 N N . GLY A 1 380 ? -5.698 -31.083 -0.882 1.00 30.20 380 GLY A N 1
ATOM 2819 C CA . GLY A 1 380 ? -6.752 -30.164 -1.328 1.00 30.20 380 GLY A CA 1
ATOM 2820 C C . GLY A 1 380 ? -6.253 -28.918 -2.062 1.00 30.20 380 GLY A C 1
ATOM 2821 O O . GLY A 1 380 ? -6.576 -27.816 -1.636 1.00 30.20 380 GLY A O 1
ATOM 2822 N N . ILE A 1 381 ? -5.469 -29.060 -3.135 1.00 39.88 381 ILE A N 1
ATOM 2823 C CA . ILE A 1 381 ? -5.303 -27.971 -4.113 1.00 39.88 381 ILE A CA 1
ATOM 2824 C C . ILE A 1 381 ? -6.410 -28.164 -5.147 1.00 39.88 381 ILE A C 1
ATOM 2826 O O . ILE A 1 381 ? -6.393 -29.140 -5.898 1.00 39.88 381 ILE A O 1
ATOM 2830 N N . VAL A 1 382 ? -7.382 -27.252 -5.199 1.00 36.62 382 VAL A N 1
ATOM 2831 C CA . VAL A 1 382 ? -8.310 -27.198 -6.332 1.00 36.62 382 VAL A CA 1
ATOM 2832 C C . VAL A 1 382 ? -7.527 -26.636 -7.517 1.00 36.62 382 VAL A C 1
ATOM 2834 O O . VAL A 1 382 ? -7.458 -25.430 -7.727 1.00 36.62 382 VAL A O 1
ATOM 2837 N N . PHE A 1 383 ? -6.888 -27.519 -8.288 1.00 33.69 383 PHE A N 1
ATOM 2838 C CA . PHE A 1 383 ? -6.351 -27.171 -9.599 1.00 33.69 383 PHE A CA 1
ATOM 2839 C C . PHE A 1 383 ? -7.526 -26.867 -10.528 1.00 33.69 383 PHE A C 1
ATOM 2841 O O . PHE A 1 383 ? -8.147 -27.772 -11.091 1.00 33.69 383 PHE A O 1
ATOM 2848 N N . ALA A 1 384 ? -7.825 -25.588 -10.734 1.00 33.84 384 ALA A N 1
ATOM 2849 C CA . ALA A 1 384 ? -8.684 -25.156 -11.825 1.00 33.84 384 ALA A CA 1
ATOM 2850 C C . ALA A 1 384 ? -7.920 -25.235 -13.164 1.00 33.84 384 ALA A C 1
ATOM 2852 O O . ALA A 1 384 ? -7.667 -24.232 -13.806 1.00 33.84 384 ALA A O 1
ATOM 2853 N N . GLY A 1 385 ? -7.603 -26.459 -13.600 1.00 31.00 385 GLY A N 1
ATOM 2854 C CA . GLY A 1 385 ? -7.359 -26.833 -14.996 1.00 31.00 385 GLY A CA 1
ATOM 2855 C C . GLY A 1 385 ? -6.093 -26.309 -15.680 1.00 31.00 385 GLY A C 1
ATOM 2856 O O . GLY A 1 385 ? -6.157 -25.330 -16.407 1.00 31.00 385 GLY A O 1
ATOM 2857 N N . MET A 1 386 ? -5.014 -27.094 -15.636 1.00 30.67 386 MET A N 1
ATOM 2858 C CA . MET A 1 386 ? -4.141 -27.273 -16.803 1.00 30.67 386 MET A CA 1
ATOM 2859 C C . MET A 1 386 ? -3.419 -28.621 -16.690 1.00 30.67 386 MET A C 1
ATOM 2861 O O . MET A 1 386 ? -2.466 -28.773 -15.935 1.00 30.67 386 MET A O 1
ATOM 2865 N N . LEU A 1 387 ? -3.898 -29.637 -17.410 1.00 28.62 387 LEU A N 1
ATOM 2866 C CA . LEU A 1 387 ? -3.165 -30.889 -17.587 1.00 28.62 387 LEU A CA 1
ATOM 2867 C C . LEU A 1 387 ? -3.356 -31.355 -19.022 1.00 28.62 387 LEU A C 1
ATOM 2869 O O . LEU A 1 387 ? -4.398 -31.912 -19.344 1.00 28.62 387 LEU A O 1
ATOM 2873 N N . LEU A 1 388 ? -2.364 -31.085 -19.870 1.00 28.95 388 LEU A N 1
ATOM 2874 C CA . LEU A 1 388 ? -1.881 -31.968 -20.938 1.00 28.95 388 LEU A CA 1
ATOM 2875 C C . LEU A 1 388 ? -0.907 -31.184 -21.817 1.00 28.95 388 LEU A C 1
ATOM 2877 O O . LEU A 1 388 ? -1.324 -30.537 -22.763 1.00 28.95 388 LEU A O 1
ATOM 2881 N N . PHE A 1 389 ? 0.391 -31.294 -21.541 1.00 27.47 389 PHE A N 1
ATOM 2882 C CA . PHE A 1 389 ? 1.376 -31.563 -22.589 1.00 27.47 389 PHE A CA 1
ATOM 2883 C C . PHE A 1 389 ? 2.685 -32.033 -21.949 1.00 27.47 389 PHE A C 1
ATOM 2885 O O . PHE A 1 389 ? 3.278 -31.315 -21.157 1.00 27.47 389 PHE A O 1
ATOM 2892 N N . VAL A 1 390 ? 3.083 -33.264 -22.291 1.00 27.00 390 VAL A N 1
ATOM 2893 C CA . VAL A 1 390 ? 4.450 -33.785 -22.515 1.00 27.00 390 VAL A CA 1
ATOM 2894 C C . VAL A 1 390 ? 4.474 -35.270 -22.136 1.00 27.00 390 VAL A C 1
ATOM 2896 O O . VAL A 1 390 ? 4.484 -35.618 -20.963 1.00 27.00 390 VAL A O 1
ATOM 2899 N N . ALA A 1 391 ? 4.489 -36.140 -23.154 1.00 26.14 391 ALA A N 1
ATOM 2900 C CA . ALA A 1 391 ? 5.404 -37.289 -23.259 1.00 26.14 391 ALA A CA 1
ATOM 2901 C C . ALA A 1 391 ? 5.006 -38.217 -24.424 1.00 26.14 391 ALA A C 1
ATOM 2903 O O . ALA A 1 391 ? 4.195 -39.127 -24.259 1.00 26.14 391 ALA A O 1
ATOM 2904 N N . ARG A 1 392 ? 5.645 -38.060 -25.594 1.00 27.22 392 ARG A N 1
ATOM 2905 C CA . ARG A 1 392 ? 5.987 -39.207 -26.459 1.00 27.22 392 ARG A CA 1
ATOM 2906 C C . ARG A 1 392 ? 7.020 -38.832 -27.524 1.00 27.22 392 ARG A C 1
ATOM 2908 O O . ARG A 1 392 ? 6.668 -38.397 -28.610 1.00 27.22 392 ARG A O 1
ATOM 2915 N N . ALA A 1 393 ? 8.295 -39.070 -27.226 1.00 31.25 393 ALA A N 1
ATOM 2916 C CA . ALA A 1 393 ? 9.327 -39.273 -28.244 1.00 31.25 393 ALA A CA 1
ATOM 2917 C C . ALA A 1 393 ? 10.519 -40.050 -27.658 1.00 31.25 393 ALA A C 1
ATOM 2919 O O . ALA A 1 393 ? 11.605 -39.519 -27.471 1.00 31.25 393 ALA A O 1
ATOM 2920 N N . ALA A 1 394 ? 10.309 -41.332 -27.361 1.00 34.62 394 ALA A N 1
ATOM 2921 C CA . ALA A 1 394 ? 11.392 -42.305 -27.240 1.00 34.62 394 ALA A CA 1
ATOM 2922 C C . ALA A 1 394 ? 10.852 -43.673 -27.672 1.00 34.62 394 ALA A C 1
ATOM 2924 O O . ALA A 1 394 ? 10.129 -44.342 -26.939 1.00 34.62 394 ALA A O 1
ATOM 2925 N N . GLY A 1 395 ? 11.147 -44.053 -28.912 1.00 29.38 395 GLY A N 1
ATOM 2926 C CA . GLY A 1 395 ? 10.740 -45.322 -29.505 1.00 29.38 395 GLY A CA 1
ATOM 2927 C C . GLY A 1 395 ? 11.571 -45.576 -30.752 1.00 29.38 395 GLY A C 1
ATOM 2928 O O . GLY A 1 395 ? 11.237 -45.102 -31.833 1.00 29.38 395 GLY A O 1
ATOM 2929 N N . GLY A 1 396 ? 12.702 -46.254 -30.561 1.00 29.09 396 GLY A N 1
ATOM 2930 C CA . GLY A 1 396 ? 13.689 -46.530 -31.594 1.00 29.09 396 GLY A CA 1
ATOM 2931 C C . GLY A 1 396 ? 13.150 -47.339 -32.775 1.00 29.09 396 GLY A C 1
ATOM 2932 O O . GLY A 1 396 ? 12.282 -48.198 -32.633 1.00 29.09 396 GLY A O 1
ATOM 2933 N N . ARG A 1 397 ? 13.741 -47.102 -33.949 1.00 33.50 397 ARG A N 1
ATOM 2934 C CA . ARG A 1 397 ? 13.671 -48.021 -35.086 1.00 33.50 397 ARG A CA 1
ATOM 2935 C C . ARG A 1 397 ? 14.878 -48.952 -35.039 1.00 33.50 397 ARG A C 1
ATOM 2937 O O . ARG A 1 397 ? 16.013 -48.514 -35.190 1.00 33.50 397 ARG A O 1
ATOM 2944 N N . ARG A 1 398 ? 14.611 -50.246 -34.863 1.00 36.97 398 ARG A N 1
ATOM 2945 C CA . ARG A 1 398 ? 15.436 -51.328 -35.405 1.00 36.97 398 ARG A CA 1
ATOM 2946 C C . ARG A 1 398 ? 14.698 -51.912 -36.605 1.00 36.97 398 ARG A C 1
ATOM 2948 O O . ARG A 1 398 ? 13.661 -52.540 -36.405 1.00 36.97 398 ARG A O 1
ATOM 2955 N N . ARG A 1 399 ? 15.269 -51.714 -37.789 1.00 41.66 399 ARG A N 1
ATOM 2956 C CA . ARG A 1 399 ? 15.505 -52.661 -38.895 1.00 41.66 399 ARG A CA 1
ATOM 2957 C C . ARG A 1 399 ? 15.606 -51.895 -40.200 1.00 41.66 399 ARG A C 1
ATOM 2959 O O . ARG A 1 399 ? 14.718 -51.051 -40.444 1.00 41.66 399 ARG A O 1
#

Nearest PDB structures (foldseek):
  6ilx-assembly1_A  TM=8.455E-01  e=2.634E-18  Piscinibacter sakaiensis
  8ve9-assembly1_A  TM=8.291E-01  e=1.126E-17  Piscinibacter sakaiensis
  8h5l-assembly1_B  TM=8.602E-01  e=6.136E-17  Piscinibacter sakaiensis
  3f98-assembly1_A  TM=7.074E-01  e=6.926E-17  Homo sapiens
  5ye9-assembly1_A  TM=7.095E-01  e=1.269E-16  Homo sapiens

Radius of gyration: 26.21 Å; Cα contacts (8 Å, |Δi|>4): 804; chains: 1; bounding box: 96×76×104 Å

Foldseek 3Di:
DDDDDDDDDDDDDPPPPPPPPDPPPPPDDDDDDPQADFLLDFAQFAKEKDWDWDADPVVGDIKTKMKIAGHHPVQNDAFFDWPCPPLFTDGDPTYHYPGQHDPPDQFAEEEEEEAFQDANQFQVLQNRSLRSNGYMYMGIDQFCGHVVNVVPPPGDDDLLVLLVVSVVRLVVLVVLCCDPPHSNPRHHDQQFYAYEYAECSLCSQLCLQQPDDPGHRDPSHAEGERELYPVVVDDLNSLLSRQHHYEYEYECAAPPSHCVPRVVVSQVRHLHPWYKYKYFYQAYRSLSTPLQSSLVRCVVSPPDPVSVVVSVVSCCRRPNPSGDHSSVSSSVVSSVVSLRSCCGRVVNPSSVCSLDDPPDQDDVRIDMATDHDNDDDPDPRPPPDDDDDDDDDDDDDDD